Protein AF-A0AAD9I633-F1 (afdb_monomer)

Solvent-accessible surface area (backbone atoms only — not comparable to full-atom values): 31908 Å² total; per-residue (Å²): 137,84,77,78,70,91,58,98,60,84,88,69,92,74,78,86,70,87,77,80,73,87,60,57,71,72,56,37,59,60,59,69,38,55,78,68,42,62,77,48,27,44,58,61,50,52,45,51,50,49,51,41,51,54,50,50,51,51,54,52,44,58,59,41,53,60,53,46,52,55,47,49,49,51,49,48,53,49,44,68,56,65,63,62,75,62,53,54,64,90,55,54,100,90,44,77,89,68,89,72,36,49,36,19,55,54,23,41,51,56,23,52,67,40,48,36,55,46,62,38,33,68,36,87,48,30,70,66,32,66,75,67,72,47,57,52,79,64,37,38,55,53,26,55,52,46,49,51,53,29,49,55,25,41,49,53,19,50,51,53,51,52,53,52,30,53,74,71,69,44,44,72,56,43,55,76,72,37,67,43,50,53,26,38,51,53,16,53,52,25,47,49,49,50,53,60,50,60,36,69,71,54,25,68,75,39,44,72,60,42,57,57,50,42,56,54,33,48,51,52,19,54,54,26,44,54,60,32,42,64,60,52,95,59,49,50,58,47,53,49,50,28,50,50,56,43,48,50,27,51,47,50,44,51,51,51,27,41,76,66,58,49,77,80,36,49,32,38,33,40,73,68,46,102,50,30,30,40,36,40,31,72,38,88,61,78,70,60,49,56,18,26,32,36,40,23,51,48,90,58,67,81,54,32,78,48,70,44,81,43,53,33,31,38,58,57,55,90,50,97,85,51,77,17,47,49,29,34,77,46,65,43,66,68,70,62,42,31,52,53,43,53,49,33,73,76,37,74,68,43,69,36,47,31,42,65,42,68,74,41,86,43,69,83,83,71,58,56,80,78,29,42,30,27,43,38,39,25,28,55,81,30,51,36,42,50,43,8,46,54,54,49,39,52,49,47,49,72,76,64,57,87,56,101,83,66,81,84,50,34,38,42,37,41,34,39,28,67,57,72,66,52,60,52,49,54,45,48,57,51,49,57,52,28,61,76,68,73,51,79,76,58,70,92,34,47,47,42,38,40,22,37,54,62,70,74,82,77,84,72,80,88,75,91,78,92,81,90,89,73,93,77,61,57,65,63,51,54,54,59,60,53,56,76,48,98,62,92,83,76,89,87,85,70,101,69,79,85,75,75,78,68,48,76,42,67,36,77,77,63,57,49,59,57,44,45,56,62,41,51,41,65,85,30,38,36,24,35,36,32,26,21,56,70,66,63,40,44,41,45,49,56,45,51,52,51,41,46,52,33,40,67,66,72,45,91,19,26,70,41,76,46,80,49,78,49,76,72,86,127

pLDDT: mean 81.27, std 17.56, range [25.41, 98.19]

Nearest PDB structures (foldseek):
  7d3e-assembly1_C  TM=4.906E-01  e=5.918E-19  Homo sapiens
  7d3f-assembly1_C  TM=4.977E-01  e=3.121E-18  Homo sapiens
  8cap-assembly2_B  TM=7.196E-01  e=9.849E-12  Cylindrospermum stagnale
  3jqp-assembly6_F-4  TM=6.001E-01  e=9.017E-07  Plasmodium falciparum
  2ok7-assembly3_F  TM=5.784E-01  e=1.183E-05  Plasmodium falciparum 3D7

InterPro domains:
  IPR013112 FAD-binding 8 [PF08022] (269-361)
  IPR013121 Ferric reductase, NAD binding domain [PF08030] (374-543)
  IPR013130 Ferric reductase transmembrane component-like domain [PF01794] (107-224)
  IPR017927 FAD-binding domain, ferredoxin reductase-type [PS51384] (256-366)
  IPR017938 Riboflavin synthase-like beta-barrel [SSF63380] (276-362)
  IPR039261 Ferredoxin-NADP reductase (FNR), nucleotide-binding domain [G3DSA:3.40.50.80] (354-568)
  IPR051410 Ferric/Cupric Reductase Transmembrane Component [PTHR32361] (91-570)

Structure (mmCIF, N/CA/C/O backbone):
data_AF-A0AAD9I633-F1
#
_entry.id   AF-A0AAD9I633-F1
#
loop_
_atom_site.group_PDB
_atom_site.id
_atom_site.type_symbol
_atom_site.label_atom_id
_atom_site.label_alt_id
_atom_site.label_comp_id
_atom_site.label_asym_id
_atom_site.label_entity_id
_atom_site.label_seq_id
_atom_site.pdbx_PDB_ins_code
_atom_site.Cartn_x
_atom_site.Cartn_y
_atom_site.Cartn_z
_atom_site.occupancy
_atom_site.B_iso_or_equiv
_atom_site.auth_seq_id
_atom_site.auth_comp_id
_atom_site.auth_asym_id
_atom_site.auth_atom_id
_atom_site.pdbx_PDB_model_num
ATOM 1 N N . MET A 1 1 ? -34.211 65.535 -26.486 1.00 44.25 1 MET A N 1
ATOM 2 C CA . MET A 1 1 ? -34.261 64.074 -26.699 1.00 44.25 1 MET A CA 1
ATOM 3 C C . MET A 1 1 ? -34.821 63.450 -25.436 1.00 44.25 1 MET A C 1
ATOM 5 O O . MET A 1 1 ? -34.093 63.285 -24.468 1.00 44.25 1 MET A O 1
ATOM 9 N N . GLY A 1 2 ? -36.139 63.251 -25.410 1.00 49.12 2 GLY A N 1
ATOM 10 C CA . GLY A 1 2 ? -36.827 62.585 -24.311 1.00 49.12 2 GLY A CA 1
ATOM 11 C C . GLY A 1 2 ? -36.752 61.079 -24.510 1.00 49.12 2 GLY A C 1
ATOM 12 O O . GLY A 1 2 ? -37.265 60.569 -25.501 1.00 49.12 2 GLY A O 1
ATOM 13 N N . GLY A 1 3 ? -36.104 60.383 -23.583 1.00 49.00 3 GLY A N 1
ATOM 14 C CA . GLY A 1 3 ? -36.430 58.988 -23.327 1.00 49.00 3 GLY A CA 1
ATOM 15 C C . GLY A 1 3 ? -37.620 58.988 -22.381 1.00 49.00 3 GLY A C 1
ATOM 16 O O . GLY A 1 3 ? -37.519 59.544 -21.289 1.00 49.00 3 GLY A O 1
ATOM 17 N N . ILE A 1 4 ? -38.750 58.436 -22.815 1.00 55.53 4 ILE A N 1
ATOM 18 C CA . ILE A 1 4 ? -39.894 58.187 -21.937 1.00 55.53 4 ILE A CA 1
ATOM 19 C C . ILE A 1 4 ? -39.373 57.271 -20.819 1.00 55.53 4 ILE A C 1
ATOM 21 O O . ILE A 1 4 ? -38.840 56.203 -21.140 1.00 55.53 4 ILE A O 1
ATOM 25 N N . PRO A 1 5 ? -39.440 57.659 -19.534 1.00 59.31 5 PRO A N 1
ATOM 26 C CA . PRO A 1 5 ? -39.122 56.722 -18.471 1.00 59.31 5 PRO A CA 1
ATOM 27 C C . PRO A 1 5 ? -40.129 55.573 -18.578 1.00 59.31 5 PRO A C 1
ATOM 29 O O . PRO A 1 5 ? -41.328 55.797 -18.490 1.00 59.31 5 PRO A O 1
ATOM 32 N N . TRP A 1 6 ? -39.645 54.350 -18.830 1.00 60.38 6 TRP A N 1
ATOM 33 C CA . TRP A 1 6 ? -40.479 53.138 -18.932 1.00 60.38 6 TRP A CA 1
ATOM 34 C C . TRP A 1 6 ? -41.452 53.051 -17.752 1.00 60.38 6 TRP A C 1
ATOM 36 O O . TRP A 1 6 ? -42.597 52.643 -17.920 1.00 60.38 6 TRP A O 1
ATOM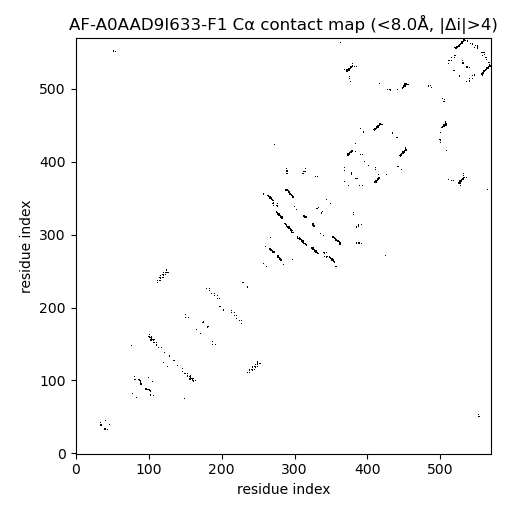 46 N N . LEU A 1 7 ? -41.005 53.437 -16.558 1.00 52.81 7 LEU A N 1
ATOM 47 C CA . LEU A 1 7 ? -41.759 53.300 -15.325 1.00 52.81 7 LEU A CA 1
ATOM 48 C C . LEU A 1 7 ? -42.098 54.678 -14.759 1.00 52.81 7 LEU A C 1
ATOM 50 O O . LEU A 1 7 ? -41.205 55.432 -14.378 1.00 52.81 7 LEU A O 1
ATOM 54 N N . ASP A 1 8 ? -43.394 54.954 -14.629 1.00 68.31 8 ASP A N 1
ATOM 55 C CA . ASP A 1 8 ? -43.922 56.177 -14.008 1.00 68.31 8 ASP A CA 1
ATOM 56 C C . ASP A 1 8 ? -43.684 56.232 -12.481 1.00 68.31 8 ASP A C 1
ATOM 58 O O . ASP A 1 8 ? -43.994 57.229 -11.830 1.00 68.31 8 ASP A O 1
ATOM 62 N N . GLN A 1 9 ? -43.141 55.162 -11.883 1.00 52.94 9 GLN A N 1
ATOM 63 C CA . GLN A 1 9 ? -42.856 55.030 -10.449 1.00 52.94 9 GLN A CA 1
ATOM 64 C C . GLN A 1 9 ? -41.458 54.416 -10.219 1.00 52.94 9 GLN A C 1
ATOM 66 O O . GLN A 1 9 ? -41.036 53.552 -10.993 1.00 52.94 9 GLN A O 1
ATOM 71 N N . PRO A 1 10 ? -40.729 54.801 -9.151 1.00 61.31 10 PRO A N 1
ATOM 72 C CA . PRO A 1 10 ? -39.430 54.212 -8.823 1.00 61.31 10 PRO A CA 1
ATOM 73 C C . PRO A 1 10 ? -39.556 52.715 -8.496 1.00 61.31 10 PRO A C 1
ATOM 75 O O . PRO A 1 10 ? -40.471 52.301 -7.786 1.00 61.31 10 PRO A O 1
ATOM 78 N N . VAL A 1 11 ? -38.615 51.890 -8.977 1.00 52.78 11 VAL A N 1
ATOM 79 C CA . VAL A 1 11 ? -38.554 50.456 -8.640 1.00 52.78 11 VAL A CA 1
ATOM 80 C C . VAL A 1 11 ? -38.236 50.307 -7.152 1.00 52.78 11 VAL A C 1
ATOM 82 O O . VAL A 1 11 ? -37.092 50.423 -6.718 1.00 52.78 11 VAL A O 1
ATOM 85 N N . THR A 1 12 ? -39.261 50.052 -6.348 1.00 50.88 12 THR A N 1
ATOM 86 C CA . THR A 1 12 ? -39.124 49.806 -4.914 1.00 50.88 12 THR A CA 1
ATOM 87 C C . THR A 1 12 ? -38.707 48.352 -4.664 1.00 50.88 12 THR A C 1
ATOM 89 O O . THR A 1 12 ? -39.522 47.444 -4.816 1.00 50.88 12 THR A O 1
ATOM 92 N N . LEU A 1 13 ? -37.457 48.109 -4.249 1.00 51.25 13 LEU A N 1
ATOM 93 C CA . LEU A 1 13 ? -36.920 46.762 -3.954 1.00 51.25 13 LEU A CA 1
ATOM 94 C C . LEU A 1 13 ? -37.350 46.184 -2.589 1.00 51.25 13 LEU A C 1
ATOM 96 O O . LEU A 1 13 ? -36.909 45.108 -2.193 1.00 51.25 13 LEU A O 1
ATOM 100 N N . HIS A 1 14 ? -38.236 46.864 -1.868 1.00 48.81 14 HIS A N 1
ATOM 101 C CA . HIS A 1 14 ? -38.856 46.375 -0.639 1.00 48.81 14 HIS A CA 1
ATOM 102 C C . HIS A 1 14 ? -40.339 46.057 -0.884 1.00 48.81 14 HIS A C 1
ATOM 104 O O . HIS A 1 14 ? -41.199 46.931 -0.811 1.00 48.81 14 HIS A O 1
ATOM 110 N N . SER A 1 15 ? -40.674 44.795 -1.167 1.00 49.09 15 SER A N 1
ATOM 111 C CA . SER A 1 15 ? -42.058 44.327 -1.025 1.00 49.09 15 SER A CA 1
ATOM 112 C C . SER A 1 15 ? -42.190 43.583 0.302 1.00 49.09 15 SER A C 1
ATOM 114 O O . SER A 1 15 ? -42.060 42.360 0.352 1.00 49.09 15 SER A O 1
ATOM 116 N N . SER A 1 16 ? -42.456 44.305 1.390 1.00 53.66 16 SER A N 1
ATOM 117 C CA . SER A 1 16 ? -43.140 43.677 2.521 1.00 53.66 16 SER A CA 1
ATOM 118 C C . SER A 1 16 ? -44.570 43.401 2.060 1.00 53.66 16 SER A C 1
ATOM 120 O O . SER A 1 16 ? -45.413 44.294 2.030 1.00 53.66 16 SER A O 1
ATOM 122 N N . ARG A 1 17 ? -44.830 42.179 1.586 1.00 56.28 17 ARG A N 1
ATOM 123 C CA . ARG A 1 17 ? -46.193 41.719 1.319 1.00 56.28 17 ARG A CA 1
ATOM 124 C C . ARG A 1 17 ? -46.686 41.052 2.595 1.00 56.28 17 ARG A C 1
ATOM 126 O O . ARG A 1 17 ? -46.481 39.855 2.768 1.00 56.28 17 ARG A O 1
ATOM 133 N N . ALA A 1 18 ? -47.307 41.816 3.490 1.00 55.41 18 ALA A N 1
ATOM 134 C CA . ALA A 1 18 ? -48.172 41.224 4.503 1.00 55.41 18 ALA A CA 1
ATOM 135 C C . ALA A 1 18 ? -49.311 40.500 3.758 1.00 55.41 18 ALA A C 1
ATOM 137 O O . ALA A 1 18 ? -50.207 41.141 3.211 1.00 55.41 18 ALA A O 1
ATOM 138 N N . ASP A 1 19 ? -49.210 39.176 3.626 1.00 63.56 19 ASP A N 1
ATOM 139 C CA . ASP A 1 19 ? -50.150 38.368 2.844 1.00 63.56 19 ASP A CA 1
ATOM 140 C C . ASP A 1 19 ? -51.232 37.822 3.780 1.00 63.56 19 ASP A C 1
ATOM 142 O O . ASP A 1 19 ? -50.992 36.902 4.557 1.00 63.56 19 ASP A O 1
ATOM 146 N N . THR A 1 20 ? -52.430 38.404 3.728 1.00 68.25 20 THR A N 1
ATOM 147 C CA . THR A 1 20 ? -53.628 37.804 4.328 1.00 68.25 20 THR A CA 1
ATOM 148 C C . THR A 1 20 ? -54.319 36.983 3.249 1.00 68.25 20 THR A C 1
ATOM 150 O O . THR A 1 20 ? -55.001 37.510 2.367 1.00 68.25 20 THR A O 1
ATOM 153 N N . CYS A 1 21 ? -54.092 35.671 3.267 1.00 72.44 21 CYS A N 1
ATOM 154 C CA . CYS A 1 21 ? -54.704 34.780 2.296 1.00 72.44 21 CYS A CA 1
ATOM 155 C C . CYS A 1 21 ? -56.209 34.633 2.578 1.00 72.44 21 CYS A C 1
ATOM 157 O O . CYS A 1 21 ? -56.606 34.235 3.667 1.00 72.44 21 CYS A O 1
ATOM 159 N N . LYS A 1 22 ? -57.047 34.978 1.592 1.00 80.38 22 LYS A N 1
ATOM 160 C CA . LYS A 1 22 ? -58.522 34.915 1.668 1.00 80.38 22 LYS A CA 1
ATOM 161 C C . LYS A 1 22 ? -59.121 33.687 0.960 1.00 80.38 22 LYS A C 1
ATOM 163 O O . LYS A 1 22 ? -60.315 33.667 0.684 1.00 80.38 22 LYS A O 1
ATOM 168 N N . LEU A 1 23 ? -58.284 32.722 0.576 1.00 83.81 23 LEU A N 1
ATOM 169 C CA . LEU A 1 23 ? -58.710 31.490 -0.093 1.00 83.81 23 LEU A CA 1
ATOM 170 C C . LEU A 1 23 ? -59.083 30.421 0.943 1.00 83.81 23 LEU A C 1
ATOM 172 O O . LEU A 1 23 ? -58.984 30.653 2.148 1.00 83.81 23 LEU A O 1
ATOM 176 N N . THR A 1 24 ? -59.513 29.246 0.477 1.00 87.38 24 THR A N 1
ATOM 177 C CA . THR A 1 24 ? -59.699 28.100 1.378 1.00 87.38 24 THR A CA 1
ATOM 178 C C . THR A 1 24 ? -58.375 27.753 2.078 1.00 87.38 24 THR A C 1
ATOM 180 O O . THR A 1 24 ? -57.307 28.006 1.509 1.00 87.38 24 THR A O 1
ATOM 183 N N . PRO A 1 25 ? -58.409 27.171 3.289 1.00 82.81 25 PRO A N 1
ATOM 184 C CA . PRO A 1 25 ? -57.197 26.850 4.045 1.00 82.81 25 PRO A CA 1
ATOM 185 C C . PRO A 1 25 ? -56.177 26.039 3.233 1.00 82.81 25 PRO A C 1
ATOM 187 O O . PRO A 1 25 ? -55.006 26.401 3.182 1.00 82.81 25 PRO A O 1
ATOM 190 N N . GLU A 1 26 ? -56.641 25.031 2.490 1.00 79.81 26 GLU A N 1
ATOM 191 C CA . GLU A 1 26 ? -55.799 24.186 1.630 1.00 79.81 26 GLU A CA 1
ATOM 192 C C . GLU A 1 26 ? -55.110 24.985 0.509 1.00 79.81 26 GLU A C 1
ATOM 194 O O . GLU A 1 26 ? -53.940 24.771 0.191 1.00 79.81 26 GLU A O 1
ATOM 199 N N . GLN A 1 27 ? -55.807 25.964 -0.073 1.00 78.94 27 GLN A N 1
ATOM 200 C CA . GLN A 1 27 ? -55.254 26.835 -1.114 1.00 78.94 27 GLN A CA 1
ATOM 201 C C . GLN A 1 27 ? -54.275 27.870 -0.549 1.00 78.94 27 GLN A C 1
ATOM 203 O O . GLN A 1 27 ? -53.327 28.260 -1.235 1.00 78.94 27 GLN A O 1
ATOM 208 N N . CYS A 1 28 ? -54.492 28.328 0.683 1.00 80.00 28 CYS A N 1
ATOM 209 C CA . CYS A 1 28 ? -53.569 29.216 1.380 1.00 80.00 28 CYS A CA 1
ATOM 210 C C . CYS A 1 28 ? -52.274 28.505 1.779 1.00 80.00 28 CYS A C 1
ATOM 212 O O . CYS A 1 28 ? -51.200 29.080 1.591 1.00 80.00 28 CYS A O 1
ATOM 214 N N . ASP A 1 29 ? -52.367 27.252 2.223 1.00 78.00 29 ASP A N 1
ATOM 215 C CA . ASP A 1 29 ? -51.209 26.391 2.477 1.00 78.00 29 ASP A CA 1
ATOM 216 C C . ASP A 1 29 ? -50.435 26.089 1.195 1.00 78.00 29 ASP A C 1
ATOM 218 O O . ASP A 1 29 ? -49.210 26.185 1.174 1.00 78.00 29 ASP A O 1
ATOM 222 N N . TYR A 1 30 ? -51.127 25.821 0.084 1.00 74.44 30 TYR A N 1
ATOM 223 C CA . TYR A 1 30 ? -50.454 25.685 -1.205 1.00 74.44 30 TYR A CA 1
ATOM 224 C C . TYR A 1 30 ? -49.748 26.993 -1.601 1.00 74.44 30 TYR A C 1
ATOM 226 O O . TYR A 1 30 ? -48.583 27.001 -1.981 1.00 74.44 30 TYR A O 1
ATOM 234 N N . ARG A 1 31 ? -50.414 28.144 -1.469 1.00 71.69 31 ARG A N 1
ATOM 235 C CA . ARG A 1 31 ? -49.855 29.449 -1.859 1.00 71.69 31 ARG A CA 1
ATOM 236 C C . ARG A 1 31 ? -48.683 29.917 -0.987 1.00 71.69 31 ARG A C 1
ATOM 238 O O . ARG A 1 31 ? -47.862 30.692 -1.481 1.00 71.69 31 ARG A O 1
ATOM 245 N N . SER A 1 32 ? -48.607 29.498 0.274 1.00 72.00 32 SER A N 1
ATOM 246 C CA . SER A 1 32 ? -47.526 29.872 1.198 1.00 72.00 32 SER A CA 1
ATOM 247 C C . SER A 1 32 ? -46.218 29.110 0.947 1.00 72.00 32 SER A C 1
ATOM 249 O O . SER A 1 32 ? -45.209 29.383 1.598 1.00 72.00 32 SER A O 1
ATOM 251 N N . GLY A 1 33 ? -46.205 28.202 -0.034 1.00 71.12 33 GLY A N 1
ATOM 252 C CA . GLY A 1 33 ? -45.018 27.472 -0.438 1.00 71.12 33 GLY A CA 1
ATOM 253 C C . GLY A 1 33 ? -43.856 28.374 -0.876 1.00 71.12 33 GLY A C 1
ATOM 254 O O . GLY A 1 33 ? -44.018 29.443 -1.461 1.00 71.12 33 GLY A O 1
ATOM 255 N N . HIS A 1 34 ? -42.651 27.876 -0.625 1.00 69.19 34 HIS A N 1
ATOM 256 C CA . HIS A 1 34 ? -41.326 28.442 -0.897 1.00 69.19 34 HIS A CA 1
ATOM 257 C C . HIS A 1 34 ? -41.180 29.165 -2.254 1.00 69.19 34 HIS A C 1
ATOM 259 O O . HIS A 1 34 ? -40.440 30.139 -2.354 1.00 69.19 34 HIS A O 1
ATOM 265 N N . TRP A 1 35 ? -41.894 28.721 -3.296 1.00 67.44 35 TRP A N 1
ATOM 266 C CA . TRP A 1 35 ? -41.873 29.306 -4.646 1.00 67.44 35 TRP A CA 1
ATOM 267 C C . TRP A 1 35 ? -42.517 30.697 -4.741 1.00 67.44 35 TRP A C 1
ATOM 269 O O . TRP A 1 35 ? -42.257 31.438 -5.685 1.00 67.44 35 TRP A O 1
ATOM 279 N N . ARG A 1 36 ? -43.363 31.070 -3.774 1.00 72.19 36 ARG A N 1
ATOM 280 C CA . ARG A 1 36 ? -44.026 32.380 -3.697 1.00 72.19 36 ARG A CA 1
ATOM 281 C C . ARG A 1 36 ? -43.039 33.507 -3.399 1.00 72.19 36 ARG A C 1
ATOM 283 O O . ARG A 1 36 ? -43.190 34.616 -3.916 1.00 72.19 36 ARG A O 1
ATOM 290 N N . TYR A 1 37 ? -42.071 33.235 -2.530 1.00 70.75 37 TYR A N 1
ATOM 291 C CA . TYR A 1 37 ? -41.125 34.220 -2.028 1.00 70.75 37 TYR A CA 1
ATOM 292 C C . TYR A 1 37 ? -39.797 34.041 -2.746 1.00 70.75 37 TYR A C 1
ATOM 294 O O . TYR A 1 37 ? -39.044 33.128 -2.433 1.00 70.75 37 TYR A O 1
ATOM 302 N N . TRP A 1 38 ? -39.504 34.928 -3.694 1.00 64.44 38 TRP A N 1
ATOM 303 C CA . TRP A 1 38 ? -38.313 34.851 -4.548 1.00 64.44 38 TRP A CA 1
ATOM 304 C C . TRP A 1 38 ? -37.003 34.596 -3.778 1.00 64.44 38 TRP A C 1
ATOM 306 O O . TRP A 1 38 ? -36.256 33.706 -4.150 1.00 64.44 38 TRP A O 1
ATOM 316 N N . TYR A 1 39 ? -36.775 35.245 -2.631 1.00 65.00 39 TYR A N 1
ATOM 317 C CA . TYR A 1 39 ? -35.588 35.008 -1.793 1.00 65.00 39 TYR A CA 1
ATOM 318 C C . TYR A 1 39 ? -35.539 33.608 -1.145 1.00 65.00 39 TYR A C 1
ATOM 320 O O . TYR A 1 39 ? -34.457 33.080 -0.881 1.00 65.00 39 TYR A O 1
ATOM 328 N N . GLN A 1 40 ? -36.695 32.993 -0.867 1.00 69.44 40 GLN A N 1
ATOM 329 C CA . GLN A 1 40 ? -36.775 31.608 -0.389 1.00 69.44 40 GLN A CA 1
ATOM 330 C C . GLN A 1 40 ? -36.633 30.632 -1.555 1.00 69.44 40 GLN A C 1
ATOM 332 O O . GLN A 1 40 ? -35.908 29.650 -1.430 1.00 69.44 40 GLN A O 1
ATOM 337 N N . ALA A 1 41 ? -37.261 30.924 -2.694 1.00 67.38 41 ALA A N 1
ATOM 338 C CA . ALA A 1 41 ? -37.147 30.144 -3.917 1.00 67.38 41 ALA A CA 1
ATOM 339 C C . ALA A 1 41 ? -35.695 30.107 -4.427 1.00 67.38 41 ALA A C 1
ATOM 341 O O . ALA A 1 41 ? -35.184 29.027 -4.701 1.00 67.38 41 ALA A O 1
ATOM 342 N N . ASP A 1 42 ? -34.987 31.237 -4.456 1.00 70.94 42 ASP A N 1
ATOM 343 C CA . ASP A 1 42 ? -33.572 31.307 -4.840 1.00 70.94 42 ASP A CA 1
ATOM 344 C C . ASP A 1 42 ? -32.705 30.455 -3.908 1.00 70.94 42 ASP A C 1
ATOM 346 O O . ASP A 1 42 ? -31.877 29.655 -4.350 1.00 70.94 42 ASP A O 1
ATOM 350 N N . ARG A 1 43 ? -32.936 30.544 -2.595 1.00 68.81 43 ARG A N 1
ATOM 351 C CA . ARG A 1 43 ? -32.207 29.729 -1.620 1.00 68.81 43 ARG A CA 1
ATOM 352 C C . ARG A 1 43 ? -32.557 28.241 -1.699 1.00 68.81 43 ARG A C 1
ATOM 354 O O . ARG A 1 43 ? -31.705 27.417 -1.405 1.00 68.81 43 ARG A O 1
ATOM 361 N N . VAL A 1 44 ? -33.781 27.868 -2.056 1.00 72.56 44 VAL A N 1
ATOM 362 C CA . VAL A 1 44 ? -34.194 26.456 -2.123 1.00 72.56 44 VAL A CA 1
ATOM 363 C C . VAL A 1 44 ? -33.814 25.825 -3.461 1.00 72.56 44 VAL A C 1
ATOM 365 O O . VAL A 1 44 ? -33.379 24.678 -3.493 1.00 72.56 44 VAL A O 1
ATOM 368 N N . TYR A 1 45 ? -33.935 26.550 -4.569 1.00 75.56 45 TYR A N 1
ATOM 369 C CA . TYR A 1 45 ? -33.713 26.003 -5.905 1.00 75.56 45 TYR A CA 1
ATOM 370 C C . TYR A 1 45 ? -32.324 26.343 -6.441 1.00 75.56 45 TYR A C 1
ATOM 372 O O . TYR A 1 45 ? -31.597 25.433 -6.842 1.00 75.56 45 TYR A O 1
ATOM 380 N N . ALA A 1 46 ? -31.904 27.612 -6.412 1.00 72.38 46 ALA A N 1
ATOM 381 C CA . ALA A 1 46 ? -30.623 28.013 -6.991 1.00 72.38 46 ALA A CA 1
ATOM 382 C C . ALA A 1 46 ? -29.435 27.515 -6.153 1.00 72.38 46 ALA A C 1
ATOM 384 O O . ALA A 1 46 ? -28.506 26.940 -6.712 1.00 72.38 46 ALA A O 1
ATOM 385 N N . PHE A 1 47 ? -29.481 27.635 -4.820 1.00 74.38 47 PHE A N 1
ATOM 386 C CA . PHE A 1 47 ? -28.409 27.126 -3.947 1.00 74.38 47 PHE A CA 1
ATOM 387 C C . PHE A 1 47 ? -28.225 25.610 -4.080 1.00 74.38 47 PHE A C 1
ATOM 389 O O . PHE A 1 47 ? -27.109 25.154 -4.299 1.00 74.38 47 PHE A O 1
ATOM 396 N N . ASN A 1 48 ? -29.309 24.828 -4.025 1.00 73.50 48 ASN A N 1
ATOM 397 C CA . ASN A 1 48 ? -29.231 23.373 -4.185 1.00 73.50 48 ASN A CA 1
ATOM 398 C C . ASN A 1 48 ? -28.724 22.978 -5.578 1.00 73.50 48 ASN A C 1
ATOM 400 O O . ASN A 1 48 ? -27.939 22.042 -5.700 1.00 73.50 48 ASN A O 1
ATOM 404 N N . THR A 1 49 ? -29.108 23.723 -6.617 1.00 72.38 49 THR A N 1
ATOM 405 C CA . THR A 1 49 ? -28.609 23.519 -7.985 1.00 72.38 49 THR A CA 1
ATOM 406 C C . THR A 1 49 ? -27.112 23.827 -8.088 1.00 72.38 49 THR A C 1
ATOM 408 O O . THR A 1 49 ? -26.357 23.033 -8.646 1.00 72.38 49 THR A O 1
ATOM 411 N N . VAL A 1 50 ? -26.645 24.932 -7.499 1.00 76.25 50 VAL A N 1
ATOM 412 C CA . VAL A 1 50 ? -25.217 25.285 -7.446 1.00 76.25 50 VAL A CA 1
ATOM 413 C C . VAL A 1 50 ? -24.432 24.261 -6.626 1.00 76.25 50 VAL A C 1
ATOM 415 O O . VAL A 1 50 ? -23.394 23.796 -7.085 1.00 76.25 50 VAL A O 1
ATOM 418 N N . CYS A 1 51 ? -24.930 23.842 -5.462 1.00 69.44 51 CYS A N 1
ATOM 419 C CA . CYS A 1 51 ? -24.318 22.787 -4.655 1.00 69.44 51 CYS A CA 1
ATOM 420 C C . CYS A 1 51 ? -24.241 21.461 -5.415 1.00 69.44 51 CYS A C 1
ATOM 422 O O . CYS A 1 51 ? -23.198 20.815 -5.376 1.00 69.44 51 CYS A O 1
ATOM 424 N N . PHE A 1 52 ? -25.289 21.083 -6.152 1.00 78.69 52 PHE A N 1
ATOM 425 C CA . PHE A 1 52 ? -25.284 19.901 -7.013 1.00 78.69 52 PHE A CA 1
ATOM 426 C C . PHE A 1 52 ? -24.207 20.000 -8.099 1.00 78.69 52 PHE A C 1
ATOM 428 O O . PHE A 1 52 ? -23.413 19.073 -8.250 1.00 78.69 52 PHE A O 1
ATOM 435 N N . PHE A 1 53 ? -24.115 21.130 -8.810 1.00 72.69 53 PHE A N 1
ATOM 436 C CA . PHE A 1 53 ? -23.076 21.329 -9.822 1.00 72.69 53 PHE A CA 1
ATOM 437 C C . PHE A 1 53 ? -21.670 21.345 -9.217 1.00 72.69 53 PHE A C 1
ATOM 439 O O . PHE A 1 53 ? -20.786 20.683 -9.747 1.00 72.69 53 PHE A O 1
ATOM 446 N N . VAL A 1 54 ? -21.449 22.020 -8.088 1.00 73.25 54 VAL A N 1
ATOM 447 C CA . VAL A 1 54 ? -20.150 22.044 -7.394 1.00 73.25 54 VAL A CA 1
ATOM 448 C C . VAL A 1 54 ? -19.759 20.648 -6.906 1.00 73.25 54 VAL A C 1
ATOM 450 O O . VAL A 1 54 ? -18.615 20.238 -7.082 1.00 73.25 54 VAL A O 1
ATOM 453 N N . ALA A 1 55 ? -20.699 19.889 -6.344 1.00 63.56 55 ALA A N 1
ATOM 454 C CA . ALA A 1 55 ? -20.463 18.533 -5.865 1.00 63.56 55 ALA A CA 1
ATOM 455 C C . ALA A 1 55 ? -20.184 17.562 -7.029 1.00 63.56 55 ALA A C 1
ATOM 457 O O . ALA A 1 55 ? -19.240 16.773 -6.962 1.00 63.56 55 ALA A O 1
ATOM 458 N N . ALA A 1 56 ? -20.943 17.658 -8.125 1.00 66.88 56 ALA A N 1
ATOM 459 C CA . ALA A 1 56 ? -20.706 16.887 -9.343 1.00 66.88 56 ALA A CA 1
ATOM 460 C C . ALA A 1 56 ? -19.349 17.233 -9.975 1.00 66.88 56 ALA A C 1
ATOM 462 O O . ALA A 1 56 ? -18.586 16.330 -10.314 1.00 66.88 56 ALA A O 1
ATOM 463 N N . ILE A 1 57 ? -19.001 18.521 -10.063 1.00 69.12 57 ILE A N 1
ATOM 464 C CA . ILE A 1 57 ? -17.689 18.985 -10.531 1.00 69.12 57 ILE A CA 1
ATOM 465 C C . ILE A 1 57 ? -16.582 18.462 -9.615 1.00 69.12 57 ILE A C 1
ATOM 467 O O . ILE A 1 57 ? -15.576 17.990 -10.126 1.00 69.12 57 ILE A O 1
ATOM 471 N N . ALA A 1 58 ? -16.752 18.472 -8.292 1.00 63.22 58 ALA A N 1
ATOM 472 C CA . ALA A 1 58 ? -15.749 17.978 -7.350 1.00 63.22 58 ALA A CA 1
ATOM 473 C C . ALA A 1 58 ? -15.519 16.461 -7.470 1.00 63.22 58 ALA A C 1
ATOM 475 O O . ALA A 1 58 ? -14.373 16.013 -7.509 1.00 63.22 58 ALA A O 1
ATOM 476 N N . VAL A 1 59 ? -16.584 15.661 -7.579 1.00 59.59 59 VAL A N 1
ATOM 477 C CA . VAL A 1 59 ? -16.467 14.200 -7.736 1.00 59.59 59 VAL A CA 1
ATOM 478 C C . VAL A 1 59 ? -15.900 13.823 -9.097 1.00 59.59 59 VAL A C 1
ATOM 480 O O . VAL A 1 59 ? -14.970 13.014 -9.168 1.00 59.59 59 VAL A O 1
ATOM 483 N N . CYS A 1 60 ? -16.390 14.451 -10.168 1.00 57.28 60 CYS A N 1
ATOM 484 C CA . CYS A 1 60 ? -15.811 14.289 -11.495 1.00 57.28 60 CYS A CA 1
ATOM 485 C C . CYS A 1 60 ? -14.352 14.745 -11.506 1.00 57.28 60 CYS A C 1
ATOM 487 O O . CYS A 1 60 ? -13.529 14.041 -12.073 1.00 57.28 60 CYS A O 1
ATOM 489 N N . ALA A 1 61 ? -14.000 15.840 -10.825 1.00 55.56 61 ALA A N 1
ATOM 490 C CA . ALA A 1 61 ? -12.626 16.310 -10.718 1.00 55.56 61 ALA A CA 1
ATOM 491 C C . ALA A 1 61 ? -11.736 15.278 -10.024 1.00 55.56 61 ALA A C 1
ATOM 493 O O . ALA A 1 61 ? -10.693 14.958 -10.566 1.00 55.56 61 ALA A O 1
ATOM 494 N N . VAL A 1 62 ? -12.115 14.698 -8.881 1.00 56.62 62 VAL A N 1
ATOM 495 C CA . VAL A 1 62 ? -11.271 13.714 -8.167 1.00 56.62 62 VAL A CA 1
ATOM 496 C C . VAL A 1 62 ? -11.029 12.442 -8.989 1.00 56.62 62 VAL A C 1
ATOM 498 O O . VAL A 1 62 ? -9.889 11.978 -9.082 1.00 56.62 62 VAL A O 1
ATOM 501 N N . ALA A 1 63 ? -12.073 11.887 -9.613 1.00 54.88 63 ALA A N 1
ATOM 502 C CA . ALA A 1 63 ? -11.934 10.727 -10.496 1.00 54.88 63 ALA A CA 1
ATOM 503 C C . ALA A 1 63 ? -11.134 11.074 -11.765 1.00 54.88 63 ALA A C 1
ATOM 505 O O . ALA A 1 63 ? -10.282 10.293 -12.198 1.00 54.88 63 ALA A O 1
ATOM 506 N N . PHE A 1 64 ? -11.352 12.277 -12.307 1.00 57.44 64 PHE A N 1
ATOM 507 C CA . PHE A 1 64 ? -10.570 12.844 -13.395 1.00 57.44 64 PHE A CA 1
ATOM 508 C C . PHE A 1 64 ? -9.109 12.983 -12.982 1.00 57.44 64 PHE A C 1
ATOM 510 O O . PHE A 1 64 ? -8.280 12.452 -13.679 1.00 57.44 64 PHE A O 1
ATOM 517 N N . TRP A 1 65 ? -8.735 13.551 -11.837 1.00 63.53 65 TRP A N 1
ATOM 518 C CA . TRP A 1 65 ? -7.331 13.801 -11.476 1.00 63.53 65 TRP A CA 1
ATOM 519 C C . TRP A 1 65 ? -6.444 12.550 -11.531 1.00 63.53 65 TRP A C 1
ATOM 521 O O . TRP A 1 65 ? -5.349 12.605 -12.085 1.00 63.53 65 TRP A O 1
ATOM 531 N N . MET A 1 66 ? -6.908 11.399 -11.036 1.00 58.78 66 MET A N 1
ATOM 532 C CA . MET A 1 66 ? -6.125 10.155 -11.100 1.00 58.78 66 MET A CA 1
ATOM 533 C C . MET A 1 66 ? -6.063 9.562 -12.515 1.00 58.78 66 MET A C 1
ATOM 535 O O . MET A 1 66 ? -4.989 9.154 -12.963 1.00 58.78 66 MET A O 1
ATOM 539 N N . ALA A 1 67 ? -7.191 9.529 -13.231 1.00 65.81 67 ALA A N 1
ATOM 540 C CA . ALA A 1 67 ? -7.232 9.066 -14.619 1.00 65.81 67 ALA A CA 1
ATOM 541 C C . ALA A 1 67 ? -6.466 10.014 -15.560 1.00 65.81 67 ALA A C 1
ATOM 543 O O . ALA A 1 67 ? -5.770 9.566 -16.464 1.00 65.81 67 ALA A O 1
ATOM 544 N N . SER A 1 68 ? -6.525 11.313 -15.293 1.00 66.62 68 SER A N 1
ATOM 545 C CA . SER A 1 68 ? -5.897 12.407 -16.025 1.00 66.62 68 SER A CA 1
ATOM 546 C C . SER A 1 68 ? -4.414 12.496 -15.762 1.00 66.62 68 SER A C 1
ATOM 548 O O . SER A 1 68 ? -3.703 12.866 -16.676 1.00 66.62 68 SER A O 1
ATOM 550 N N . LEU A 1 69 ? -3.902 12.110 -14.591 1.00 72.75 69 LEU A N 1
ATOM 551 C CA . LEU A 1 69 ? -2.455 11.983 -14.398 1.00 72.75 69 LEU A CA 1
ATOM 552 C C . LEU A 1 69 ? -1.882 10.832 -15.232 1.00 72.75 69 LEU A C 1
ATOM 554 O O . LEU A 1 69 ? -0.842 10.992 -15.868 1.00 72.75 69 LEU A O 1
ATOM 558 N N . LEU A 1 70 ? -2.575 9.690 -15.285 1.00 75.56 70 LEU A N 1
ATOM 559 C CA . LEU A 1 70 ? -2.171 8.569 -16.139 1.00 75.56 70 LEU A CA 1
ATOM 560 C C . LEU A 1 70 ? -2.337 8.898 -17.628 1.00 75.56 70 LEU A C 1
ATOM 562 O O . LEU A 1 70 ? -1.449 8.591 -18.425 1.00 75.56 70 LEU A O 1
ATOM 566 N N . ALA A 1 71 ? -3.435 9.554 -18.005 1.00 77.12 71 ALA A N 1
ATOM 567 C CA . ALA A 1 71 ? -3.680 9.994 -19.372 1.00 77.12 71 ALA A CA 1
ATOM 568 C C . ALA A 1 71 ? -2.691 11.087 -19.792 1.00 77.12 71 ALA A C 1
ATOM 570 O O . ALA A 1 71 ? -2.091 10.968 -20.850 1.00 77.12 71 ALA A O 1
ATOM 571 N N . ALA A 1 72 ? -2.443 12.094 -18.953 1.00 79.06 72 ALA A N 1
ATOM 572 C CA . ALA A 1 72 ? -1.452 13.139 -19.201 1.00 79.06 72 ALA A CA 1
ATOM 573 C C . ALA A 1 72 ? -0.045 12.552 -19.302 1.00 79.06 72 ALA A C 1
ATOM 575 O O . ALA A 1 72 ? 0.687 12.915 -20.215 1.00 79.06 72 ALA A O 1
ATOM 576 N N . GLY A 1 73 ? 0.316 11.602 -18.433 1.00 81.69 73 GLY A N 1
ATOM 577 C CA . GLY A 1 73 ? 1.572 10.862 -18.544 1.00 81.69 73 GLY A CA 1
ATOM 578 C C . GLY A 1 73 ? 1.671 10.107 -19.870 1.00 81.69 73 GLY A C 1
ATOM 579 O O . GLY A 1 73 ? 2.671 10.221 -20.571 1.00 81.69 73 GLY A O 1
ATOM 580 N N . SER A 1 74 ? 0.613 9.395 -20.263 1.00 83.62 74 SER A N 1
ATOM 581 C CA . SER A 1 74 ? 0.559 8.660 -21.536 1.00 83.62 74 SER A CA 1
ATOM 582 C C . SER A 1 74 ? 0.669 9.595 -22.744 1.00 83.62 74 SER A C 1
ATOM 584 O O . SER A 1 74 ? 1.447 9.331 -23.658 1.00 83.62 74 SER A O 1
ATOM 586 N N . VAL A 1 75 ? -0.058 10.715 -22.729 1.00 83.50 75 VAL A N 1
ATOM 587 C CA . VAL A 1 75 ? 0.001 11.764 -23.754 1.00 83.50 75 VAL A CA 1
ATOM 588 C C . VAL A 1 75 ? 1.396 12.372 -23.810 1.00 83.50 75 VAL A C 1
ATOM 590 O O . VAL A 1 75 ? 1.940 12.500 -24.899 1.00 83.50 75 VAL A O 1
ATOM 593 N N . PHE A 1 76 ? 2.006 12.686 -22.667 1.00 87.12 76 PHE A N 1
ATOM 594 C CA . PHE A 1 76 ? 3.365 13.216 -22.594 1.00 87.12 76 PHE A CA 1
ATOM 595 C C . PHE A 1 76 ? 4.381 12.241 -23.193 1.00 87.12 76 PHE A C 1
ATOM 597 O O . PHE A 1 76 ? 5.136 12.619 -24.087 1.00 87.12 76 PHE A O 1
ATOM 604 N N . PHE A 1 77 ? 4.377 10.975 -22.759 1.00 87.94 77 PHE A N 1
ATOM 605 C CA . PHE A 1 77 ? 5.291 9.964 -23.288 1.00 87.94 77 PHE A CA 1
ATOM 606 C C . PHE A 1 77 ? 5.088 9.761 -24.792 1.00 87.94 77 PHE A C 1
ATOM 608 O O . PHE A 1 77 ? 6.068 9.703 -25.532 1.00 87.94 77 PHE A O 1
ATOM 615 N N . MET A 1 78 ? 3.843 9.714 -25.267 1.00 87.69 78 MET A N 1
ATOM 616 C CA . MET A 1 78 ? 3.541 9.556 -26.689 1.00 87.69 78 MET A CA 1
ATOM 617 C C . MET A 1 78 ? 3.946 10.789 -27.507 1.00 87.69 78 MET A C 1
ATOM 619 O O . MET A 1 78 ? 4.572 10.640 -28.554 1.00 87.69 78 MET A O 1
ATOM 623 N N . ALA A 1 79 ? 3.672 11.998 -27.013 1.00 85.69 79 ALA A N 1
ATOM 624 C CA . ALA A 1 79 ? 4.053 13.253 -27.656 1.00 85.69 79 ALA A CA 1
ATOM 625 C C . ALA A 1 79 ? 5.576 13.405 -27.738 1.00 85.69 79 ALA A C 1
ATOM 627 O O . ALA A 1 79 ? 6.097 13.715 -28.802 1.00 85.69 79 ALA A O 1
ATOM 628 N N . MET A 1 80 ? 6.307 13.108 -26.662 1.00 87.69 80 MET A N 1
ATOM 629 C CA . MET A 1 80 ? 7.774 13.144 -26.659 1.00 87.69 80 MET A CA 1
ATOM 630 C C . MET A 1 80 ? 8.395 12.025 -27.505 1.00 87.69 80 MET A C 1
ATOM 632 O O . MET A 1 80 ? 9.478 12.197 -28.062 1.00 87.69 80 MET A O 1
ATOM 636 N N . THR A 1 81 ? 7.710 10.888 -27.645 1.00 88.44 81 THR A N 1
ATOM 637 C CA . THR A 1 81 ? 8.185 9.771 -28.470 1.00 88.44 81 THR A CA 1
ATOM 638 C C . THR A 1 81 ? 7.939 10.007 -29.956 1.00 88.44 81 THR A C 1
ATOM 640 O O . THR A 1 81 ? 8.828 9.721 -30.753 1.00 88.44 81 THR A O 1
ATOM 643 N N . LEU A 1 82 ? 6.767 10.511 -30.347 1.00 90.00 82 LEU A N 1
ATOM 644 C CA . LEU A 1 82 ? 6.333 10.588 -31.749 1.00 90.00 82 LEU A CA 1
ATOM 645 C C . LEU A 1 82 ? 6.359 12.006 -32.329 1.00 90.00 82 LEU A C 1
ATOM 647 O O . LEU A 1 82 ? 6.454 12.153 -33.544 1.00 90.00 82 LEU A O 1
ATOM 651 N N . GLY A 1 83 ? 6.292 13.045 -31.500 1.00 86.62 83 GLY A N 1
ATOM 652 C CA . GLY A 1 83 ? 6.302 14.439 -31.946 1.00 86.62 83 GLY A CA 1
ATOM 653 C C . GLY A 1 83 ? 7.647 14.858 -32.549 1.00 86.62 83 GLY A C 1
ATOM 654 O O . GLY A 1 83 ? 7.675 15.271 -33.707 1.00 86.62 83 GLY A O 1
ATOM 655 N N . PRO A 1 84 ? 8.773 14.728 -31.818 1.00 89.38 84 PRO A N 1
ATOM 656 C CA . PRO A 1 84 ? 10.089 15.085 -32.338 1.00 89.38 84 PRO A CA 1
ATOM 657 C C . PRO A 1 84 ? 10.497 14.231 -33.546 1.00 89.38 84 PRO A C 1
ATOM 659 O O . PRO A 1 84 ? 10.553 12.997 -33.481 1.00 89.38 84 PRO A O 1
ATOM 662 N N . GLN A 1 85 ? 10.834 14.907 -34.641 1.00 87.88 85 GLN A N 1
ATOM 663 C CA . GLN A 1 85 ? 11.372 14.323 -35.866 1.00 87.88 85 GLN A CA 1
ATOM 664 C C . GLN A 1 85 ? 12.819 14.799 -36.090 1.00 87.88 85 GLN A C 1
ATOM 666 O O . GLN A 1 85 ? 13.174 15.886 -35.636 1.00 87.88 85 GLN A O 1
ATOM 671 N N . PRO A 1 86 ? 13.663 14.007 -36.775 1.00 90.06 86 PRO A N 1
ATOM 672 C CA . PRO A 1 86 ? 13.334 12.753 -37.456 1.00 90.06 86 PRO A CA 1
ATOM 673 C C . PRO A 1 86 ? 13.303 11.530 -36.516 1.00 90.06 86 PRO A C 1
ATOM 675 O O . PRO A 1 86 ? 13.636 11.613 -35.333 1.00 90.06 86 PRO A O 1
ATOM 678 N N . TYR A 1 87 ? 12.838 10.382 -37.020 1.00 88.12 87 TYR A N 1
ATOM 679 C CA . TYR A 1 87 ? 12.831 9.113 -36.269 1.00 88.12 87 TYR A CA 1
ATOM 680 C C . TYR A 1 87 ? 14.117 8.315 -36.487 1.00 88.12 87 TYR A C 1
ATOM 682 O O . TYR A 1 87 ? 14.692 7.793 -35.534 1.00 88.12 87 TYR A O 1
ATOM 690 N N . TYR A 1 88 ? 14.598 8.308 -37.728 1.00 88.31 88 TYR A N 1
ATOM 691 C CA . TYR A 1 88 ? 15.905 7.813 -38.145 1.00 88.31 88 TYR A CA 1
ATOM 692 C C . TYR A 1 88 ? 16.679 8.960 -38.782 1.00 88.31 88 TYR A C 1
ATOM 694 O O . TYR A 1 88 ? 16.080 9.867 -39.357 1.00 88.31 88 TYR A O 1
ATOM 702 N N . TRP A 1 89 ? 18.005 8.926 -38.699 1.00 86.56 89 TRP A N 1
ATOM 703 C CA . TRP A 1 89 ? 18.815 9.897 -39.422 1.00 86.56 89 TRP A CA 1
ATOM 704 C C . TRP A 1 89 ? 18.628 9.733 -40.936 1.00 86.56 89 TRP A C 1
ATOM 706 O O . TRP A 1 89 ? 18.649 8.595 -41.413 1.00 86.56 89 TRP A O 1
ATOM 716 N N . PRO A 1 90 ? 18.489 10.830 -41.703 1.00 84.50 90 PRO A N 1
ATOM 717 C CA . PRO A 1 90 ? 18.423 10.788 -43.161 1.00 84.50 90 PRO A CA 1
ATOM 718 C C . PRO A 1 90 ? 19.830 10.583 -43.745 1.00 84.50 90 PRO A C 1
ATOM 720 O O . PRO A 1 90 ? 20.351 11.421 -44.477 1.00 84.50 90 PRO A O 1
ATOM 723 N N . ASN A 1 91 ? 20.480 9.487 -43.352 1.00 80.69 91 ASN A N 1
ATOM 724 C CA . ASN A 1 91 ? 21.821 9.149 -43.803 1.00 80.69 91 ASN A CA 1
ATOM 725 C C . ASN A 1 91 ? 21.784 8.758 -45.285 1.00 80.69 91 ASN A C 1
ATOM 727 O O . ASN A 1 91 ? 20.955 7.950 -45.704 1.00 80.69 91 ASN A O 1
ATOM 731 N N . THR A 1 92 ? 22.716 9.295 -46.062 1.00 79.19 92 THR A N 1
ATOM 732 C CA . THR A 1 92 ? 22.985 8.905 -47.450 1.00 79.19 92 THR A CA 1
ATOM 733 C C . THR A 1 92 ? 24.378 8.279 -47.547 1.00 79.19 92 THR A C 1
ATOM 735 O O . THR A 1 92 ? 25.113 8.202 -46.563 1.00 79.19 92 THR A O 1
ATOM 738 N N . THR A 1 93 ? 24.773 7.826 -48.739 1.00 74.25 93 THR A N 1
ATOM 739 C CA . THR A 1 93 ? 26.133 7.311 -48.980 1.00 74.25 93 THR A CA 1
ATOM 740 C C . THR A 1 93 ? 27.222 8.369 -48.778 1.00 74.25 93 THR A C 1
ATOM 742 O O . THR A 1 93 ? 28.369 8.012 -48.530 1.00 74.25 93 THR A O 1
ATOM 745 N N . THR A 1 94 ? 26.876 9.656 -48.858 1.00 77.94 94 THR A N 1
ATOM 746 C CA . THR A 1 94 ? 27.809 10.788 -48.747 1.00 77.94 94 THR A CA 1
ATOM 747 C C . THR A 1 94 ? 27.643 11.606 -47.464 1.00 77.94 94 THR A C 1
ATOM 749 O O . THR A 1 94 ? 28.549 12.360 -47.116 1.00 77.94 94 THR A O 1
ATOM 752 N N . LEU A 1 95 ? 26.524 11.467 -46.743 1.00 79.38 95 LEU A N 1
ATOM 753 C CA . LEU A 1 95 ? 26.210 12.242 -45.541 1.00 79.38 95 LEU A CA 1
ATOM 754 C C . LEU A 1 95 ? 25.723 11.324 -44.416 1.00 79.38 95 LEU A C 1
ATOM 756 O O . LEU A 1 95 ? 24.714 10.637 -44.553 1.00 79.38 95 LEU A O 1
ATOM 760 N N . SER A 1 96 ? 26.420 11.341 -43.280 1.00 82.31 96 SER A N 1
ATOM 761 C CA . SER A 1 96 ? 26.093 10.525 -42.108 1.00 82.31 96 SER A CA 1
ATOM 762 C C . SER A 1 96 ? 25.972 11.396 -40.860 1.00 82.31 96 SER A C 1
ATOM 764 O O . SER A 1 96 ? 26.965 11.937 -40.382 1.00 82.31 96 SER A O 1
ATOM 766 N N . PHE A 1 97 ? 24.770 11.465 -40.289 1.00 78.06 97 PHE A N 1
ATOM 767 C CA . PHE A 1 97 ? 24.466 12.150 -39.027 1.00 78.06 97 PHE A CA 1
ATOM 768 C C . PHE A 1 97 ? 24.680 11.263 -37.787 1.00 78.06 97 PHE A C 1
ATOM 770 O O . PHE A 1 97 ? 24.449 11.696 -36.661 1.00 78.06 97 PHE A O 1
ATOM 777 N N . GLY A 1 98 ? 25.131 10.020 -37.980 1.00 80.19 98 GLY A N 1
ATOM 778 C CA . GLY A 1 98 ? 25.435 9.072 -36.909 1.00 80.19 98 GLY A CA 1
ATOM 779 C C . GLY A 1 98 ? 24.633 7.777 -37.004 1.00 80.19 98 GLY A C 1
ATOM 780 O O . GLY A 1 98 ? 23.759 7.614 -37.857 1.00 80.19 98 GLY A O 1
ATOM 781 N N . GLY A 1 99 ? 24.966 6.826 -36.127 1.00 81.06 99 GLY A N 1
ATOM 782 C CA . GLY A 1 99 ? 24.386 5.479 -36.140 1.00 81.06 99 GLY A CA 1
ATOM 783 C C . GLY A 1 99 ? 23.338 5.189 -35.074 1.00 81.06 99 GLY A C 1
ATOM 784 O O . GLY A 1 99 ? 22.854 4.071 -34.998 1.00 81.06 99 GLY A O 1
ATOM 785 N N . SER A 1 100 ? 22.991 6.166 -34.238 1.00 86.25 100 SER A N 1
ATOM 786 C CA . SER A 1 100 ? 21.960 6.000 -33.208 1.00 86.25 100 SER A CA 1
ATOM 787 C C . SER A 1 100 ? 20.650 6.631 -33.671 1.00 86.25 100 SER A C 1
ATOM 789 O O . SER A 1 100 ? 20.618 7.856 -33.783 1.00 86.25 100 SER A O 1
ATOM 791 N N . PRO A 1 101 ? 19.583 5.859 -33.957 1.00 90.12 101 PRO A N 1
ATOM 792 C CA . PRO A 1 101 ? 18.305 6.425 -34.376 1.00 90.12 101 PRO A CA 1
ATOM 793 C C . PRO A 1 101 ? 17.777 7.437 -33.343 1.00 90.12 101 PRO A C 1
ATOM 795 O O . PRO A 1 101 ? 17.652 7.076 -32.169 1.00 90.12 101 PRO A O 1
ATOM 798 N N . PRO A 1 102 ? 17.415 8.674 -33.740 1.00 89.69 102 PRO A N 1
ATOM 799 C CA . PRO A 1 102 ? 16.923 9.691 -32.810 1.00 89.69 102 PRO A CA 1
ATOM 800 C C . PRO A 1 102 ? 15.747 9.233 -31.947 1.00 89.69 102 PRO A C 1
ATOM 802 O O . PRO A 1 102 ? 15.673 9.604 -30.775 1.00 89.69 102 PRO A O 1
ATOM 805 N N . VAL A 1 103 ? 14.834 8.422 -32.505 1.00 90.81 103 VAL A N 1
ATOM 806 C CA . VAL A 1 103 ? 13.704 7.860 -31.748 1.00 90.81 103 VAL A CA 1
ATOM 807 C C . VAL A 1 103 ? 14.151 6.907 -30.656 1.00 90.81 103 VAL A C 1
ATOM 809 O O . VAL A 1 103 ? 13.638 6.986 -29.544 1.00 90.81 103 VAL A O 1
ATOM 812 N N . ALA A 1 104 ? 15.152 6.077 -30.933 1.00 91.94 104 ALA A N 1
ATOM 813 C CA . ALA A 1 104 ? 15.662 5.151 -29.942 1.00 91.94 104 ALA A CA 1
ATOM 814 C C . ALA A 1 104 ? 16.421 5.880 -28.838 1.00 91.94 104 ALA A C 1
ATOM 816 O O . ALA A 1 104 ? 16.236 5.585 -27.659 1.00 91.94 104 ALA A O 1
ATOM 817 N N . THR A 1 105 ? 17.254 6.862 -29.190 1.00 89.50 105 THR A N 1
ATOM 818 C CA . THR A 1 105 ? 18.004 7.627 -28.192 1.00 89.50 105 THR A CA 1
ATOM 819 C C . THR A 1 105 ? 17.056 8.327 -27.218 1.00 89.50 105 THR A C 1
ATOM 821 O O . THR A 1 105 ? 17.200 8.147 -26.010 1.00 89.50 105 THR A O 1
ATOM 824 N N . ARG A 1 106 ? 16.039 9.054 -27.703 1.00 90.38 106 ARG A N 1
ATOM 825 C CA . ARG A 1 106 ? 15.107 9.775 -26.815 1.00 90.38 106 ARG A CA 1
ATOM 826 C C . ARG A 1 106 ? 14.290 8.848 -25.914 1.00 90.38 106 ARG A C 1
ATOM 828 O O . ARG A 1 106 ? 14.169 9.131 -24.724 1.00 90.38 106 ARG A O 1
ATOM 835 N N . THR A 1 107 ? 13.770 7.729 -26.429 1.00 93.31 107 THR A N 1
ATOM 836 C CA . THR A 1 107 ? 12.998 6.797 -25.594 1.00 93.31 107 THR A CA 1
ATOM 837 C C . THR A 1 107 ? 13.878 6.072 -24.583 1.00 93.31 107 THR A C 1
ATOM 839 O O . THR A 1 107 ? 13.416 5.822 -23.473 1.00 93.31 107 THR A O 1
ATOM 842 N N . GLY A 1 108 ? 15.153 5.824 -24.903 1.00 91.50 108 GLY A N 1
ATOM 843 C CA . GLY A 1 108 ? 16.144 5.320 -23.948 1.00 91.50 108 GLY A CA 1
ATOM 844 C C . GLY A 1 108 ? 16.341 6.266 -22.759 1.00 91.50 108 GLY A C 1
ATOM 845 O O . GLY A 1 108 ? 16.272 5.835 -21.609 1.00 91.50 108 GLY A O 1
ATOM 846 N N . TRP A 1 109 ? 16.479 7.572 -23.017 1.00 90.94 109 TRP A N 1
ATOM 847 C CA . TRP A 1 109 ? 16.574 8.593 -21.962 1.00 90.94 109 TRP A CA 1
ATOM 848 C C . TRP A 1 109 ? 15.301 8.716 -21.133 1.00 90.94 109 TRP A C 1
ATOM 850 O O . TRP A 1 109 ? 15.360 8.794 -19.908 1.00 90.94 109 TRP A O 1
ATOM 860 N N . MET A 1 110 ? 14.137 8.692 -21.780 1.00 93.44 110 MET A N 1
ATOM 861 C CA . MET A 1 110 ? 12.854 8.729 -21.076 1.00 93.44 110 MET A CA 1
ATOM 862 C C . MET A 1 110 ? 12.655 7.482 -20.201 1.00 93.44 110 MET A C 1
ATOM 864 O O . MET A 1 110 ? 12.161 7.600 -19.079 1.00 93.44 110 MET A O 1
ATOM 868 N N . ALA A 1 111 ? 13.078 6.304 -20.674 1.00 94.19 111 ALA A N 1
ATOM 869 C CA . ALA A 1 111 ? 13.076 5.080 -19.880 1.00 94.19 111 ALA A CA 1
ATOM 870 C C . ALA A 1 111 ? 14.020 5.206 -18.675 1.00 94.19 111 ALA A C 1
ATOM 872 O O . ALA A 1 111 ? 13.602 4.945 -17.549 1.00 94.19 111 ALA A O 1
ATOM 873 N N . LEU A 1 112 ? 15.256 5.676 -18.871 1.00 92.19 112 LEU A N 1
ATOM 874 C CA . LEU A 1 112 ? 16.205 5.913 -17.778 1.00 92.19 112 LEU A CA 1
ATOM 875 C C . LEU A 1 112 ? 15.658 6.906 -16.739 1.00 92.19 112 LEU A C 1
ATOM 877 O O . LEU A 1 112 ? 15.761 6.661 -15.537 1.00 92.19 112 LEU A O 1
ATOM 881 N N . ALA A 1 113 ? 14.983 7.968 -17.182 1.00 91.81 113 ALA A N 1
ATOM 882 C CA . ALA A 1 113 ? 14.360 8.957 -16.305 1.00 91.81 113 ALA A CA 1
ATOM 883 C C . ALA A 1 113 ? 13.230 8.392 -15.424 1.00 91.81 113 ALA A C 1
ATOM 885 O O . ALA A 1 113 ? 12.928 8.959 -14.373 1.00 91.81 113 ALA A O 1
ATOM 886 N N . CYS A 1 114 ? 12.624 7.261 -15.797 1.00 93.38 114 CYS A N 1
ATOM 887 C CA . CYS A 1 114 ? 11.648 6.565 -14.956 1.00 93.38 114 CYS A CA 1
ATOM 888 C C . CYS A 1 114 ? 12.281 5.842 -13.754 1.00 93.38 114 CYS A C 1
ATOM 890 O O . CYS A 1 114 ? 11.586 5.601 -12.764 1.00 93.38 114 CYS A O 1
ATOM 892 N N . LEU A 1 115 ? 13.575 5.502 -13.811 1.00 92.81 115 LEU A N 1
ATOM 893 C CA . LEU A 1 115 ? 14.234 4.635 -12.829 1.00 92.81 115 LEU A CA 1
ATOM 894 C C . LEU A 1 115 ? 14.167 5.160 -11.376 1.00 92.81 115 LEU A C 1
ATOM 896 O O . LEU A 1 115 ? 13.756 4.382 -10.507 1.00 92.81 115 LEU A O 1
ATOM 900 N N . PRO A 1 116 ? 14.467 6.444 -11.073 1.00 91.38 116 PRO A N 1
ATOM 901 C CA . PRO A 1 116 ? 14.408 6.938 -9.695 1.00 91.38 116 PRO A CA 1
ATOM 902 C C . PRO A 1 116 ? 13.006 6.814 -9.088 1.00 91.38 116 PRO A C 1
ATOM 904 O O . PRO A 1 116 ? 12.844 6.378 -7.945 1.00 91.38 116 PRO A O 1
ATOM 907 N N . PHE A 1 117 ? 11.975 7.137 -9.875 1.00 91.44 117 PHE A N 1
ATOM 908 C CA . PHE A 1 117 ? 10.578 7.042 -9.452 1.00 91.44 117 PHE A CA 1
ATOM 909 C C . PHE A 1 117 ? 10.154 5.591 -9.244 1.00 91.44 117 PHE A C 1
ATOM 911 O O . PHE A 1 117 ? 9.510 5.263 -8.245 1.00 91.44 117 PHE A O 1
ATOM 918 N N . LEU A 1 118 ? 10.560 4.706 -10.156 1.00 93.00 118 LEU A N 1
ATOM 919 C CA . LEU A 1 118 ? 10.256 3.285 -10.072 1.00 93.00 118 LEU A CA 1
ATOM 920 C C . LEU A 1 118 ? 10.781 2.674 -8.763 1.00 93.00 118 LEU A C 1
ATOM 922 O O . LEU A 1 118 ? 10.074 1.884 -8.137 1.00 93.00 118 LEU A O 1
ATOM 926 N N . VAL A 1 119 ? 11.975 3.073 -8.317 1.00 91.81 119 VAL A N 1
ATOM 927 C CA . VAL A 1 119 ? 12.613 2.546 -7.100 1.00 91.81 119 VAL A CA 1
ATOM 928 C C . VAL A 1 119 ? 12.095 3.207 -5.816 1.00 91.81 119 VAL A C 1
ATOM 930 O O . VAL A 1 119 ? 11.961 2.519 -4.802 1.00 91.81 119 VAL A O 1
ATOM 933 N N . ILE A 1 120 ? 11.765 4.505 -5.829 1.00 91.00 120 ILE A N 1
ATOM 934 C CA . ILE A 1 120 ? 11.328 5.223 -4.616 1.00 91.00 120 ILE A CA 1
ATOM 935 C C . ILE A 1 120 ? 9.855 4.975 -4.258 1.00 91.00 120 ILE A C 1
ATOM 937 O O . ILE A 1 120 ? 9.514 4.858 -3.086 1.00 91.00 120 ILE A O 1
ATOM 941 N N . LEU A 1 121 ? 8.955 4.854 -5.239 1.00 90.56 121 LEU A N 1
ATOM 942 C CA . LEU A 1 121 ? 7.516 4.695 -4.990 1.00 90.56 121 LEU A CA 1
ATOM 943 C C . LEU A 1 121 ? 7.139 3.512 -4.067 1.00 90.56 121 LEU A C 1
ATOM 945 O O . LEU A 1 121 ? 6.235 3.685 -3.244 1.00 90.56 121 LEU A O 1
ATOM 949 N N . PRO A 1 122 ? 7.797 2.335 -4.123 1.00 90.25 122 PRO A N 1
ATOM 950 C CA . PRO A 1 122 ? 7.484 1.222 -3.226 1.00 90.25 122 PRO A CA 1
ATOM 951 C C . PRO A 1 122 ? 8.190 1.270 -1.855 1.00 90.25 122 PRO A C 1
ATOM 953 O O . PRO A 1 122 ? 7.946 0.375 -1.033 1.00 90.25 122 PRO A O 1
ATOM 956 N N . THR A 1 123 ? 9.064 2.249 -1.572 1.00 88.44 123 THR A N 1
ATOM 957 C CA . THR A 1 123 ? 9.820 2.291 -0.304 1.00 88.44 123 THR A CA 1
ATOM 958 C C . THR A 1 123 ? 8.898 2.457 0.911 1.00 88.44 123 THR A C 1
ATOM 960 O O . THR A 1 123 ? 7.783 2.971 0.817 1.00 88.44 123 THR A O 1
ATOM 963 N N . ARG A 1 124 ? 9.340 1.965 2.081 1.00 78.94 124 ARG A N 1
ATOM 964 C CA . ARG A 1 124 ? 8.563 2.042 3.338 1.00 78.94 124 ARG A CA 1
ATOM 965 C C . ARG A 1 124 ? 8.561 3.451 3.915 1.00 78.94 124 ARG A C 1
ATOM 967 O O . ARG A 1 124 ? 7.500 4.026 4.122 1.00 78.94 124 ARG A O 1
ATOM 974 N N . ALA A 1 125 ? 9.752 4.004 4.117 1.00 83.81 125 ALA A N 1
ATOM 975 C CA . ALA A 1 125 ? 9.926 5.429 4.315 1.00 83.81 125 ALA A CA 1
ATOM 976 C C . ALA A 1 125 ? 9.926 6.089 2.942 1.00 83.81 125 ALA A C 1
ATOM 978 O O . ALA A 1 125 ? 10.907 6.019 2.208 1.00 83.81 125 ALA A O 1
ATOM 979 N N . ASN A 1 126 ? 8.788 6.663 2.580 1.00 83.75 126 ASN A N 1
ATOM 980 C CA . ASN A 1 126 ? 8.592 7.242 1.267 1.00 83.75 126 ASN A CA 1
ATOM 981 C C . ASN A 1 126 ? 8.470 8.762 1.396 1.00 83.75 126 ASN A C 1
ATOM 983 O O . ASN A 1 126 ? 7.520 9.271 1.990 1.00 83.75 126 ASN A O 1
ATOM 987 N N . MET A 1 127 ? 9.438 9.482 0.829 1.00 81.81 127 MET A N 1
ATOM 988 C CA . MET A 1 127 ? 9.480 10.947 0.871 1.00 81.81 127 MET A CA 1
ATOM 989 C C . MET A 1 127 ? 8.273 11.576 0.164 1.00 81.81 127 MET A C 1
ATOM 991 O O . MET A 1 127 ? 7.729 12.568 0.635 1.00 81.81 127 MET A O 1
ATOM 995 N N . ILE A 1 128 ? 7.793 10.962 -0.921 1.00 80.75 128 ILE A N 1
ATOM 996 C CA . ILE A 1 128 ? 6.597 11.409 -1.647 1.00 80.75 128 ILE A CA 1
ATOM 997 C C . ILE A 1 128 ? 5.356 11.218 -0.768 1.00 80.75 128 ILE A C 1
ATOM 999 O O . ILE A 1 128 ? 4.512 12.108 -0.693 1.00 80.75 128 ILE A O 1
ATOM 1003 N N . ALA A 1 129 ? 5.252 10.095 -0.052 1.00 80.81 129 ALA A N 1
ATOM 1004 C CA . ALA A 1 129 ? 4.169 9.866 0.908 1.00 80.81 129 ALA A CA 1
ATOM 1005 C C . ALA A 1 129 ? 4.192 10.890 2.054 1.00 80.81 129 ALA A C 1
ATOM 1007 O O . ALA A 1 129 ? 3.134 11.342 2.489 1.00 80.81 129 ALA A O 1
ATOM 1008 N N . ALA A 1 130 ? 5.385 11.267 2.525 1.00 78.75 130 ALA A N 1
ATOM 1009 C CA . ALA A 1 130 ? 5.554 12.280 3.563 1.00 78.75 130 ALA A CA 1
ATOM 1010 C C . ALA A 1 130 ? 5.130 13.678 3.079 1.00 78.75 130 ALA A C 1
ATOM 1012 O O . ALA A 1 130 ? 4.401 14.363 3.788 1.00 78.75 130 ALA A O 1
ATOM 1013 N N . LEU A 1 131 ? 5.519 14.067 1.860 1.00 76.50 131 LEU A N 1
ATOM 1014 C CA . LEU A 1 131 ? 5.187 15.375 1.280 1.00 76.50 131 LEU A CA 1
ATOM 1015 C C . LEU A 1 131 ? 3.711 15.501 0.879 1.00 76.50 131 LEU A C 1
ATOM 1017 O O . LEU A 1 131 ? 3.112 16.557 1.044 1.00 76.50 131 LEU A O 1
ATOM 1021 N N . THR A 1 132 ? 3.116 14.435 0.341 1.00 76.06 132 THR A N 1
ATOM 1022 C CA . THR A 1 132 ? 1.746 14.466 -0.207 1.00 76.06 132 THR A CA 1
ATOM 1023 C C . THR A 1 132 ? 0.676 14.001 0.781 1.00 76.06 132 THR A C 1
ATOM 1025 O O . THR A 1 132 ? -0.510 14.051 0.468 1.00 76.06 132 THR A O 1
ATOM 1028 N N . GLY A 1 133 ? 1.064 13.444 1.933 1.00 70.69 133 GLY A N 1
ATOM 1029 C CA . GLY A 1 133 ? 0.149 12.783 2.872 1.00 70.69 133 GLY A CA 1
ATOM 1030 C C . GLY A 1 133 ? -0.450 11.461 2.361 1.00 70.69 133 GLY A C 1
ATOM 1031 O O . GLY A 1 133 ? -1.181 10.787 3.095 1.00 70.69 133 GLY A O 1
ATOM 1032 N N . THR A 1 134 ? -0.125 11.046 1.133 1.00 72.81 134 THR A N 1
ATOM 1033 C CA . THR A 1 134 ? -0.681 9.854 0.480 1.00 72.81 134 THR A CA 1
ATOM 1034 C C . THR A 1 134 ? -0.141 8.567 1.109 1.00 72.81 134 THR A C 1
ATOM 1036 O O . THR A 1 134 ? 0.975 8.518 1.623 1.00 72.81 134 THR A O 1
ATOM 1039 N N . SER A 1 135 ? -0.933 7.491 1.103 1.00 75.94 135 SER A N 1
ATOM 1040 C CA . SER A 1 135 ? -0.472 6.184 1.576 1.00 75.94 135 SER A CA 1
ATOM 1041 C C . SER A 1 135 ? 0.430 5.494 0.548 1.00 75.94 135 SER A C 1
ATOM 1043 O O . SER A 1 135 ? 0.244 5.617 -0.665 1.00 75.94 135 SER A O 1
ATOM 1045 N N . ARG A 1 136 ? 1.396 4.710 1.029 1.00 81.44 136 ARG A N 1
ATOM 1046 C CA . ARG A 1 136 ? 2.302 3.927 0.175 1.00 81.44 136 ARG A CA 1
ATOM 1047 C C . ARG A 1 136 ? 1.534 2.962 -0.731 1.00 81.44 136 ARG A C 1
ATOM 1049 O O . ARG A 1 136 ? 1.906 2.749 -1.878 1.00 81.44 136 ARG A O 1
ATOM 1056 N N . GLU A 1 137 ? 0.436 2.410 -0.234 1.00 77.38 137 GLU A N 1
ATOM 1057 C CA . GLU A 1 137 ? -0.436 1.486 -0.956 1.00 77.38 137 GLU A CA 1
ATOM 1058 C C . GLU A 1 137 ? -1.008 2.133 -2.228 1.00 77.38 137 GLU A C 1
ATOM 1060 O O . GLU A 1 137 ? -1.115 1.466 -3.256 1.00 77.38 137 GLU A O 1
ATOM 1065 N N . ARG A 1 138 ? -1.298 3.444 -2.191 1.00 78.00 138 ARG A N 1
ATOM 1066 C CA . ARG A 1 138 ? -1.697 4.223 -3.374 1.00 78.00 138 ARG A CA 1
ATOM 1067 C C . ARG A 1 138 ? -0.502 4.523 -4.284 1.00 78.00 138 ARG A C 1
ATOM 1069 O O . ARG A 1 138 ? -0.635 4.427 -5.499 1.00 78.00 138 ARG A O 1
ATOM 1076 N N . LEU A 1 139 ? 0.674 4.817 -3.725 1.00 84.06 139 LEU A N 1
ATOM 1077 C CA . LEU A 1 139 ? 1.890 5.092 -4.508 1.00 84.06 139 LEU A CA 1
ATOM 1078 C C . LEU A 1 139 ? 2.394 3.878 -5.304 1.00 84.06 139 LEU A C 1
ATOM 1080 O O . LEU A 1 139 ? 2.913 4.031 -6.408 1.00 84.06 139 LEU A O 1
ATOM 1084 N N . ILE A 1 140 ? 2.170 2.660 -4.806 1.00 88.25 140 ILE A N 1
ATOM 1085 C CA . ILE A 1 140 ? 2.495 1.418 -5.525 1.00 88.25 140 ILE A CA 1
ATOM 1086 C C . ILE A 1 140 ? 1.721 1.297 -6.851 1.00 88.25 140 ILE A C 1
ATOM 1088 O O . ILE A 1 140 ? 2.201 0.652 -7.784 1.00 88.25 140 ILE A O 1
ATOM 1092 N N . VAL A 1 141 ? 0.552 1.935 -6.986 1.00 85.69 141 VAL A N 1
ATOM 1093 C CA . VAL A 1 141 ? -0.166 1.985 -8.271 1.00 85.69 141 VAL A CA 1
ATOM 1094 C C . VAL A 1 141 ? 0.698 2.668 -9.334 1.00 85.69 141 VAL A C 1
ATOM 1096 O O . VAL A 1 141 ? 0.828 2.141 -10.438 1.00 85.69 141 VAL A O 1
ATOM 1099 N N . PHE A 1 142 ? 1.361 3.772 -8.985 1.00 87.75 142 PHE A N 1
ATOM 1100 C CA . PHE A 1 142 ? 2.268 4.481 -9.887 1.00 87.75 142 PHE A CA 1
ATOM 1101 C C . PHE A 1 142 ? 3.536 3.678 -10.191 1.00 87.75 142 PHE A C 1
ATOM 1103 O O . PHE A 1 142 ? 3.970 3.682 -11.336 1.00 87.75 142 PHE A O 1
ATOM 1110 N N . HIS A 1 143 ? 4.084 2.926 -9.226 1.00 92.88 143 HIS A N 1
ATOM 1111 C CA . HIS A 1 143 ? 5.203 2.005 -9.488 1.00 92.88 143 HIS A CA 1
ATOM 1112 C C . HIS A 1 143 ? 4.858 1.024 -10.622 1.00 92.88 143 HIS A C 1
ATOM 1114 O O . HIS A 1 143 ? 5.645 0.852 -11.549 1.00 92.88 143 HIS A O 1
ATOM 1120 N N . ASN A 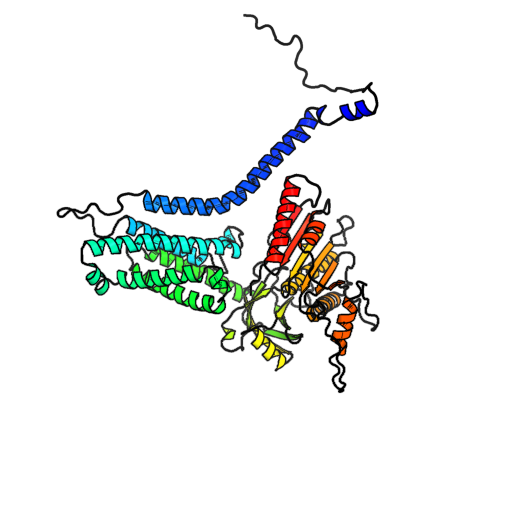1 144 ? 3.651 0.445 -10.599 1.00 91.38 144 ASN A N 1
ATOM 1121 C CA . ASN A 1 144 ? 3.213 -0.483 -11.644 1.00 91.38 144 ASN A CA 1
ATOM 1122 C C . ASN A 1 144 ? 3.073 0.209 -13.011 1.00 91.38 144 ASN A C 1
ATOM 1124 O O . ASN A 1 144 ? 3.506 -0.341 -14.019 1.00 91.38 144 ASN A O 1
ATOM 1128 N N . TRP A 1 145 ? 2.473 1.402 -13.064 1.00 90.75 145 TRP A N 1
ATOM 1129 C CA . TRP A 1 145 ? 2.288 2.134 -14.324 1.00 90.75 145 TRP A CA 1
ATOM 1130 C C . TRP A 1 145 ? 3.605 2.628 -14.922 1.00 90.75 145 TRP A C 1
ATOM 1132 O O . TRP A 1 145 ? 3.815 2.493 -16.125 1.00 90.75 145 TRP A O 1
ATOM 1142 N N . ILE A 1 146 ? 4.515 3.140 -14.091 1.00 92.69 146 ILE A N 1
ATOM 1143 C CA . ILE A 1 146 ? 5.850 3.564 -14.525 1.00 92.69 146 ILE A CA 1
ATOM 1144 C C . ILE A 1 146 ? 6.657 2.363 -15.028 1.00 92.69 146 ILE A C 1
ATOM 1146 O O . ILE A 1 146 ? 7.363 2.503 -16.021 1.00 92.69 146 ILE A O 1
ATOM 1150 N N . ALA A 1 147 ? 6.513 1.176 -14.423 1.00 95.56 147 ALA A N 1
ATOM 1151 C CA . ALA A 1 147 ? 7.152 -0.041 -14.928 1.00 95.56 147 ALA A CA 1
ATOM 1152 C C . ALA A 1 147 ? 6.718 -0.357 -16.371 1.00 95.56 147 ALA A C 1
ATOM 1154 O O . ALA A 1 147 ? 7.565 -0.605 -17.228 1.00 95.56 147 ALA A O 1
ATOM 1155 N N . TRP A 1 148 ? 5.411 -0.281 -16.656 1.00 94.69 148 TRP A N 1
ATOM 1156 C CA . TRP A 1 148 ? 4.876 -0.467 -18.009 1.00 94.69 148 TRP A CA 1
ATOM 1157 C C . TRP A 1 148 ? 5.345 0.618 -18.980 1.00 94.69 148 TRP A C 1
ATOM 1159 O O . TRP A 1 148 ? 5.770 0.290 -20.085 1.00 94.69 148 TRP A O 1
ATOM 1169 N N . ALA A 1 149 ? 5.313 1.890 -18.573 1.00 92.50 149 ALA A N 1
ATOM 1170 C CA . ALA A 1 149 ? 5.791 2.995 -19.402 1.00 92.50 149 ALA A CA 1
ATOM 1171 C C . ALA A 1 149 ? 7.276 2.822 -19.757 1.00 92.50 149 ALA A C 1
ATOM 1173 O O . ALA A 1 149 ? 7.645 2.871 -20.929 1.00 92.50 149 ALA A O 1
ATOM 1174 N N . MET A 1 150 ? 8.114 2.525 -18.760 1.00 96.25 150 MET A N 1
ATOM 1175 C CA . MET A 1 150 ? 9.539 2.258 -18.945 1.00 96.25 150 MET A CA 1
ATOM 1176 C C . MET A 1 150 ? 9.774 1.056 -19.866 1.00 96.25 150 MET A C 1
ATOM 1178 O O . MET A 1 150 ? 10.688 1.095 -20.683 1.00 96.25 150 MET A O 1
ATOM 1182 N N . PHE A 1 151 ? 8.961 -0.000 -19.763 1.00 97.31 151 PHE A N 1
ATOM 1183 C CA . PHE A 1 151 ? 9.088 -1.181 -20.618 1.00 97.31 151 PHE A CA 1
ATOM 1184 C C . PHE A 1 151 ? 8.736 -0.873 -22.078 1.00 97.31 151 PHE A C 1
ATOM 1186 O O . PHE A 1 151 ? 9.488 -1.233 -22.979 1.00 97.31 151 PHE A O 1
ATOM 1193 N N . VAL A 1 152 ? 7.644 -0.144 -22.328 1.00 95.81 152 VAL A N 1
ATOM 1194 C CA . VAL A 1 152 ? 7.267 0.282 -23.687 1.00 95.81 152 VAL A CA 1
ATOM 1195 C C . VAL A 1 152 ? 8.341 1.187 -24.295 1.00 95.81 152 VAL A C 1
ATOM 1197 O O . VAL A 1 152 ? 8.748 0.972 -25.436 1.00 95.81 152 VAL A O 1
ATOM 1200 N N . LEU A 1 153 ? 8.851 2.159 -23.534 1.00 94.94 153 LEU A N 1
ATOM 1201 C CA . LEU A 1 153 ? 9.940 3.035 -23.979 1.00 94.94 153 LEU A CA 1
ATOM 1202 C C . LEU A 1 153 ? 11.223 2.250 -24.280 1.00 94.94 153 LEU A C 1
ATOM 1204 O O . LEU A 1 153 ? 11.874 2.529 -25.287 1.00 94.94 153 LEU A O 1
ATOM 1208 N N . ALA A 1 154 ? 11.550 1.244 -23.462 1.00 97.12 154 ALA A N 1
ATOM 1209 C CA . ALA A 1 154 ? 12.682 0.353 -23.697 1.00 97.12 154 ALA A CA 1
ATOM 1210 C C . ALA A 1 154 ? 12.513 -0.461 -24.990 1.00 97.12 154 ALA A C 1
ATOM 1212 O O . ALA A 1 154 ? 13.457 -0.568 -25.763 1.00 97.12 154 ALA A O 1
ATOM 1213 N N . LEU A 1 155 ? 11.311 -0.957 -25.304 1.00 96.81 155 LEU A N 1
ATOM 1214 C CA . LEU A 1 155 ? 11.061 -1.641 -26.581 1.00 96.81 155 LEU A CA 1
ATOM 1215 C C . LEU A 1 155 ? 11.243 -0.691 -27.775 1.00 96.81 155 LEU A C 1
ATOM 1217 O O . LEU A 1 155 ? 11.914 -1.042 -28.746 1.00 96.81 155 LEU A O 1
ATOM 1221 N N . ILE A 1 156 ? 10.700 0.530 -27.692 1.00 95.31 156 ILE A N 1
ATOM 1222 C CA . ILE A 1 156 ? 10.866 1.558 -28.736 1.00 95.31 156 ILE A CA 1
ATOM 1223 C C . ILE A 1 156 ? 12.328 2.027 -28.829 1.00 95.31 156 ILE A C 1
ATOM 1225 O O . ILE A 1 156 ? 12.752 2.486 -29.880 1.00 95.31 156 ILE A O 1
ATOM 1229 N N . HIS A 1 157 ? 13.123 1.886 -27.767 1.00 95.00 157 HIS A N 1
ATOM 1230 C CA . HIS A 1 157 ? 14.571 2.076 -27.815 1.00 95.00 157 HIS A CA 1
ATOM 1231 C C . HIS A 1 157 ? 15.270 0.920 -28.549 1.00 95.00 157 HIS A C 1
ATOM 1233 O O . HIS A 1 157 ? 16.018 1.144 -29.495 1.00 95.00 157 HIS A O 1
ATOM 1239 N N . THR A 1 158 ? 14.995 -0.324 -28.162 1.00 95.00 158 THR A N 1
ATOM 1240 C CA . THR A 1 158 ? 15.706 -1.512 -28.652 1.00 95.00 158 THR A CA 1
ATOM 1241 C C . THR A 1 158 ? 15.432 -1.824 -30.124 1.00 95.00 158 THR A C 1
ATOM 1243 O O . THR A 1 158 ? 16.370 -2.063 -30.886 1.00 95.00 158 THR A O 1
ATOM 1246 N N . PHE A 1 159 ? 14.169 -1.835 -30.558 1.00 94.69 159 PHE A N 1
ATOM 1247 C CA . PHE A 1 159 ? 13.832 -2.308 -31.906 1.00 94.69 159 PHE A CA 1
ATOM 1248 C C . PHE A 1 159 ? 14.407 -1.445 -33.040 1.00 94.69 159 PHE A C 1
ATOM 1250 O O . PHE A 1 159 ? 14.922 -2.028 -33.994 1.00 94.69 159 PHE A O 1
ATOM 1257 N N . PRO A 1 160 ? 14.407 -0.100 -32.976 1.00 93.50 160 PRO A N 1
ATOM 1258 C CA . PRO A 1 160 ? 15.044 0.706 -34.013 1.00 93.50 160 PRO A CA 1
ATOM 1259 C C . PRO A 1 160 ? 16.553 0.476 -34.139 1.00 93.50 160 PRO A C 1
ATOM 1261 O O . PRO A 1 160 ? 17.067 0.519 -35.254 1.00 93.50 160 PRO A O 1
ATOM 1264 N N . PHE A 1 161 ? 17.265 0.188 -33.040 1.00 92.00 161 PHE A N 1
ATOM 1265 C CA . PHE A 1 161 ? 18.676 -0.211 -33.111 1.00 92.00 161 PHE A CA 1
ATOM 1266 C C . PHE A 1 161 ? 18.844 -1.554 -33.829 1.00 92.00 161 PHE A C 1
ATOM 1268 O O . PHE A 1 161 ? 19.695 -1.664 -34.711 1.00 92.00 161 PHE A O 1
ATOM 1275 N N . ILE A 1 162 ? 17.994 -2.543 -33.525 1.00 92.25 162 ILE A N 1
ATOM 1276 C CA . ILE A 1 162 ? 17.992 -3.838 -34.228 1.00 92.25 162 ILE A CA 1
ATOM 1277 C C . ILE A 1 162 ? 17.748 -3.634 -35.728 1.00 92.25 162 ILE A C 1
ATOM 1279 O O . ILE A 1 162 ? 18.496 -4.160 -36.547 1.00 92.25 162 ILE A O 1
ATOM 1283 N N . VAL A 1 163 ? 16.732 -2.849 -36.099 1.00 90.94 163 VAL A N 1
ATOM 1284 C CA . VAL A 1 163 ? 16.395 -2.572 -37.506 1.00 90.94 163 VAL A CA 1
ATOM 1285 C C . VAL A 1 163 ? 17.552 -1.877 -38.222 1.00 90.94 163 VAL A C 1
ATOM 1287 O O . VAL A 1 163 ? 17.925 -2.286 -39.319 1.00 90.94 163 VAL A O 1
ATOM 1290 N N . TYR A 1 164 ? 18.151 -0.861 -37.600 1.00 89.19 164 TYR A N 1
ATOM 1291 C CA . TYR A 1 164 ? 19.259 -0.111 -38.186 1.00 89.19 164 TYR A CA 1
ATOM 1292 C C . TYR A 1 164 ? 20.499 -0.988 -38.438 1.00 89.19 164 TYR A C 1
ATOM 1294 O O . TYR A 1 164 ? 21.052 -0.958 -39.538 1.00 89.19 164 TYR A O 1
ATOM 1302 N N . HIS A 1 165 ? 20.910 -1.808 -37.467 1.00 89.69 165 HIS A N 1
ATOM 1303 C CA . HIS A 1 165 ? 22.078 -2.688 -37.616 1.00 89.69 165 HIS A CA 1
ATOM 1304 C C . HIS A 1 165 ? 21.811 -3.914 -38.489 1.00 89.69 165 HIS A C 1
ATOM 1306 O O . HIS A 1 165 ? 22.715 -4.430 -39.149 1.00 89.69 165 HIS A O 1
ATOM 1312 N N . HIS A 1 166 ? 20.559 -4.365 -38.560 1.00 90.00 166 HIS A N 1
ATOM 1313 C CA . HIS A 1 166 ? 20.161 -5.353 -39.552 1.00 90.00 166 HIS A CA 1
ATOM 1314 C C . HIS A 1 166 ? 20.263 -4.781 -40.971 1.00 90.00 166 HIS A C 1
ATOM 1316 O O . HIS A 1 166 ? 20.847 -5.419 -41.840 1.00 90.00 166 HIS A O 1
ATOM 1322 N N . TRP A 1 167 ? 19.779 -3.553 -41.192 1.00 87.25 167 TRP A N 1
ATOM 1323 C CA . TRP A 1 167 ? 19.888 -2.871 -42.484 1.00 87.25 167 TRP A CA 1
ATOM 1324 C C . TRP A 1 167 ? 21.343 -2.617 -42.902 1.00 87.25 167 TRP A C 1
ATOM 1326 O O . TRP A 1 167 ? 21.681 -2.783 -44.072 1.00 87.25 167 TRP A O 1
ATOM 1336 N N . LYS A 1 168 ? 22.224 -2.277 -41.953 1.00 86.50 168 LYS A N 1
ATOM 1337 C CA . LYS A 1 168 ? 23.668 -2.164 -42.207 1.00 86.50 168 LYS A CA 1
ATOM 1338 C C . LYS A 1 168 ? 24.385 -3.499 -42.418 1.00 86.50 168 LYS A C 1
ATOM 1340 O O . LYS A 1 168 ? 25.506 -3.496 -42.918 1.00 86.50 168 LYS A O 1
ATOM 1345 N N . GLY A 1 169 ? 23.770 -4.617 -42.036 1.00 90.44 169 GLY A N 1
ATOM 1346 C CA . GLY A 1 169 ? 24.381 -5.943 -42.106 1.00 90.44 169 GLY A CA 1
ATOM 1347 C C . GLY A 1 169 ? 25.458 -6.205 -41.046 1.00 90.44 169 GLY A C 1
ATOM 1348 O O . GLY A 1 169 ? 26.200 -7.173 -41.177 1.00 90.44 169 GLY A O 1
ATOM 1349 N N . ASP A 1 170 ? 25.558 -5.383 -39.993 1.00 91.81 170 ASP A N 1
ATOM 1350 C CA . ASP A 1 170 ? 26.610 -5.470 -38.967 1.00 91.81 170 ASP A CA 1
ATOM 1351 C C . ASP A 1 170 ? 26.111 -5.978 -37.599 1.00 91.81 170 ASP A C 1
ATOM 1353 O O . ASP A 1 170 ? 26.881 -6.037 -36.642 1.00 91.81 170 ASP A O 1
ATOM 1357 N N . MET A 1 171 ? 24.850 -6.416 -37.497 1.00 90.44 171 MET A N 1
ATOM 1358 C CA . MET A 1 171 ? 24.228 -6.859 -36.237 1.00 90.44 171 MET A CA 1
ATOM 1359 C C . MET A 1 171 ? 25.019 -7.952 -35.492 1.00 90.44 171 MET A C 1
ATOM 1361 O O . MET A 1 171 ? 25.167 -7.891 -34.272 1.00 90.44 171 MET A O 1
ATOM 1365 N N . ALA A 1 172 ? 25.544 -8.953 -36.208 1.00 92.19 172 ALA A N 1
ATOM 1366 C CA . ALA A 1 172 ? 26.323 -10.032 -35.590 1.00 92.19 172 ALA A CA 1
ATOM 1367 C C . ALA A 1 172 ? 27.650 -9.524 -35.007 1.00 92.19 172 ALA A C 1
ATOM 1369 O O . ALA A 1 172 ? 28.067 -9.964 -33.937 1.00 92.19 172 ALA A O 1
ATOM 1370 N N . MET A 1 173 ? 28.282 -8.567 -35.690 1.00 92.50 173 MET A N 1
ATOM 1371 C CA . MET A 1 173 ? 29.501 -7.917 -35.220 1.00 92.50 173 MET A CA 1
ATOM 1372 C C . MET A 1 173 ? 29.209 -7.082 -33.970 1.00 92.50 173 MET A C 1
ATOM 1374 O O . MET A 1 173 ? 29.912 -7.238 -32.974 1.00 92.50 173 MET A O 1
ATOM 1378 N N . GLN A 1 174 ? 28.131 -6.288 -33.969 1.00 90.06 174 GLN A N 1
ATOM 1379 C CA . GLN A 1 174 ? 27.712 -5.512 -32.794 1.00 90.06 174 GLN A CA 1
ATOM 1380 C C . GLN A 1 174 ? 27.458 -6.401 -31.572 1.00 90.06 174 GLN A C 1
ATOM 1382 O O . GLN A 1 174 ? 27.939 -6.105 -30.483 1.00 90.06 174 GLN A O 1
ATOM 1387 N N . TRP A 1 175 ? 26.775 -7.535 -31.750 1.00 91.31 175 TRP A N 1
ATOM 1388 C CA . TRP A 1 175 ? 26.521 -8.487 -30.664 1.00 91.31 175 TRP A CA 1
ATOM 1389 C C . TRP A 1 175 ? 27.803 -9.047 -30.025 1.00 91.31 175 TRP A C 1
ATOM 1391 O O . TRP A 1 175 ? 27.842 -9.274 -28.818 1.00 91.31 175 TRP A O 1
ATOM 1401 N N . GLN A 1 176 ? 28.844 -9.285 -30.825 1.00 91.88 176 GLN A N 1
ATOM 1402 C CA . GLN A 1 176 ? 30.104 -9.870 -30.357 1.00 91.88 176 GLN A CA 1
ATOM 1403 C C . GLN A 1 176 ? 31.071 -8.839 -29.769 1.00 91.88 176 GLN A C 1
ATOM 1405 O O . GLN A 1 176 ? 31.892 -9.192 -28.926 1.00 91.88 176 GLN A O 1
ATOM 1410 N N . THR A 1 177 ? 31.006 -7.589 -30.227 1.00 90.19 177 THR A N 1
ATOM 1411 C CA . THR A 1 177 ? 32.037 -6.576 -29.940 1.00 90.19 177 THR A CA 1
ATOM 1412 C C . THR A 1 177 ? 31.574 -5.469 -29.003 1.00 90.19 177 THR A C 1
ATOM 1414 O O . THR A 1 177 ? 32.404 -4.897 -28.301 1.00 90.19 177 THR A O 1
ATOM 1417 N N . SER A 1 178 ? 30.274 -5.168 -28.956 1.00 88.69 178 SER A N 1
ATOM 1418 C CA . SER A 1 178 ? 29.733 -4.072 -28.153 1.00 88.69 178 SER A CA 1
ATOM 1419 C C . SER A 1 178 ? 29.066 -4.609 -26.893 1.00 88.69 178 SER A C 1
ATOM 1421 O O . SER A 1 178 ? 28.159 -5.448 -26.927 1.00 88.69 178 SER A O 1
ATOM 1423 N N . VAL A 1 179 ? 29.529 -4.101 -25.750 1.00 89.94 179 VAL A N 1
ATOM 1424 C CA . VAL A 1 179 ? 29.035 -4.503 -24.429 1.00 89.94 179 VAL A CA 1
ATOM 1425 C C . VAL A 1 179 ? 27.566 -4.128 -24.264 1.00 89.94 179 VAL A C 1
ATOM 1427 O O . VAL A 1 179 ? 26.785 -4.863 -23.662 1.00 89.94 179 VAL A O 1
ATOM 1430 N N . GLU A 1 180 ? 27.164 -3.014 -24.859 1.00 88.94 180 GLU A N 1
ATOM 1431 C CA . GLU A 1 180 ? 25.837 -2.432 -24.752 1.00 88.94 180 GLU A CA 1
ATOM 1432 C C . GLU A 1 180 ? 24.752 -3.340 -25.341 1.00 88.94 180 GLU A C 1
ATOM 1434 O O . GLU A 1 180 ? 23.646 -3.384 -24.805 1.00 88.94 180 GLU A O 1
ATOM 1439 N N . TYR A 1 181 ? 25.042 -4.118 -26.388 1.00 90.12 181 TYR A N 1
ATOM 1440 C CA . TYR A 1 181 ? 24.033 -4.980 -27.017 1.00 90.12 181 TYR A CA 1
ATOM 1441 C C . TYR A 1 181 ? 23.637 -6.161 -26.139 1.00 90.12 181 TYR A C 1
ATOM 1443 O O . TYR A 1 181 ? 22.449 -6.373 -25.880 1.00 90.12 181 TYR A O 1
ATOM 1451 N N . TRP A 1 182 ? 24.613 -6.929 -25.656 1.00 91.75 182 TRP A N 1
ATOM 1452 C CA . TRP A 1 182 ? 24.308 -8.111 -24.853 1.00 91.75 182 TRP A CA 1
ATOM 1453 C C . TRP A 1 182 ? 23.858 -7.726 -23.434 1.00 91.75 182 TRP A C 1
ATOM 1455 O O . TRP A 1 182 ? 22.930 -8.338 -22.904 1.00 91.75 182 TRP A O 1
ATOM 1465 N N . THR A 1 183 ? 24.425 -6.668 -22.839 1.00 95.62 183 THR A N 1
ATOM 1466 C CA . THR A 1 183 ? 23.953 -6.145 -21.542 1.00 95.62 183 THR A CA 1
ATOM 1467 C C . THR A 1 183 ? 22.552 -5.541 -21.648 1.00 95.62 183 THR A C 1
ATOM 1469 O O . THR A 1 183 ? 21.709 -5.809 -20.791 1.00 95.62 183 THR A O 1
ATOM 1472 N N . GLY A 1 184 ? 22.252 -4.813 -22.729 1.00 95.38 184 GLY A N 1
ATOM 1473 C CA . GLY A 1 184 ? 20.918 -4.281 -23.015 1.00 95.38 184 GLY A CA 1
ATOM 1474 C C . GLY A 1 184 ? 19.879 -5.384 -23.220 1.00 95.38 184 GLY A C 1
ATOM 1475 O O . GLY A 1 184 ? 18.766 -5.292 -22.698 1.00 95.38 184 GLY A O 1
ATOM 1476 N N . ALA A 1 185 ? 20.253 -6.475 -23.897 1.00 95.94 185 ALA A N 1
ATOM 1477 C CA . ALA A 1 185 ? 19.403 -7.654 -24.042 1.00 95.94 185 ALA A CA 1
ATOM 1478 C C . ALA A 1 185 ? 19.087 -8.311 -22.686 1.00 95.94 185 ALA A C 1
ATOM 1480 O O . ALA A 1 185 ? 17.930 -8.626 -22.403 1.00 95.94 185 ALA A O 1
ATOM 1481 N N . LEU A 1 186 ? 20.083 -8.470 -21.808 1.00 97.31 186 LEU A N 1
ATOM 1482 C CA . LEU A 1 186 ? 19.856 -8.992 -20.455 1.00 97.31 186 LEU A CA 1
ATOM 1483 C C . LEU A 1 186 ? 18.971 -8.058 -19.619 1.00 97.31 186 LEU A C 1
ATOM 1485 O O . LEU A 1 186 ? 18.072 -8.533 -18.920 1.00 97.31 186 LEU A O 1
ATOM 1489 N N . ALA A 1 187 ? 19.170 -6.742 -19.729 1.00 97.62 187 ALA A N 1
ATOM 1490 C CA . ALA A 1 187 ? 18.349 -5.750 -19.044 1.00 97.62 187 ALA A CA 1
ATOM 1491 C C . ALA A 1 187 ? 16.881 -5.818 -19.499 1.00 97.62 187 ALA A C 1
ATOM 1493 O O . ALA A 1 187 ? 15.992 -5.941 -18.655 1.00 97.62 187 ALA A O 1
ATOM 1494 N N . ILE A 1 188 ? 16.598 -5.818 -20.807 1.00 97.31 188 ILE A N 1
ATOM 1495 C CA . ILE A 1 188 ? 15.210 -5.835 -21.296 1.00 97.31 188 ILE A CA 1
ATOM 1496 C C . ILE A 1 188 ? 14.503 -7.168 -21.016 1.00 97.31 188 ILE A C 1
ATOM 1498 O O . ILE A 1 188 ? 13.310 -7.170 -20.713 1.00 97.31 188 ILE A O 1
ATOM 1502 N N . VAL A 1 189 ? 15.222 -8.298 -21.024 1.00 98.19 189 VAL A N 1
ATOM 1503 C CA . VAL A 1 189 ? 14.669 -9.602 -20.613 1.00 98.19 189 VAL A CA 1
ATOM 1504 C C . VAL A 1 189 ? 14.310 -9.596 -19.125 1.00 98.19 189 VAL A C 1
ATOM 1506 O O . VAL A 1 189 ? 13.208 -10.010 -18.754 1.00 98.19 189 VAL A O 1
ATOM 1509 N N . ALA A 1 190 ? 15.194 -9.082 -18.265 1.00 98.19 190 ALA A N 1
ATOM 1510 C CA . ALA A 1 190 ? 14.909 -8.940 -16.839 1.00 98.19 190 ALA A CA 1
ATOM 1511 C C . ALA A 1 190 ? 13.731 -7.978 -16.587 1.00 98.19 190 ALA A C 1
ATOM 1513 O O . ALA A 1 190 ? 12.849 -8.275 -15.780 1.00 98.19 190 ALA A O 1
ATOM 1514 N N . GLN A 1 191 ? 13.657 -6.867 -17.323 1.00 97.75 191 GLN A N 1
ATOM 1515 C CA . GLN A 1 191 ? 12.555 -5.908 -17.242 1.00 97.75 191 GLN A CA 1
ATOM 1516 C C . GLN A 1 191 ? 11.220 -6.500 -17.710 1.00 97.75 191 GLN A C 1
ATOM 1518 O O . GLN A 1 191 ? 10.189 -6.281 -17.066 1.00 97.75 191 GLN A O 1
ATOM 1523 N N . ALA A 1 192 ? 11.226 -7.290 -18.788 1.00 97.94 192 ALA A N 1
ATOM 1524 C CA . ALA A 1 192 ? 10.053 -8.018 -19.257 1.00 97.94 192 ALA A CA 1
ATOM 1525 C C . ALA A 1 192 ? 9.569 -8.993 -18.176 1.00 97.94 192 ALA A C 1
ATOM 1527 O O . ALA A 1 192 ? 8.390 -8.982 -17.818 1.00 97.94 192 ALA A O 1
ATOM 1528 N N . TYR A 1 193 ? 10.483 -9.773 -17.587 1.00 98.00 193 TYR A N 1
ATOM 1529 C CA . TYR A 1 193 ? 10.161 -10.672 -16.479 1.00 98.00 193 TYR A CA 1
ATOM 1530 C C . TYR A 1 193 ? 9.508 -9.921 -15.313 1.00 98.00 193 TYR A C 1
ATOM 1532 O O . TYR A 1 193 ? 8.434 -10.316 -14.854 1.00 98.00 193 TYR A O 1
ATOM 1540 N N . LEU A 1 194 ? 10.114 -8.815 -14.865 1.00 97.25 194 LEU A N 1
ATOM 1541 C CA . LEU A 1 194 ? 9.584 -7.974 -13.787 1.00 97.25 194 LEU A CA 1
ATOM 1542 C C . LEU A 1 194 ? 8.174 -7.472 -14.099 1.00 97.25 194 LEU A C 1
ATOM 1544 O O . LEU A 1 194 ? 7.302 -7.522 -13.231 1.00 97.25 194 LEU A O 1
ATOM 1548 N N . THR A 1 195 ? 7.937 -7.031 -15.331 1.00 96.19 195 THR A N 1
ATOM 1549 C CA . THR A 1 195 ? 6.658 -6.460 -15.764 1.00 96.19 195 THR A CA 1
ATOM 1550 C C . THR A 1 195 ? 5.563 -7.526 -15.837 1.00 96.19 195 THR A C 1
ATOM 1552 O O . THR A 1 195 ? 4.521 -7.398 -15.189 1.00 96.19 195 THR A O 1
ATOM 1555 N N . PHE A 1 196 ? 5.806 -8.627 -16.553 1.00 96.12 196 PHE A N 1
ATOM 1556 C CA . PHE A 1 196 ? 4.796 -9.665 -16.771 1.00 96.12 196 PHE A CA 1
ATOM 1557 C C . PHE A 1 196 ? 4.525 -10.505 -15.519 1.00 96.12 196 PHE A C 1
ATOM 1559 O O . PHE A 1 196 ? 3.363 -10.752 -15.196 1.00 96.12 196 PHE A O 1
ATOM 1566 N N . MET A 1 197 ? 5.547 -10.884 -14.742 1.00 95.56 197 MET A N 1
ATOM 1567 C CA . MET A 1 197 ? 5.327 -11.636 -13.496 1.00 95.56 197 MET A CA 1
ATOM 1568 C C . MET A 1 197 ? 4.592 -10.814 -12.429 1.00 95.56 197 MET A C 1
ATOM 1570 O O . MET A 1 197 ? 3.958 -11.387 -11.541 1.00 95.56 197 MET A O 1
ATOM 1574 N N . SER A 1 198 ? 4.627 -9.480 -12.526 1.00 94.38 198 SER A N 1
ATOM 1575 C CA . SER A 1 198 ? 3.905 -8.572 -11.624 1.00 94.38 198 SER A CA 1
ATOM 1576 C C . SER A 1 198 ? 2.413 -8.430 -11.944 1.00 94.38 198 SER A C 1
ATOM 1578 O O . SER A 1 198 ? 1.686 -7.816 -11.154 1.00 94.38 198 SER A O 1
ATOM 1580 N N . VAL A 1 199 ? 1.922 -9.024 -13.041 1.00 91.94 199 VAL A N 1
ATOM 1581 C CA . VAL A 1 199 ? 0.493 -9.029 -13.387 1.00 91.94 199 VAL A CA 1
ATOM 1582 C C . VAL A 1 199 ? -0.318 -9.644 -12.235 1.00 91.94 199 VAL A C 1
ATOM 1584 O O . VAL A 1 199 ? 0.016 -10.737 -11.764 1.00 91.94 199 VAL A O 1
ATOM 1587 N N . PRO A 1 200 ? -1.409 -8.995 -11.766 1.00 87.31 200 PRO A N 1
ATOM 1588 C CA . PRO A 1 200 ? -2.115 -9.407 -10.552 1.00 87.31 200 PRO A CA 1
ATOM 1589 C C . PRO A 1 200 ? -2.564 -10.870 -10.528 1.00 87.31 200 PRO A C 1
ATOM 1591 O O . PRO A 1 200 ? -2.556 -11.479 -9.461 1.00 87.31 200 PRO A O 1
ATOM 1594 N N . TRP A 1 201 ? -2.947 -11.431 -11.677 1.00 89.31 201 TRP A N 1
ATOM 1595 C CA . TRP A 1 201 ? -3.349 -12.834 -11.794 1.00 89.31 201 TRP A CA 1
ATOM 1596 C C . TRP A 1 201 ? -2.187 -13.798 -11.495 1.00 89.31 201 TRP A C 1
ATOM 1598 O O . TRP A 1 201 ? -2.329 -14.680 -10.647 1.00 89.31 201 TRP A O 1
ATOM 1608 N N . ILE A 1 202 ? -1.014 -13.571 -12.098 1.00 89.12 202 ILE A N 1
ATOM 1609 C CA . ILE A 1 202 ? 0.191 -14.394 -11.899 1.00 89.12 202 ILE A CA 1
ATOM 1610 C C . ILE A 1 202 ? 0.709 -14.230 -10.469 1.00 89.12 202 ILE A C 1
ATOM 1612 O O . ILE A 1 202 ? 0.867 -15.209 -9.733 1.00 89.12 202 ILE A O 1
ATOM 1616 N N . ARG A 1 203 ? 0.897 -12.977 -10.041 1.00 89.00 203 ARG A N 1
ATOM 1617 C CA . ARG A 1 203 ? 1.424 -12.635 -8.718 1.00 89.00 203 ARG A CA 1
ATOM 1618 C C . ARG A 1 203 ? 0.601 -13.239 -7.584 1.00 89.00 203 ARG A C 1
ATOM 1620 O O . ARG A 1 203 ? 1.172 -13.747 -6.627 1.00 89.00 203 ARG A O 1
ATOM 1627 N N . LYS A 1 204 ? -0.735 -13.186 -7.661 1.00 81.25 204 LYS A N 1
ATOM 1628 C CA . LYS A 1 204 ? -1.609 -13.750 -6.615 1.00 81.25 204 LYS A CA 1
ATOM 1629 C C . LYS A 1 204 ? -1.543 -15.276 -6.574 1.00 81.25 204 LYS A C 1
ATOM 1631 O O . LYS A 1 204 ? -1.646 -15.857 -5.500 1.00 81.25 204 LYS A O 1
ATOM 1636 N N . ARG A 1 205 ? -1.357 -15.932 -7.723 1.00 85.81 205 ARG A N 1
ATOM 1637 C CA . ARG A 1 205 ? -1.304 -17.397 -7.813 1.00 85.81 205 ARG A CA 1
ATOM 1638 C C . ARG A 1 205 ? -0.001 -17.987 -7.265 1.00 85.81 205 ARG A C 1
ATOM 1640 O O . ARG A 1 205 ? -0.035 -19.097 -6.729 1.00 85.81 205 ARG A O 1
ATOM 1647 N N . PHE A 1 206 ? 1.109 -17.255 -7.394 1.00 85.50 206 PHE A N 1
ATOM 1648 C CA . PHE A 1 206 ? 2.464 -17.698 -7.043 1.00 85.50 206 PHE A CA 1
ATOM 1649 C C . PHE A 1 206 ? 3.220 -16.662 -6.192 1.00 85.50 206 PHE A C 1
ATOM 1651 O O . PHE A 1 206 ? 4.382 -16.370 -6.458 1.00 85.50 206 PHE A O 1
ATOM 1658 N N . TYR A 1 207 ? 2.573 -16.095 -5.169 1.00 80.31 207 TYR A N 1
ATOM 1659 C CA . TYR A 1 207 ? 3.074 -14.916 -4.444 1.00 80.31 207 TYR A CA 1
ATOM 1660 C C . TYR A 1 207 ? 4.491 -15.058 -3.868 1.00 80.31 207 TYR A C 1
ATOM 1662 O O . TYR A 1 207 ? 5.325 -14.183 -4.088 1.00 80.31 207 TYR A O 1
ATOM 1670 N N . GLU A 1 208 ? 4.784 -16.155 -3.164 1.00 80.56 208 GLU A N 1
ATOM 1671 C CA . GLU A 1 208 ? 6.107 -16.362 -2.553 1.00 80.56 208 GLU A CA 1
ATOM 1672 C C . GLU A 1 208 ? 7.212 -16.508 -3.610 1.00 80.56 208 GLU A C 1
ATOM 1674 O O . GLU A 1 208 ? 8.279 -15.911 -3.477 1.00 80.56 208 GLU A O 1
ATOM 1679 N N . PHE A 1 209 ? 6.933 -17.246 -4.693 1.00 85.81 209 PHE A N 1
ATOM 1680 C CA . PHE A 1 209 ? 7.863 -17.408 -5.813 1.00 85.81 209 PHE A CA 1
ATOM 1681 C C . PHE A 1 209 ? 8.101 -16.074 -6.520 1.00 85.81 209 PHE A C 1
ATOM 1683 O O . PHE A 1 209 ? 9.244 -15.650 -6.648 1.00 85.81 209 PHE A O 1
ATOM 1690 N N . PHE A 1 210 ? 7.016 -15.379 -6.882 1.00 89.81 210 PHE A N 1
ATOM 1691 C CA . PHE A 1 210 ? 7.054 -14.039 -7.459 1.00 89.81 210 PHE A CA 1
ATOM 1692 C C . PHE A 1 210 ? 7.909 -13.095 -6.614 1.00 89.81 210 PHE A C 1
ATOM 1694 O O . PHE A 1 210 ? 8.790 -12.430 -7.139 1.00 89.81 210 PHE A O 1
ATOM 1701 N N . LYS A 1 211 ? 7.670 -13.033 -5.301 1.00 85.62 211 LYS A N 1
ATOM 1702 C CA . LYS A 1 211 ? 8.376 -12.108 -4.413 1.00 85.62 211 LYS A CA 1
ATOM 1703 C C . LYS A 1 211 ? 9.878 -12.383 -4.396 1.00 85.62 211 LYS A C 1
ATOM 1705 O O . LYS A 1 211 ? 10.658 -11.437 -4.445 1.00 85.62 211 LYS A O 1
ATOM 1710 N N . ALA A 1 212 ? 10.279 -13.653 -4.327 1.00 87.62 212 ALA A N 1
ATOM 1711 C CA . ALA A 1 212 ? 11.685 -14.038 -4.326 1.00 87.62 212 ALA A CA 1
ATOM 1712 C C . ALA A 1 212 ? 12.367 -13.695 -5.660 1.00 87.62 212 ALA A C 1
ATOM 1714 O O . ALA A 1 212 ? 13.392 -13.013 -5.672 1.00 87.62 212 ALA A O 1
ATOM 1715 N N . THR A 1 213 ? 11.782 -14.114 -6.784 1.00 94.31 213 THR A N 1
ATOM 1716 C CA . THR A 1 213 ? 12.381 -13.898 -8.105 1.00 94.31 213 THR A CA 1
ATOM 1717 C C . THR A 1 213 ? 12.319 -12.445 -8.556 1.00 94.31 213 THR A C 1
ATOM 1719 O O . THR A 1 213 ? 13.208 -12.012 -9.280 1.00 94.31 213 THR A O 1
ATOM 1722 N N . HIS A 1 214 ? 11.339 -11.661 -8.099 1.00 94.88 214 HIS A N 1
ATOM 1723 C CA . HIS A 1 214 ? 11.247 -10.234 -8.400 1.00 94.88 214 HIS A CA 1
ATOM 1724 C C . HIS A 1 214 ? 12.464 -9.467 -7.868 1.00 94.88 214 HIS A C 1
ATOM 1726 O O . HIS A 1 214 ? 13.023 -8.656 -8.594 1.00 94.88 214 HIS A O 1
ATOM 1732 N N . TYR A 1 215 ? 12.937 -9.749 -6.647 1.00 91.81 215 TYR A N 1
ATOM 1733 C CA . TYR A 1 215 ? 14.153 -9.102 -6.130 1.00 91.81 215 TYR A CA 1
ATOM 1734 C C . TYR A 1 215 ? 15.408 -9.497 -6.913 1.00 91.81 215 TYR A C 1
ATOM 1736 O O . TYR A 1 215 ? 16.249 -8.644 -7.185 1.00 91.81 215 TYR A O 1
ATOM 1744 N N . VAL A 1 216 ? 15.521 -10.770 -7.305 1.00 95.69 216 VAL A N 1
ATOM 1745 C CA . VAL A 1 216 ? 16.647 -11.252 -8.119 1.00 95.69 216 VAL A CA 1
ATOM 1746 C C . VAL A 1 216 ? 16.627 -10.599 -9.502 1.00 95.69 216 VAL A C 1
ATOM 1748 O O . VAL A 1 216 ? 17.630 -10.037 -9.927 1.00 95.69 216 VAL A O 1
ATOM 1751 N N . ALA A 1 217 ? 15.478 -10.603 -10.178 1.00 97.31 217 ALA A N 1
ATOM 1752 C CA . ALA A 1 217 ? 15.318 -9.977 -11.485 1.00 97.31 217 ALA A CA 1
ATOM 1753 C C . ALA A 1 217 ? 15.515 -8.455 -11.429 1.00 97.31 217 ALA A C 1
ATOM 1755 O O . ALA A 1 217 ? 16.085 -7.893 -12.355 1.00 97.31 217 ALA A O 1
ATOM 1756 N N . ALA A 1 218 ? 15.111 -7.790 -10.340 1.00 96.44 218 ALA A N 1
ATOM 1757 C CA . ALA A 1 218 ? 15.355 -6.363 -10.132 1.00 96.44 218 ALA A CA 1
ATOM 1758 C C . ALA A 1 218 ? 16.850 -6.056 -9.988 1.00 96.44 218 ALA A C 1
ATOM 1760 O O . ALA A 1 218 ? 17.325 -5.088 -10.574 1.00 96.44 218 ALA A O 1
ATOM 1761 N N . LEU A 1 219 ? 17.600 -6.895 -9.265 1.00 95.81 219 LEU A N 1
ATOM 1762 C CA . LEU A 1 219 ? 19.054 -6.762 -9.165 1.00 95.81 219 LEU A CA 1
ATOM 1763 C C . LEU A 1 219 ? 19.723 -6.950 -10.532 1.00 95.81 219 LEU A C 1
ATOM 1765 O O . LEU A 1 219 ? 20.520 -6.108 -10.934 1.00 95.81 219 LEU A O 1
ATOM 1769 N N . VAL A 1 220 ? 19.366 -8.019 -11.253 1.00 97.81 220 VAL A N 1
ATOM 1770 C CA . VAL A 1 220 ? 19.857 -8.285 -12.616 1.00 97.81 220 VAL A CA 1
ATOM 1771 C C . VAL A 1 220 ? 19.552 -7.091 -13.520 1.00 97.81 220 VAL A C 1
ATOM 1773 O O . VAL A 1 220 ? 20.456 -6.563 -14.158 1.00 97.81 220 VAL A O 1
ATOM 1776 N N . PHE A 1 221 ? 18.309 -6.608 -13.516 1.00 98.00 221 PHE A N 1
ATOM 1777 C CA . PHE A 1 221 ? 17.900 -5.448 -14.297 1.00 98.00 221 PHE A CA 1
ATOM 1778 C C . PHE A 1 221 ? 18.750 -4.214 -13.990 1.00 98.00 221 PHE A C 1
ATOM 1780 O O . PHE A 1 221 ? 19.327 -3.652 -14.908 1.00 98.00 221 PHE A O 1
ATOM 1787 N N . VAL A 1 222 ? 18.875 -3.809 -12.721 1.00 95.69 222 VAL A N 1
ATOM 1788 C CA . VAL A 1 222 ? 19.617 -2.592 -12.350 1.00 95.69 222 VAL A CA 1
ATOM 1789 C C . VAL A 1 222 ? 21.101 -2.705 -12.706 1.00 95.69 222 VAL A C 1
ATOM 1791 O O . VAL A 1 222 ? 21.660 -1.750 -13.240 1.00 95.69 222 VAL A O 1
ATOM 1794 N N . VAL A 1 223 ? 21.731 -3.859 -12.460 1.00 95.75 223 VAL A N 1
ATOM 1795 C CA . VAL A 1 223 ? 23.153 -4.080 -12.775 1.00 95.75 223 VAL A CA 1
ATOM 1796 C C . VAL A 1 223 ? 23.391 -4.033 -14.281 1.00 95.75 223 VAL A C 1
ATOM 1798 O O . VAL A 1 223 ? 24.228 -3.261 -14.741 1.00 95.75 223 VAL A O 1
ATOM 1801 N N . PHE A 1 224 ? 22.645 -4.814 -15.066 1.00 97.12 224 PHE A N 1
ATOM 1802 C CA . PHE A 1 224 ? 22.832 -4.835 -16.517 1.00 97.12 224 PHE A CA 1
ATOM 1803 C C . PHE A 1 224 ? 22.381 -3.538 -17.183 1.00 97.12 224 PHE A C 1
ATOM 1805 O O . PHE A 1 224 ? 22.986 -3.140 -18.169 1.00 97.12 224 PHE A O 1
ATOM 1812 N N . PHE A 1 225 ? 21.389 -2.836 -16.631 1.00 96.06 225 PHE A N 1
ATOM 1813 C CA . PHE A 1 225 ? 20.991 -1.523 -17.129 1.00 96.06 225 PHE A CA 1
ATOM 1814 C C . PHE A 1 225 ? 22.056 -0.455 -16.852 1.00 96.06 225 PHE A C 1
ATOM 1816 O O . PHE A 1 225 ? 22.321 0.376 -17.714 1.00 96.06 225 PHE A O 1
ATOM 1823 N N . PHE A 1 226 ? 22.716 -0.499 -15.689 1.00 94.88 226 PHE A N 1
ATOM 1824 C CA . PHE A 1 226 ? 23.856 0.370 -15.392 1.00 94.88 226 PHE A CA 1
ATOM 1825 C C . PHE A 1 226 ? 25.024 0.122 -16.355 1.00 94.88 226 PHE A C 1
ATOM 1827 O O . PHE A 1 226 ? 25.542 1.074 -16.937 1.00 94.88 226 PHE A O 1
ATOM 1834 N N . LEU A 1 227 ? 25.387 -1.149 -16.569 1.00 94.19 227 LEU A N 1
ATOM 1835 C CA . LEU A 1 227 ? 26.442 -1.538 -17.512 1.00 94.19 227 LEU A CA 1
ATOM 1836 C C . LEU A 1 227 ? 26.090 -1.176 -18.961 1.00 94.19 227 LEU A C 1
ATOM 1838 O O . LEU A 1 227 ? 26.946 -0.694 -19.688 1.00 94.19 227 LEU A O 1
ATOM 1842 N N . HIS A 1 228 ? 24.832 -1.355 -19.370 1.00 94.75 228 HIS A N 1
ATOM 1843 C CA . HIS A 1 228 ? 24.347 -0.980 -20.700 1.00 94.75 228 HIS A CA 1
ATOM 1844 C C . HIS A 1 228 ? 24.465 0.528 -20.968 1.00 94.75 228 HIS A C 1
ATOM 1846 O O . HIS A 1 228 ? 24.755 0.943 -22.088 1.00 94.75 228 HIS A O 1
ATOM 1852 N N . CYS A 1 229 ? 24.238 1.352 -19.942 1.00 91.25 229 CYS A N 1
ATOM 1853 C CA . CYS A 1 229 ? 24.286 2.806 -20.055 1.00 91.25 229 CYS A CA 1
ATOM 1854 C C . CYS A 1 229 ? 25.712 3.387 -20.090 1.00 91.25 229 CYS A C 1
ATOM 1856 O O . CYS A 1 229 ? 25.851 4.525 -20.536 1.00 91.25 229 CYS A O 1
ATOM 1858 N N . ASP A 1 230 ? 26.722 2.663 -19.587 1.00 87.00 230 ASP A N 1
ATOM 1859 C CA . ASP A 1 230 ? 28.173 2.959 -19.617 1.00 87.00 230 ASP A CA 1
ATOM 1860 C C . ASP A 1 230 ? 28.569 4.457 -19.636 1.00 87.00 230 ASP A C 1
ATOM 1862 O O . ASP A 1 230 ? 29.214 4.949 -20.558 1.00 87.00 230 ASP A O 1
ATOM 1866 N N . PHE A 1 231 ? 28.080 5.232 -18.657 1.00 79.31 231 PHE A N 1
ATOM 1867 C CA . PHE A 1 231 ? 28.256 6.694 -18.515 1.00 79.31 231 PHE A CA 1
ATOM 1868 C C . PHE A 1 231 ? 27.897 7.553 -19.749 1.00 79.31 231 PHE A C 1
ATOM 1870 O O . PHE A 1 231 ? 28.175 8.755 -19.789 1.00 79.31 231 PHE A O 1
ATOM 1877 N N . ARG A 1 232 ? 27.226 6.991 -20.761 1.00 78.50 232 ARG A N 1
ATOM 1878 C CA . ARG A 1 232 ? 26.874 7.718 -21.984 1.00 78.50 232 ARG A CA 1
ATOM 1879 C C . ARG A 1 232 ? 26.022 8.945 -21.665 1.00 78.50 232 ARG A C 1
ATOM 1881 O O . ARG A 1 232 ? 24.954 8.820 -21.072 1.00 78.50 232 ARG A O 1
ATOM 1888 N N . LEU A 1 233 ? 26.498 10.115 -22.101 1.00 72.00 233 LEU A N 1
ATOM 1889 C CA . LEU A 1 233 ? 25.835 11.424 -21.990 1.00 72.00 233 LEU A CA 1
ATOM 1890 C C . LEU A 1 233 ? 25.279 11.719 -20.578 1.00 72.00 233 LEU A C 1
ATOM 1892 O O . LEU A 1 233 ? 24.169 12.218 -20.462 1.00 72.00 233 LEU A O 1
ATOM 1896 N N . SER A 1 234 ? 26.041 11.395 -19.525 1.00 82.25 234 SER A N 1
ATOM 1897 C CA . SER A 1 234 ? 25.680 11.609 -18.108 1.00 82.25 234 SER A CA 1
ATOM 1898 C C . SER A 1 234 ? 24.579 10.696 -17.542 1.00 82.25 234 SER A C 1
ATOM 1900 O O . SER A 1 234 ? 23.954 10.983 -16.521 1.00 82.25 234 SER A O 1
ATOM 1902 N N . SER A 1 235 ? 24.388 9.513 -18.135 1.00 86.00 235 SER A N 1
ATOM 1903 C CA . SER A 1 235 ? 23.385 8.529 -17.693 1.00 86.00 235 SER A CA 1
ATOM 1904 C C . SER A 1 235 ? 23.498 8.159 -16.208 1.00 86.00 235 SER A C 1
ATOM 1906 O O . SER A 1 235 ? 22.486 7.884 -15.556 1.00 86.00 235 SER A O 1
ATOM 1908 N N . TRP A 1 236 ? 24.707 8.206 -15.637 1.00 90.06 236 TRP A N 1
ATOM 1909 C CA . TRP A 1 236 ? 24.935 7.943 -14.216 1.00 90.06 236 TRP A CA 1
ATOM 1910 C C . TRP A 1 236 ? 24.243 8.931 -13.285 1.00 90.06 236 TRP A C 1
ATOM 1912 O O . TRP A 1 236 ? 23.940 8.532 -12.167 1.00 90.06 236 TRP A O 1
ATOM 1922 N N . ASP A 1 237 ? 23.903 10.147 -13.714 1.00 90.81 237 ASP A N 1
ATOM 1923 C CA . ASP A 1 237 ? 23.190 11.113 -12.869 1.00 90.81 237 ASP A CA 1
ATOM 1924 C C . ASP A 1 237 ? 21.852 10.538 -12.378 1.00 90.81 237 ASP A C 1
ATOM 1926 O O . ASP A 1 237 ? 21.494 10.664 -11.205 1.00 90.81 237 ASP A O 1
ATOM 1930 N N . TYR A 1 238 ? 21.144 9.805 -13.243 1.00 91.88 238 TYR A N 1
ATOM 1931 C CA . TYR A 1 238 ? 19.896 9.123 -12.892 1.00 91.88 238 TYR A CA 1
ATOM 1932 C C . TYR A 1 238 ? 20.122 7.940 -11.945 1.00 91.88 238 TYR A C 1
ATOM 1934 O O . TYR A 1 238 ? 19.315 7.712 -11.038 1.00 91.88 238 TYR A O 1
ATOM 1942 N N . PHE A 1 239 ? 21.219 7.196 -12.105 1.00 92.75 239 PHE A N 1
ATOM 1943 C CA . PHE A 1 239 ? 21.582 6.106 -11.193 1.00 92.75 239 PHE A CA 1
ATOM 1944 C C . PHE A 1 239 ? 22.018 6.634 -9.825 1.00 92.75 239 PHE A C 1
ATOM 1946 O O . PHE A 1 239 ? 21.601 6.086 -8.806 1.00 92.75 239 PHE A O 1
ATOM 1953 N N . ILE A 1 240 ? 22.784 7.725 -9.791 1.00 92.25 240 ILE A N 1
ATOM 1954 C CA . ILE A 1 240 ? 23.185 8.426 -8.570 1.00 92.25 240 ILE A CA 1
ATOM 1955 C C . ILE A 1 240 ? 21.937 8.953 -7.864 1.00 92.25 240 ILE A C 1
ATOM 1957 O O . ILE A 1 240 ? 21.744 8.654 -6.688 1.00 92.25 240 ILE A O 1
ATOM 1961 N N . ALA A 1 241 ? 21.036 9.643 -8.572 1.00 91.31 241 ALA A N 1
ATOM 1962 C CA . ALA A 1 241 ? 19.770 10.108 -8.010 1.00 91.31 241 ALA A CA 1
ATOM 1963 C C . ALA A 1 241 ? 18.938 8.946 -7.440 1.00 91.31 241 ALA A C 1
ATOM 1965 O O . ALA A 1 241 ? 18.455 9.022 -6.310 1.00 91.31 241 ALA A O 1
ATOM 1966 N N . THR A 1 242 ? 18.826 7.839 -8.181 1.00 92.25 242 THR A N 1
ATOM 1967 C CA . THR A 1 242 ? 18.144 6.617 -7.723 1.00 92.25 242 THR A CA 1
ATOM 1968 C C . THR A 1 242 ? 18.784 6.068 -6.446 1.00 92.25 242 THR A C 1
ATOM 1970 O O . THR A 1 242 ? 18.086 5.803 -5.465 1.00 92.25 242 THR A O 1
ATOM 1973 N N . GLY A 1 243 ? 20.111 5.922 -6.439 1.00 92.50 243 GLY A N 1
ATOM 1974 C CA . GLY A 1 243 ? 20.885 5.400 -5.318 1.00 92.50 243 GLY A CA 1
ATOM 1975 C C . GLY A 1 243 ? 20.772 6.277 -4.075 1.00 92.50 243 GLY A C 1
ATOM 1976 O O . GLY A 1 243 ? 20.521 5.755 -2.990 1.00 92.50 243 GLY A O 1
ATOM 1977 N N . VAL A 1 244 ? 20.879 7.599 -4.225 1.00 92.38 244 VAL A N 1
ATOM 1978 C CA . VAL A 1 244 ? 20.741 8.576 -3.136 1.00 92.38 244 VAL A CA 1
ATOM 1979 C C . VAL A 1 244 ? 19.330 8.539 -2.555 1.00 92.38 244 VAL A C 1
ATOM 1981 O O . VAL A 1 244 ? 19.177 8.341 -1.351 1.00 92.38 244 VAL A O 1
ATOM 1984 N N . LEU A 1 245 ? 18.291 8.658 -3.386 1.00 89.94 245 LEU A N 1
ATOM 1985 C CA . LEU A 1 245 ? 16.898 8.666 -2.926 1.00 89.94 245 LEU A CA 1
ATOM 1986 C C . LEU A 1 245 ? 16.517 7.365 -2.210 1.00 89.94 245 LEU A C 1
ATOM 1988 O O . LEU A 1 245 ? 15.881 7.391 -1.149 1.00 89.94 245 LEU A O 1
ATOM 1992 N N . TYR A 1 246 ? 16.928 6.223 -2.766 1.00 91.38 246 TYR A N 1
ATOM 1993 C CA . TYR A 1 246 ? 16.701 4.922 -2.148 1.00 91.38 246 TYR A CA 1
ATOM 1994 C C . TYR A 1 246 ? 17.474 4.775 -0.834 1.00 91.38 246 TYR A C 1
ATOM 1996 O O . TYR A 1 246 ? 16.895 4.362 0.173 1.00 91.38 246 TYR A O 1
ATOM 2004 N N . SER A 1 247 ? 18.758 5.147 -0.814 1.00 91.25 247 SER A N 1
ATOM 2005 C CA . SER A 1 247 ? 19.616 5.005 0.367 1.00 91.25 247 SER A CA 1
ATOM 2006 C C . SER A 1 247 ? 19.176 5.918 1.503 1.00 91.25 247 SER A C 1
ATOM 2008 O O . SER A 1 247 ? 19.122 5.460 2.639 1.00 91.25 247 SER A O 1
ATOM 2010 N N . LEU A 1 248 ? 18.781 7.163 1.220 1.00 90.88 248 LEU A N 1
ATOM 2011 C CA . LEU A 1 248 ? 18.222 8.078 2.221 1.00 90.88 248 LEU A CA 1
ATOM 2012 C C . LEU A 1 248 ? 16.916 7.536 2.804 1.00 90.88 248 LEU A C 1
ATOM 2014 O O . LEU A 1 248 ? 16.755 7.500 4.022 1.00 90.88 248 LEU A O 1
ATOM 2018 N N . SER A 1 249 ? 16.014 7.046 1.950 1.00 89.25 249 SER A N 1
ATOM 2019 C CA . SER A 1 249 ? 14.764 6.410 2.381 1.00 89.25 249 SER A CA 1
ATOM 2020 C C . SER A 1 249 ? 15.033 5.190 3.272 1.00 89.25 249 SER A C 1
ATOM 2022 O O . SER A 1 249 ? 14.441 5.030 4.341 1.00 89.25 249 SER A O 1
ATOM 2024 N N . TRP A 1 250 ? 15.954 4.321 2.855 1.00 88.12 250 TRP A N 1
ATOM 2025 C CA . TRP A 1 250 ? 16.330 3.130 3.610 1.00 88.12 250 TRP A CA 1
ATOM 2026 C C . TRP A 1 250 ? 16.993 3.486 4.942 1.00 88.12 250 TRP A C 1
ATOM 2028 O O . TRP A 1 250 ? 16.585 2.961 5.979 1.00 88.12 250 TRP A O 1
ATOM 2038 N N . LEU A 1 251 ? 17.967 4.397 4.928 1.00 90.00 251 LEU A N 1
ATOM 2039 C CA . LEU A 1 251 ? 18.722 4.814 6.103 1.00 90.00 251 LEU A CA 1
ATOM 2040 C C . LEU A 1 251 ? 17.812 5.510 7.111 1.00 90.00 251 LEU A C 1
ATOM 2042 O O . LEU A 1 251 ? 17.844 5.147 8.281 1.00 90.00 251 LEU A O 1
ATOM 2046 N N . TYR A 1 252 ? 16.936 6.415 6.666 1.00 87.38 252 TYR A N 1
ATOM 2047 C CA . TYR A 1 252 ? 15.930 7.030 7.529 1.00 87.38 252 TYR A CA 1
ATOM 2048 C C . TYR A 1 252 ? 15.063 5.969 8.212 1.00 87.38 252 TYR A C 1
ATOM 2050 O O . TYR A 1 252 ? 14.904 6.005 9.428 1.00 87.38 252 TYR A O 1
ATOM 2058 N N . ASN A 1 253 ? 14.559 4.976 7.467 1.00 83.00 253 ASN A N 1
ATOM 2059 C CA . ASN A 1 253 ? 13.752 3.910 8.065 1.00 83.00 253 ASN A CA 1
ATOM 2060 C C . ASN A 1 253 ? 14.548 3.104 9.103 1.00 83.00 253 ASN A C 1
ATOM 2062 O O . ASN A 1 253 ? 14.001 2.744 10.142 1.00 83.00 253 ASN A O 1
ATOM 2066 N N . ARG A 1 254 ? 15.831 2.813 8.837 1.00 84.62 254 ARG A N 1
ATOM 2067 C CA . ARG A 1 254 ? 16.713 2.064 9.752 1.00 84.62 254 ARG A CA 1
ATOM 2068 C C . ARG A 1 254 ? 17.046 2.854 11.009 1.00 84.62 254 ARG A C 1
ATOM 2070 O O . ARG A 1 254 ? 16.917 2.307 12.097 1.00 84.62 254 ARG A O 1
ATOM 2077 N N . ILE A 1 255 ? 17.421 4.118 10.848 1.00 87.25 255 ILE A N 1
ATOM 2078 C CA . ILE A 1 255 ? 17.717 5.054 11.932 1.00 87.25 255 ILE A CA 1
ATOM 2079 C C . ILE A 1 255 ? 16.479 5.226 12.806 1.00 87.25 255 ILE A C 1
ATOM 2081 O O . ILE A 1 255 ? 16.543 4.963 14.001 1.00 87.25 255 ILE A O 1
ATOM 2085 N N . ARG A 1 256 ? 15.335 5.573 12.207 1.00 84.50 256 ARG A N 1
ATOM 2086 C CA . ARG A 1 256 ? 14.061 5.723 12.917 1.00 84.50 256 ARG A CA 1
ATOM 2087 C C . ARG A 1 256 ? 13.711 4.463 13.702 1.00 84.50 256 ARG A C 1
ATOM 2089 O O . ARG A 1 256 ? 13.467 4.547 14.894 1.00 84.50 256 ARG A O 1
ATOM 2096 N N . THR A 1 257 ? 13.765 3.298 13.056 1.00 79.31 257 THR A N 1
ATOM 2097 C CA . THR A 1 257 ? 13.491 2.013 13.716 1.00 79.31 257 THR A CA 1
ATOM 2098 C C . THR A 1 257 ? 14.420 1.777 14.910 1.00 79.31 257 THR A C 1
ATOM 2100 O O . THR A 1 257 ? 13.966 1.364 15.972 1.00 79.31 257 THR A O 1
ATOM 2103 N N . TYR A 1 258 ? 15.716 2.047 14.746 1.00 84.38 258 TYR A N 1
ATOM 2104 C CA . TYR A 1 258 ? 16.705 1.871 15.804 1.00 84.38 258 TYR A CA 1
ATOM 2105 C C . TYR A 1 258 ? 16.477 2.826 16.982 1.00 84.38 258 TYR A C 1
ATOM 2107 O O . TYR A 1 258 ? 16.581 2.402 18.125 1.00 84.38 258 TYR A O 1
ATOM 2115 N N . PHE A 1 259 ? 16.134 4.090 16.729 1.00 86.25 259 PHE A N 1
ATOM 2116 C CA . PHE A 1 259 ? 15.853 5.054 17.795 1.00 86.25 259 PHE A CA 1
ATOM 2117 C C . PHE A 1 259 ? 14.489 4.832 18.467 1.00 86.25 259 PHE A C 1
ATOM 2119 O O . PHE A 1 259 ? 14.369 5.081 19.660 1.00 86.25 259 PHE A O 1
ATOM 2126 N N . GLU A 1 260 ? 13.477 4.355 17.735 1.00 82.25 260 GLU A N 1
ATOM 2127 C CA . GLU A 1 260 ? 12.130 4.110 18.277 1.00 82.25 260 GLU A CA 1
ATOM 2128 C C . GLU A 1 260 ? 12.021 2.796 19.066 1.00 82.25 260 GLU A C 1
ATOM 2130 O O . GLU A 1 260 ? 11.297 2.751 20.057 1.00 82.25 260 GLU A O 1
ATOM 2135 N N . HIS A 1 261 ? 12.714 1.734 18.632 1.00 84.25 261 HIS A N 1
ATOM 2136 C CA . HIS A 1 261 ? 12.577 0.377 19.194 1.00 84.25 261 HIS A CA 1
ATOM 2137 C C . HIS A 1 261 ? 13.905 -0.220 19.694 1.00 84.25 261 HIS A C 1
ATOM 2139 O O . HIS A 1 261 ? 13.938 -1.207 20.423 1.00 84.25 261 HIS A O 1
ATOM 2145 N N . GLY A 1 262 ? 15.058 0.311 19.291 1.00 84.69 262 GLY A N 1
ATOM 2146 C CA . GLY A 1 262 ? 16.336 -0.356 19.549 1.00 84.69 262 GLY A CA 1
ATOM 2147 C C . GLY A 1 262 ? 16.382 -1.776 18.964 1.00 84.69 262 GLY A C 1
ATOM 2148 O O . GLY A 1 262 ? 15.750 -2.084 17.952 1.00 84.69 262 GLY A O 1
ATOM 2149 N N . LEU A 1 263 ? 17.171 -2.657 19.590 1.00 84.44 263 LEU A N 1
ATOM 2150 C CA . LEU A 1 263 ? 17.414 -4.029 19.108 1.00 84.44 263 LEU A CA 1
ATOM 2151 C C . LEU A 1 263 ? 17.072 -5.124 20.132 1.00 84.44 263 LEU A C 1
ATOM 2153 O O . LEU A 1 263 ? 17.188 -6.309 19.824 1.00 84.44 263 LEU A O 1
ATOM 2157 N N . ASN A 1 264 ? 16.648 -4.744 21.340 1.00 85.38 264 ASN A N 1
ATOM 2158 C CA . ASN A 1 264 ? 16.605 -5.644 22.497 1.00 85.38 264 ASN A CA 1
ATOM 2159 C C . ASN A 1 264 ? 15.191 -6.121 22.871 1.00 85.38 264 ASN A C 1
ATOM 2161 O O . ASN A 1 264 ? 15.003 -6.705 23.939 1.00 85.38 264 ASN A O 1
ATOM 2165 N N . HIS A 1 265 ? 14.189 -5.911 22.012 1.00 89.50 265 HIS A N 1
ATOM 2166 C CA . HIS A 1 265 ? 12.837 -6.385 22.296 1.00 89.50 265 HIS A CA 1
ATOM 2167 C C . HIS A 1 265 ? 12.753 -7.912 22.305 1.00 89.50 265 HIS A C 1
ATOM 2169 O O . HIS A 1 265 ? 13.349 -8.621 21.485 1.00 89.50 265 HIS A O 1
ATOM 2175 N N . ARG A 1 266 ? 11.930 -8.426 23.221 1.00 92.88 266 ARG A N 1
ATOM 2176 C CA . ARG A 1 266 ? 11.551 -9.836 23.279 1.00 92.88 266 ARG A CA 1
ATOM 2177 C C . ARG A 1 266 ? 10.045 -9.972 23.128 1.00 92.88 266 ARG A C 1
ATOM 2179 O O . ARG A 1 266 ? 9.279 -9.280 23.793 1.00 92.88 266 ARG A O 1
ATOM 2186 N N . ALA A 1 267 ? 9.643 -10.890 22.263 1.00 93.38 267 ALA A N 1
ATOM 2187 C CA . ALA A 1 267 ? 8.265 -11.295 22.078 1.00 93.38 267 ALA A CA 1
ATOM 2188 C C . ALA A 1 267 ? 7.960 -12.511 22.950 1.00 93.38 267 ALA A C 1
ATOM 2190 O O . ALA A 1 267 ? 8.640 -13.533 22.843 1.00 93.38 267 ALA A O 1
ATOM 2191 N N . TRP A 1 268 ? 6.925 -12.401 23.773 1.00 93.62 268 TRP A N 1
ATOM 2192 C CA . TRP A 1 268 ? 6.367 -13.494 24.558 1.00 93.62 268 TRP A CA 1
ATOM 2193 C C . TRP A 1 268 ? 5.262 -14.170 23.764 1.00 93.62 268 TRP A C 1
ATOM 2195 O O . TRP A 1 268 ? 4.392 -13.495 23.210 1.00 93.62 268 TRP A O 1
ATOM 2205 N N . LEU A 1 269 ? 5.322 -15.495 23.678 1.00 92.25 269 LEU A N 1
ATOM 2206 C CA . LEU A 1 269 ? 4.438 -16.271 22.824 1.00 92.25 269 LEU A CA 1
ATOM 2207 C C . LEU A 1 269 ? 3.595 -17.247 23.643 1.00 92.25 269 LEU A C 1
ATOM 2209 O O . LEU A 1 269 ? 4.124 -18.008 24.455 1.00 92.25 269 LEU A O 1
ATOM 2213 N N . SER A 1 270 ? 2.296 -17.283 23.366 1.00 92.06 270 SER A N 1
ATOM 2214 C CA . SER A 1 270 ? 1.374 -18.279 23.912 1.00 92.06 270 SER A CA 1
ATOM 2215 C C . SER A 1 270 ? 0.395 -18.763 22.845 1.00 92.06 270 SER A C 1
ATOM 2217 O O . SER A 1 270 ? 0.096 -18.056 21.881 1.00 92.06 270 SER A O 1
ATOM 2219 N N . LEU A 1 271 ? -0.085 -20.000 22.976 1.00 89.56 271 LEU A N 1
ATOM 2220 C CA . LEU A 1 271 ? -1.169 -20.508 22.138 1.00 89.56 271 LEU A CA 1
ATOM 2221 C C . LEU A 1 271 ? -2.499 -20.100 22.765 1.00 89.56 271 LEU A C 1
ATOM 2223 O O . LEU A 1 271 ? -2.735 -20.385 23.933 1.00 89.56 271 LEU A O 1
ATOM 2227 N N . VAL A 1 272 ? -3.352 -19.447 21.978 1.00 87.56 272 VAL A N 1
ATOM 2228 C CA . VAL A 1 272 ? -4.750 -19.151 22.357 1.00 87.56 272 VAL A CA 1
ATOM 2229 C C . VAL A 1 272 ? -5.737 -20.084 21.663 1.00 87.56 272 VAL A C 1
ATOM 2231 O O . VAL A 1 272 ? -6.896 -20.178 22.032 1.00 87.56 272 VAL A O 1
ATOM 2234 N N . SER A 1 273 ? -5.277 -20.795 20.637 1.00 84.00 273 SER A N 1
ATOM 2235 C CA . SER A 1 273 ? -5.942 -21.967 20.075 1.00 84.00 273 SER A CA 1
ATOM 2236 C C . SER A 1 273 ? -4.889 -22.873 19.443 1.00 84.00 273 SER A C 1
ATOM 2238 O O . SER A 1 273 ? -3.748 -22.454 19.241 1.00 84.00 273 SER A O 1
ATOM 2240 N N . GLU A 1 274 ? -5.274 -24.087 19.044 1.00 78.81 274 GLU A N 1
ATOM 2241 C CA . GLU A 1 274 ? -4.393 -25.035 18.337 1.00 78.81 274 GLU A CA 1
ATOM 2242 C C . GLU A 1 274 ? -3.732 -24.446 17.081 1.00 78.81 274 GLU A C 1
ATOM 2244 O O . GLU A 1 274 ? -2.689 -24.918 16.632 1.00 78.81 274 GLU A O 1
ATOM 2249 N N . THR A 1 275 ? -4.326 -23.396 16.504 1.00 82.75 275 THR A N 1
ATOM 2250 C CA . THR A 1 275 ? -3.832 -22.764 15.278 1.00 82.75 275 THR A CA 1
ATOM 2251 C C . THR A 1 275 ? -3.570 -21.269 15.410 1.00 82.75 275 THR A C 1
ATOM 2253 O O . THR A 1 275 ? -3.246 -20.645 14.405 1.00 82.75 275 THR A O 1
ATOM 2256 N N . THR A 1 276 ? -3.665 -20.665 16.598 1.00 89.25 276 THR A N 1
ATOM 2257 C CA . THR A 1 276 ? -3.447 -19.217 16.764 1.00 89.25 276 THR A CA 1
ATOM 2258 C C . THR A 1 276 ? -2.508 -18.926 17.924 1.00 89.25 276 THR A C 1
ATOM 2260 O O . THR A 1 276 ? -2.736 -19.350 19.056 1.00 89.25 276 THR A O 1
ATOM 2263 N N . VAL A 1 277 ? -1.458 -18.162 17.626 1.00 91.75 277 VAL A N 1
ATOM 2264 C CA . VAL A 1 277 ? -0.445 -17.711 18.583 1.00 91.75 277 VAL A CA 1
ATOM 2265 C C . VAL A 1 277 ? -0.742 -16.266 18.981 1.00 91.75 277 VAL A C 1
ATOM 2267 O O . VAL A 1 277 ? -0.824 -15.401 18.108 1.00 91.75 277 VAL A O 1
ATOM 2270 N N . LYS A 1 278 ? -0.865 -15.993 20.282 1.00 93.25 278 LYS A N 1
ATOM 2271 C CA . LYS A 1 278 ? -0.832 -14.641 20.853 1.00 93.25 278 LYS A CA 1
ATOM 2272 C C . LYS A 1 278 ? 0.629 -14.257 21.059 1.00 93.25 278 LYS A C 1
ATOM 2274 O O . LYS A 1 278 ? 1.399 -14.984 21.683 1.00 93.25 278 LYS A O 1
ATOM 2279 N N . VAL A 1 279 ? 1.014 -13.128 20.482 1.00 94.25 279 VAL A N 1
ATOM 2280 C CA . VAL A 1 279 ? 2.355 -12.553 20.592 1.00 94.25 279 VAL A CA 1
ATOM 2281 C C . VAL A 1 279 ? 2.240 -11.258 21.372 1.00 94.25 279 VAL A C 1
ATOM 2283 O O . VAL A 1 279 ? 1.468 -10.392 20.973 1.00 94.25 279 VAL A O 1
ATOM 2286 N N . VAL A 1 280 ? 3.014 -11.109 22.443 1.00 94.88 280 VAL A N 1
ATOM 2287 C CA . VAL A 1 280 ? 3.037 -9.900 23.275 1.00 94.88 280 VAL A CA 1
ATOM 2288 C C . VAL A 1 280 ? 4.444 -9.319 23.288 1.00 94.88 280 VAL A C 1
ATOM 2290 O O . VAL A 1 280 ? 5.402 -10.011 23.635 1.00 94.88 280 VAL A O 1
ATOM 2293 N N . VAL A 1 281 ? 4.577 -8.048 22.914 1.00 94.38 281 VAL A N 1
ATOM 2294 C CA . VAL A 1 281 ? 5.852 -7.323 22.901 1.00 94.38 281 VAL A CA 1
ATOM 2295 C C . VAL A 1 281 ? 5.725 -6.057 23.754 1.00 94.38 281 VAL A C 1
ATOM 2297 O O . VAL A 1 281 ? 5.004 -5.138 23.358 1.00 94.38 281 VAL A O 1
ATOM 2300 N N . PRO A 1 282 ? 6.385 -5.990 24.923 1.00 92.44 282 PRO A N 1
ATOM 2301 C CA . PRO A 1 282 ? 6.472 -4.762 25.707 1.00 92.44 282 PRO A CA 1
ATOM 2302 C C . PRO A 1 282 ? 7.246 -3.679 24.946 1.00 92.44 282 PRO A C 1
ATOM 2304 O O . PRO A 1 282 ? 8.287 -3.967 24.345 1.00 92.44 282 PRO A O 1
ATOM 2307 N N . THR A 1 283 ? 6.736 -2.451 24.971 1.00 89.88 283 THR A N 1
ATOM 2308 C CA . THR A 1 283 ? 7.357 -1.287 24.337 1.00 89.88 283 THR A CA 1
ATOM 2309 C C . THR A 1 283 ? 6.939 0.021 25.015 1.00 89.88 283 THR A C 1
ATOM 2311 O O . THR A 1 283 ? 5.867 0.107 25.614 1.00 89.88 283 THR A O 1
ATOM 2314 N N . ASP A 1 284 ? 7.757 1.053 24.838 1.00 85.56 284 ASP A N 1
ATOM 2315 C CA . ASP A 1 284 ? 7.445 2.436 25.213 1.00 85.56 284 ASP A CA 1
ATOM 2316 C C . ASP A 1 284 ? 6.899 3.248 24.024 1.00 85.56 284 ASP A C 1
ATOM 2318 O O . ASP A 1 284 ? 6.486 4.398 24.171 1.00 85.56 284 ASP A O 1
ATOM 2322 N N . THR A 1 285 ? 6.867 2.654 22.825 1.00 85.06 285 THR A N 1
ATOM 2323 C CA . THR A 1 285 ? 6.320 3.296 21.627 1.00 85.06 285 THR A CA 1
ATOM 2324 C C . THR A 1 285 ? 4.806 3.467 21.732 1.00 85.06 285 THR A C 1
ATOM 2326 O O . THR A 1 285 ? 4.095 2.618 22.270 1.00 85.06 285 THR A O 1
ATOM 2329 N N . THR A 1 286 ? 4.288 4.536 21.134 1.00 87.62 286 THR A N 1
ATOM 2330 C CA . THR A 1 286 ? 2.853 4.800 21.015 1.00 87.62 286 THR A CA 1
ATOM 2331 C C . THR A 1 286 ? 2.341 4.461 19.613 1.00 87.62 286 THR A C 1
ATOM 2333 O O . THR A 1 286 ? 3.076 4.505 18.627 1.00 87.62 286 THR A O 1
ATOM 2336 N N . TRP A 1 287 ? 1.066 4.092 19.511 1.00 91.56 287 TRP A N 1
ATOM 2337 C CA . TRP A 1 287 ? 0.398 3.790 18.244 1.00 91.56 287 TRP A CA 1
ATOM 2338 C C . TRP A 1 287 ? -1.101 4.089 18.340 1.00 91.56 287 TRP A C 1
ATOM 2340 O O . TRP A 1 287 ? -1.637 4.357 19.412 1.00 91.56 287 TRP A O 1
ATOM 2350 N N . THR A 1 288 ? -1.787 4.029 17.205 1.00 90.62 288 THR A N 1
ATOM 2351 C CA . THR A 1 288 ? -3.241 4.189 17.095 1.00 90.62 288 THR A CA 1
ATOM 2352 C C . THR A 1 288 ? -3.882 2.933 16.496 1.00 90.62 288 THR A C 1
ATOM 2354 O O . THR A 1 288 ? -3.221 2.204 15.745 1.00 90.62 288 THR A O 1
ATOM 2357 N N . PRO A 1 289 ? -5.160 2.643 16.806 1.00 90.50 289 PRO A N 1
ATOM 2358 C CA . PRO A 1 289 ? -5.876 1.531 16.190 1.00 90.50 289 PRO A CA 1
ATOM 2359 C C . PRO A 1 289 ? -5.852 1.584 14.658 1.00 90.50 289 PRO A C 1
ATOM 2361 O O . PRO A 1 289 ? -5.974 2.646 14.045 1.00 90.50 289 PRO A O 1
ATOM 2364 N N . GLY A 1 290 ? -5.688 0.418 14.035 1.00 87.19 290 GLY A N 1
ATOM 2365 C CA . GLY A 1 290 ? -5.517 0.291 12.585 1.00 87.19 290 GLY A CA 1
ATOM 2366 C C . GLY A 1 290 ? -4.071 0.369 12.099 1.00 87.19 290 GLY A C 1
ATOM 2367 O O . GLY A 1 290 ? -3.809 0.181 10.914 1.00 87.19 290 GLY A O 1
ATOM 2368 N N . GLN A 1 291 ? -3.107 0.622 12.984 1.00 89.62 291 GLN A N 1
ATOM 2369 C CA . GLN A 1 291 ? -1.696 0.534 12.626 1.00 89.62 291 GLN A CA 1
ATOM 2370 C C . GLN A 1 291 ? -1.180 -0.908 12.675 1.00 89.62 291 GLN A C 1
ATOM 2372 O O . GLN A 1 291 ? -1.671 -1.764 13.414 1.00 89.62 291 GLN A O 1
ATOM 2377 N N . HIS A 1 292 ? -0.156 -1.179 11.873 1.00 90.06 292 HIS A N 1
ATOM 2378 C CA . HIS A 1 292 ? 0.549 -2.454 11.836 1.00 90.06 292 HIS A CA 1
ATOM 2379 C C . HIS A 1 292 ? 2.052 -2.246 12.011 1.00 90.06 292 HIS A C 1
ATOM 2381 O O . HIS A 1 292 ? 2.590 -1.174 11.734 1.00 90.06 292 HIS A O 1
ATOM 2387 N N . ILE A 1 293 ? 2.741 -3.293 12.450 1.00 90.69 293 ILE A N 1
ATOM 2388 C CA . ILE A 1 293 ? 4.196 -3.325 12.590 1.00 90.69 293 ILE A CA 1
ATOM 2389 C C . ILE A 1 293 ? 4.751 -4.463 11.748 1.00 90.69 293 ILE A C 1
ATOM 2391 O O . ILE A 1 293 ? 4.172 -5.543 11.647 1.00 90.69 293 ILE A O 1
ATOM 2395 N N . PHE A 1 294 ? 5.902 -4.220 11.141 1.00 89.38 294 PHE A N 1
ATOM 2396 C CA . PHE A 1 294 ? 6.716 -5.250 10.531 1.00 89.38 294 PHE A CA 1
ATOM 2397 C C . PHE A 1 294 ? 7.592 -5.883 11.612 1.00 89.38 294 PHE A C 1
ATOM 2399 O O . PHE A 1 294 ? 8.540 -5.265 12.082 1.00 89.38 294 PHE A O 1
ATOM 2406 N N . ALA A 1 295 ? 7.281 -7.117 12.005 1.00 90.12 295 ALA A N 1
ATOM 2407 C CA . ALA A 1 295 ? 8.058 -7.854 12.993 1.00 90.12 295 ALA A CA 1
ATOM 2408 C C . ALA A 1 295 ? 8.970 -8.883 12.316 1.00 90.12 295 ALA A C 1
ATOM 2410 O O . ALA A 1 295 ? 8.572 -9.601 11.388 1.00 90.12 295 ALA A O 1
ATOM 2411 N N . ARG A 1 296 ? 10.205 -8.968 12.805 1.00 89.62 296 ARG A N 1
ATOM 2412 C CA . ARG A 1 296 ? 11.172 -10.012 12.470 1.00 89.62 296 ARG A CA 1
ATOM 2413 C C . ARG A 1 296 ? 11.512 -10.779 13.736 1.00 89.62 296 ARG A C 1
ATOM 2415 O O . ARG A 1 296 ? 12.151 -10.247 14.636 1.00 89.62 296 ARG A O 1
ATOM 2422 N N . PHE A 1 297 ? 11.110 -12.037 13.775 1.00 88.62 297 PHE A N 1
ATOM 2423 C CA . PHE A 1 297 ? 11.362 -12.925 14.900 1.00 88.62 297 PHE A CA 1
ATOM 2424 C C . PHE A 1 297 ? 12.696 -13.638 14.702 1.00 88.62 297 PHE A C 1
ATOM 2426 O O . PHE A 1 297 ? 12.877 -14.387 13.738 1.00 88.62 297 PHE A O 1
ATOM 2433 N N . LEU A 1 298 ? 13.637 -13.374 15.600 1.00 83.50 298 LEU A N 1
ATOM 2434 C CA . LEU A 1 298 ? 14.959 -13.980 15.586 1.00 83.50 298 LEU A CA 1
ATOM 2435 C C . LEU A 1 298 ? 14.859 -15.381 16.210 1.00 83.50 298 LEU A C 1
ATOM 2437 O O . LEU A 1 298 ? 14.062 -15.598 17.120 1.00 83.50 298 LEU A O 1
ATOM 2441 N N . ASN A 1 299 ? 15.671 -16.325 15.721 1.00 81.38 299 ASN A N 1
ATOM 2442 C CA . ASN A 1 299 ? 15.709 -17.736 16.148 1.00 81.38 299 ASN A CA 1
ATOM 2443 C C . ASN A 1 299 ? 14.679 -18.690 15.489 1.00 81.38 299 ASN A C 1
ATOM 2445 O O . ASN A 1 299 ? 14.217 -19.654 16.098 1.00 81.38 299 ASN A O 1
ATOM 2449 N N . LEU A 1 300 ? 14.339 -18.466 14.213 1.00 78.12 300 LEU A N 1
ATOM 2450 C CA . LEU A 1 300 ? 13.478 -19.352 13.403 1.00 78.12 300 LEU A CA 1
ATOM 2451 C C . LEU A 1 300 ? 14.180 -19.877 12.130 1.00 78.12 300 LEU A C 1
ATOM 2453 O O . LEU A 1 300 ? 13.536 -20.194 11.125 1.00 78.12 300 LEU A O 1
ATOM 2457 N N . GLY A 1 301 ? 15.514 -19.988 12.162 1.00 78.56 301 GLY A N 1
ATOM 2458 C CA . GLY A 1 301 ? 16.338 -20.406 11.018 1.00 78.56 301 GLY A CA 1
ATOM 2459 C C . GLY A 1 301 ? 16.302 -19.381 9.878 1.00 78.56 301 GLY A C 1
ATOM 2460 O O . GLY A 1 301 ? 16.263 -18.180 10.142 1.00 78.56 301 GLY A O 1
ATOM 2461 N N . LEU A 1 302 ? 16.248 -19.841 8.620 1.00 72.25 302 LEU A N 1
ATOM 2462 C CA . LEU A 1 302 ? 16.160 -18.981 7.423 1.00 72.25 302 LEU A CA 1
ATOM 2463 C C . LEU A 1 302 ? 14.971 -18.004 7.455 1.00 72.25 302 LEU A C 1
ATOM 2465 O O . LEU A 1 302 ? 15.052 -16.908 6.905 1.00 72.25 302 LEU A O 1
ATOM 2469 N N . HIS A 1 303 ? 13.882 -18.353 8.150 1.00 73.50 303 HIS A N 1
ATOM 2470 C CA . HIS A 1 303 ? 12.735 -17.455 8.290 1.00 73.50 303 HIS A CA 1
ATOM 2471 C C . HIS A 1 303 ? 13.015 -16.229 9.170 1.00 73.50 303 HIS A C 1
ATOM 2473 O O . HIS A 1 303 ? 12.256 -15.269 9.106 1.00 73.50 303 HIS A O 1
ATOM 2479 N N . SER A 1 304 ? 14.116 -16.211 9.928 1.00 78.06 304 SER A N 1
ATOM 2480 C CA . SER A 1 304 ? 14.539 -15.035 10.705 1.00 78.06 304 SER A CA 1
ATOM 2481 C C . SER A 1 304 ? 14.964 -13.862 9.811 1.00 78.06 304 SER A C 1
ATOM 2483 O O . SER A 1 304 ? 15.052 -12.734 10.282 1.00 78.06 304 SER A O 1
ATOM 2485 N N . LEU A 1 305 ? 15.237 -14.100 8.521 1.00 74.25 305 LEU A N 1
ATOM 2486 C CA . LEU A 1 305 ? 15.529 -13.037 7.552 1.00 74.25 305 LEU A CA 1
ATOM 2487 C C . LEU A 1 305 ? 14.250 -12.367 7.033 1.00 74.25 305 LEU A C 1
ATOM 2489 O O . LEU A 1 305 ? 14.270 -11.194 6.638 1.00 74.25 305 LEU A O 1
ATOM 2493 N N . ALA A 1 306 ? 13.131 -13.092 7.068 1.00 76.56 306 ALA A N 1
ATOM 2494 C CA . ALA A 1 306 ? 11.845 -12.584 6.635 1.00 76.56 306 ALA A CA 1
ATOM 2495 C C . ALA A 1 306 ? 11.294 -11.579 7.652 1.00 76.56 306 ALA A C 1
ATOM 2497 O O . ALA A 1 306 ? 11.505 -11.679 8.859 1.00 76.56 306 ALA A O 1
ATOM 2498 N N . ILE A 1 307 ? 10.595 -10.575 7.137 1.00 82.75 307 ILE A N 1
ATOM 2499 C CA . ILE A 1 307 ? 9.897 -9.586 7.946 1.00 82.75 307 ILE A CA 1
ATOM 2500 C C . ILE A 1 307 ? 8.423 -9.632 7.568 1.00 82.75 307 ILE A C 1
ATOM 2502 O O . ILE A 1 307 ? 8.083 -9.639 6.378 1.00 82.75 307 ILE A O 1
ATOM 2506 N N . HIS A 1 308 ? 7.559 -9.705 8.572 1.00 83.75 308 HIS A N 1
ATOM 2507 C CA . HIS A 1 308 ? 6.140 -9.968 8.384 1.00 83.75 308 HIS A CA 1
ATOM 2508 C C . HIS A 1 308 ? 5.310 -8.830 8.987 1.00 83.75 308 HIS A C 1
ATOM 2510 O O . HIS A 1 308 ? 5.595 -8.418 10.110 1.00 83.75 308 HIS A O 1
ATOM 2516 N N . PRO A 1 309 ? 4.319 -8.293 8.256 1.00 87.50 309 PRO A N 1
ATOM 2517 C CA . PRO A 1 309 ? 3.408 -7.297 8.800 1.00 87.50 309 PRO A CA 1
ATOM 2518 C C . PRO A 1 309 ? 2.380 -7.956 9.724 1.00 87.50 309 PRO A C 1
ATOM 2520 O O . PRO A 1 309 ? 1.773 -8.964 9.356 1.00 87.50 309 PRO A O 1
ATOM 2523 N N . PHE A 1 310 ? 2.145 -7.350 10.884 1.00 89.81 310 PHE A N 1
ATOM 2524 C CA . PHE A 1 310 ? 1.091 -7.729 11.818 1.00 89.81 310 PHE A CA 1
ATOM 2525 C C . PHE A 1 310 ? 0.338 -6.491 12.294 1.00 89.81 310 PHE A C 1
ATOM 2527 O O . PHE A 1 310 ? 0.943 -5.522 12.753 1.00 89.81 310 PHE A O 1
ATOM 2534 N N . THR A 1 311 ? -0.987 -6.530 12.183 1.00 91.44 311 THR A N 1
ATOM 2535 C CA . THR A 1 311 ? -1.874 -5.504 12.736 1.00 91.44 311 THR A CA 1
ATOM 2536 C C . THR A 1 311 ? -1.800 -5.519 14.252 1.00 91.44 311 THR A C 1
ATOM 2538 O O . THR A 1 311 ? -1.930 -6.581 14.861 1.00 91.44 311 THR A O 1
ATOM 2541 N N . ILE A 1 312 ? -1.615 -4.349 14.860 1.00 93.81 312 ILE A N 1
ATOM 2542 C CA . ILE A 1 312 ? -1.597 -4.228 16.314 1.00 93.81 312 ILE A CA 1
ATOM 2543 C C . ILE A 1 312 ? -3.028 -4.418 16.828 1.00 93.81 312 ILE A C 1
ATOM 2545 O O . ILE A 1 312 ? -3.938 -3.690 16.438 1.00 93.81 312 ILE A O 1
ATOM 2549 N N . CYS A 1 313 ? -3.226 -5.423 17.681 1.00 94.31 313 CYS A N 1
ATOM 2550 C CA . CYS A 1 313 ? -4.533 -5.828 18.208 1.00 94.31 313 CYS A CA 1
ATOM 2551 C C . CYS A 1 313 ? -4.808 -5.265 19.616 1.00 94.31 313 CYS A C 1
ATOM 2553 O O . CYS A 1 313 ? -5.762 -5.684 20.265 1.00 94.31 313 CYS A O 1
ATOM 2555 N N . SER A 1 314 ? -3.951 -4.366 20.103 1.00 93.88 314 SER A N 1
ATOM 2556 C CA . SER A 1 314 ? -4.028 -3.719 21.417 1.00 93.88 314 SER A CA 1
ATOM 2557 C C . SER A 1 314 ? -3.997 -2.196 21.290 1.00 93.88 314 SER A C 1
ATOM 2559 O O . SER A 1 314 ? -3.754 -1.644 20.213 1.00 93.88 314 SER A O 1
ATOM 2561 N N . VAL A 1 315 ? -4.221 -1.513 22.408 1.00 92.81 315 VAL A N 1
ATOM 2562 C CA . VAL A 1 315 ? -4.079 -0.059 22.558 1.00 92.81 315 VAL A CA 1
ATOM 2563 C C . VAL A 1 315 ? -2.887 0.264 23.468 1.00 92.81 315 VAL A C 1
ATOM 2565 O O . VAL A 1 315 ? -2.539 -0.570 24.309 1.00 92.81 315 VAL A O 1
ATOM 2568 N N . PRO A 1 316 ? -2.234 1.432 23.315 1.00 91.50 316 PRO A N 1
ATOM 2569 C CA . PRO A 1 316 ? -1.180 1.847 24.236 1.00 91.50 316 PRO A CA 1
ATOM 2570 C C . PRO A 1 316 ? -1.703 1.952 25.672 1.00 91.50 316 PRO A C 1
ATOM 2572 O O . PRO A 1 316 ? -2.844 2.369 25.898 1.00 91.50 316 PRO A O 1
ATOM 2575 N N . SER A 1 317 ? -0.851 1.619 26.645 1.00 86.25 317 SER A N 1
ATOM 2576 C CA . SER A 1 317 ? -1.177 1.799 28.060 1.00 86.25 317 SER A CA 1
ATOM 2577 C C . SER A 1 317 ? -1.416 3.284 28.335 1.00 86.25 317 SER A C 1
ATOM 2579 O O . SER A 1 317 ? -0.609 4.136 27.965 1.00 86.25 317 SER A O 1
ATOM 2581 N N . ARG A 1 318 ? -2.529 3.600 29.004 1.00 81.69 318 ARG A N 1
ATOM 2582 C CA . ARG A 1 318 ? -2.811 4.956 29.519 1.00 81.69 318 ARG A CA 1
ATOM 2583 C C . ARG A 1 318 ? -2.425 5.110 30.988 1.00 81.69 318 ARG A C 1
ATOM 2585 O O . ARG A 1 318 ? -2.625 6.169 31.575 1.00 81.69 318 ARG A O 1
ATOM 2592 N N . THR A 1 319 ? -1.894 4.049 31.590 1.00 73.19 319 THR A N 1
ATOM 2593 C CA . THR A 1 319 ? -1.475 4.044 32.989 1.00 73.19 319 THR A CA 1
ATOM 2594 C C . THR A 1 319 ? 0.019 4.330 33.077 1.00 73.19 319 THR A C 1
ATOM 2596 O O . THR A 1 319 ? 0.830 3.631 32.481 1.00 73.19 319 THR A O 1
ATOM 2599 N N . ALA A 1 320 ? 0.404 5.337 33.864 1.00 65.62 320 ALA A N 1
ATOM 2600 C CA . ALA A 1 320 ? 1.810 5.723 34.033 1.00 65.62 320 ALA A CA 1
ATOM 2601 C C . ALA A 1 320 ? 2.687 4.635 34.694 1.00 65.62 320 ALA A C 1
ATOM 2603 O O . ALA A 1 320 ? 3.904 4.770 34.739 1.00 65.62 320 ALA A O 1
ATOM 2604 N N . LYS A 1 321 ? 2.078 3.572 35.239 1.00 66.44 321 LYS A N 1
ATOM 2605 C CA . LYS A 1 321 ? 2.757 2.515 36.005 1.00 66.44 321 LYS A CA 1
ATOM 2606 C C . LYS A 1 321 ? 3.125 1.274 35.184 1.00 66.44 321 LYS A C 1
ATOM 2608 O O . LYS A 1 321 ? 3.887 0.456 35.688 1.00 66.44 321 LYS A O 1
ATOM 2613 N N . ALA A 1 322 ? 2.602 1.109 33.966 1.00 74.81 322 ALA A N 1
ATOM 2614 C CA . ALA A 1 322 ? 2.828 -0.093 33.162 1.00 74.81 322 ALA A CA 1
ATOM 2615 C C . ALA A 1 322 ? 3.250 0.255 31.724 1.00 74.81 322 ALA A C 1
ATOM 2617 O O . ALA A 1 322 ? 2.575 1.072 31.087 1.00 74.81 322 ALA A O 1
ATOM 2618 N N . PRO A 1 323 ? 4.319 -0.378 31.191 1.00 82.81 323 PRO A N 1
ATOM 2619 C CA . PRO A 1 323 ? 4.737 -0.172 29.810 1.00 82.81 323 PRO A CA 1
ATOM 2620 C C . PRO A 1 323 ? 3.648 -0.648 28.848 1.00 82.81 323 PRO A C 1
ATOM 2622 O O . PRO A 1 323 ? 2.887 -1.579 29.142 1.00 82.81 323 PRO A O 1
ATOM 2625 N N . SER A 1 324 ? 3.587 -0.024 27.675 1.00 90.69 324 SER A N 1
ATOM 2626 C CA . SER A 1 324 ? 2.634 -0.418 26.642 1.00 90.69 324 SER A CA 1
ATOM 2627 C C . SER A 1 324 ? 2.968 -1.813 26.106 1.00 90.69 324 SER A C 1
ATOM 2629 O O . SER A 1 324 ? 4.123 -2.237 26.066 1.00 90.69 324 SER A O 1
ATOM 2631 N N . ARG A 1 325 ? 1.946 -2.567 25.689 1.00 93.25 325 ARG A N 1
ATOM 2632 C CA . ARG A 1 325 ? 2.122 -3.917 25.136 1.00 93.25 325 ARG A CA 1
ATOM 2633 C C . ARG A 1 325 ? 1.520 -3.991 23.744 1.00 93.25 325 ARG A C 1
ATOM 2635 O O . ARG A 1 325 ? 0.308 -3.857 23.576 1.00 93.25 325 ARG A O 1
ATOM 2642 N N . ILE A 1 326 ? 2.355 -4.250 22.747 1.00 94.19 326 ILE A N 1
ATOM 2643 C CA . ILE A 1 326 ? 1.894 -4.578 21.400 1.00 94.19 326 ILE A CA 1
ATOM 2644 C C . ILE A 1 326 ? 1.454 -6.042 21.400 1.00 94.19 326 ILE A C 1
ATOM 2646 O O . ILE A 1 326 ? 2.245 -6.927 21.731 1.00 94.19 326 ILE A O 1
ATOM 2650 N N . VAL A 1 327 ? 0.202 -6.300 21.019 1.00 94.69 327 VAL A N 1
ATOM 2651 C CA . VAL A 1 327 ? -0.361 -7.654 20.938 1.00 94.69 327 VAL A CA 1
ATOM 2652 C C . VAL A 1 327 ? -0.693 -8.007 19.492 1.00 94.69 327 VAL A C 1
ATOM 2654 O O . VAL A 1 327 ? -1.329 -7.223 18.786 1.00 94.69 327 VAL A O 1
ATOM 2657 N N . PHE A 1 328 ? -0.306 -9.207 19.060 1.00 93.81 328 PHE A N 1
ATOM 2658 C CA . PHE A 1 328 ? -0.677 -9.777 17.765 1.00 93.81 328 PHE A CA 1
ATOM 2659 C C . PHE A 1 328 ? -1.357 -11.136 17.939 1.00 93.81 328 PHE A C 1
ATOM 2661 O O . PHE A 1 328 ? -0.904 -11.959 18.732 1.00 93.81 328 PHE A O 1
ATOM 2668 N N . TYR A 1 329 ? -2.379 -11.407 17.126 1.00 91.88 329 TYR A N 1
ATOM 2669 C CA . TYR A 1 329 ? -2.964 -12.741 16.974 1.00 91.88 329 TYR A CA 1
ATOM 2670 C C . TYR A 1 329 ? -2.549 -13.331 15.626 1.00 91.88 329 TYR A C 1
ATOM 2672 O O . TYR A 1 329 ? -3.019 -12.918 14.565 1.00 91.88 329 TYR A O 1
ATOM 2680 N N . VAL A 1 330 ? -1.629 -14.293 15.660 1.00 90.38 330 VAL A N 1
ATOM 2681 C CA . VAL A 1 330 ? -1.003 -14.871 14.470 1.00 90.38 330 VAL A CA 1
ATOM 2682 C C . VAL A 1 330 ? -1.574 -16.254 14.201 1.00 90.38 330 VAL A C 1
ATOM 2684 O O . VAL A 1 330 ? -1.260 -17.222 14.893 1.00 90.38 330 VAL A O 1
ATOM 2687 N N . LYS A 1 331 ? -2.382 -16.366 13.144 1.00 88.19 331 LYS A N 1
ATOM 2688 C CA . LYS A 1 331 ? -2.916 -17.654 12.696 1.00 88.19 331 LYS A CA 1
ATOM 2689 C C . LYS A 1 331 ? -1.850 -18.478 11.966 1.00 88.19 331 LYS A C 1
ATOM 2691 O O . LYS A 1 331 ? -1.264 -18.042 10.968 1.00 88.19 331 LYS A O 1
ATOM 2696 N N . ALA A 1 332 ? -1.632 -19.696 12.441 1.00 87.75 332 ALA A N 1
ATOM 2697 C CA . ALA A 1 332 ? -0.783 -20.706 11.840 1.00 87.75 332 ALA A CA 1
ATOM 2698 C C . ALA A 1 332 ? -1.325 -21.104 10.463 1.00 87.75 332 ALA A C 1
ATOM 2700 O O . ALA A 1 332 ? -2.495 -21.452 10.300 1.00 87.75 332 ALA A O 1
ATOM 2701 N N . ARG A 1 333 ? -0.462 -21.036 9.447 1.00 84.88 333 ARG A N 1
ATOM 2702 C CA . ARG A 1 333 ? -0.777 -21.439 8.072 1.00 84.88 333 ARG A CA 1
ATOM 2703 C C . ARG A 1 333 ? 0.326 -22.322 7.501 1.00 84.88 333 ARG A C 1
ATOM 2705 O O . ARG A 1 333 ? 0.466 -23.476 7.889 1.00 84.88 333 ARG A O 1
ATOM 2712 N N . ARG A 1 334 ? 1.113 -21.792 6.565 1.00 79.75 334 ARG A N 1
ATOM 2713 C CA . ARG A 1 334 ? 2.275 -22.445 5.953 1.00 79.75 334 ARG A CA 1
ATOM 2714 C C . ARG A 1 334 ? 3.521 -21.599 6.218 1.00 79.75 334 ARG A C 1
ATOM 2716 O O . ARG A 1 334 ? 3.410 -20.431 6.583 1.00 79.75 334 ARG A O 1
ATOM 2723 N N . GLY A 1 335 ? 4.700 -22.194 6.047 1.00 82.19 335 GLY A N 1
ATOM 2724 C CA . GLY A 1 335 ? 5.979 -21.500 6.218 1.00 82.19 335 GLY A CA 1
ATOM 2725 C C . GLY A 1 335 ? 6.167 -20.939 7.632 1.00 82.19 335 GLY A C 1
ATOM 2726 O O . GLY A 1 335 ? 6.025 -21.667 8.617 1.00 82.19 335 GLY A O 1
ATOM 2727 N N . PHE A 1 336 ? 6.461 -19.638 7.716 1.00 84.88 336 PHE A N 1
ATOM 2728 C CA . PHE A 1 336 ? 6.815 -18.936 8.953 1.00 84.88 336 PHE A CA 1
ATOM 2729 C C . PHE A 1 336 ? 5.795 -19.128 10.088 1.00 84.88 336 PHE A C 1
ATOM 2731 O O . PHE A 1 336 ? 6.174 -19.556 11.176 1.00 84.88 336 PHE A O 1
ATOM 2738 N N . THR A 1 337 ? 4.502 -18.870 9.856 1.00 87.69 337 THR A N 1
ATOM 2739 C CA . THR A 1 337 ? 3.508 -18.877 10.948 1.00 87.69 337 THR A CA 1
ATOM 2740 C C . THR A 1 337 ? 3.241 -20.278 11.499 1.00 87.69 337 THR A C 1
ATOM 2742 O O . THR A 1 337 ? 2.970 -20.424 12.687 1.00 87.69 337 THR A O 1
ATOM 2745 N N . ARG A 1 338 ? 3.376 -21.328 10.672 1.00 87.81 338 ARG A N 1
ATOM 2746 C CA . ARG A 1 338 ? 3.307 -22.724 11.140 1.00 87.81 338 ARG A CA 1
ATOM 2747 C C . ARG A 1 338 ? 4.493 -23.067 12.032 1.00 87.81 338 ARG A C 1
ATOM 2749 O O . ARG A 1 338 ? 4.316 -23.719 13.057 1.00 87.81 338 ARG A O 1
ATOM 2756 N N . ARG A 1 339 ? 5.692 -22.622 11.649 1.00 86.31 339 ARG A N 1
ATOM 2757 C CA . ARG A 1 339 ? 6.909 -22.834 12.438 1.00 86.31 339 ARG A CA 1
ATOM 2758 C C . ARG A 1 339 ? 6.844 -22.087 13.767 1.00 86.31 339 ARG A C 1
ATOM 2760 O O . ARG A 1 339 ? 7.213 -22.663 14.783 1.00 86.31 339 ARG A O 1
ATOM 2767 N N . LEU A 1 340 ? 6.319 -20.859 13.761 1.00 88.06 340 LEU A N 1
ATOM 2768 C CA . LEU A 1 340 ? 6.061 -20.089 14.976 1.00 88.06 340 LEU A CA 1
ATOM 2769 C C . LEU A 1 340 ? 5.116 -20.854 15.913 1.00 88.06 340 LEU A C 1
ATOM 2771 O O . LEU A 1 340 ? 5.478 -21.097 17.055 1.00 88.06 340 LEU A O 1
ATOM 2775 N N . ALA A 1 341 ? 3.964 -21.321 15.423 1.00 89.50 341 ALA A N 1
ATOM 2776 C CA . ALA A 1 341 ? 3.029 -22.102 16.239 1.00 89.50 341 ALA A CA 1
ATOM 2777 C C . ALA A 1 341 ? 3.635 -23.413 16.765 1.00 89.50 341 ALA A C 1
ATOM 2779 O O . ALA A 1 341 ? 3.463 -23.741 17.935 1.00 89.50 341 ALA A O 1
ATOM 2780 N N . SER A 1 342 ? 4.406 -24.124 15.935 1.00 88.88 342 SER A N 1
ATOM 2781 C CA . SER A 1 342 ? 5.084 -25.367 16.338 1.00 88.88 342 SER A CA 1
ATOM 2782 C C . SER A 1 342 ? 6.126 -25.120 17.436 1.00 88.88 342 SER A C 1
ATOM 2784 O O . SER A 1 342 ? 6.250 -25.919 18.360 1.00 88.88 342 SER A O 1
ATOM 2786 N N . LEU A 1 343 ? 6.852 -23.996 17.367 1.00 87.75 343 LEU A N 1
ATOM 2787 C CA . LEU A 1 343 ? 7.812 -23.600 18.398 1.00 87.75 343 LEU A CA 1
ATOM 2788 C C . LEU A 1 343 ? 7.109 -23.376 19.741 1.00 87.75 343 LEU A C 1
ATOM 2790 O O . LEU A 1 343 ? 7.552 -23.917 20.751 1.00 87.75 343 LEU A O 1
ATOM 2794 N N . VAL A 1 344 ? 6.003 -22.629 19.744 1.00 89.62 344 VAL A N 1
ATOM 2795 C CA . VAL A 1 344 ? 5.236 -22.336 20.967 1.00 89.62 344 VAL A CA 1
ATOM 2796 C C . VAL A 1 344 ? 4.608 -23.602 21.544 1.00 89.62 344 VAL A C 1
ATOM 2798 O O . VAL A 1 344 ? 4.651 -23.792 22.753 1.00 89.62 344 VAL A O 1
ATOM 2801 N N . ALA A 1 345 ? 4.101 -24.498 20.691 1.00 88.31 345 ALA A N 1
ATOM 2802 C CA . ALA A 1 345 ? 3.584 -25.796 21.122 1.00 88.31 345 ALA A CA 1
ATOM 2803 C C . ALA A 1 345 ? 4.662 -26.644 21.820 1.00 88.31 345 ALA A C 1
ATOM 2805 O O . ALA A 1 345 ? 4.380 -27.301 22.814 1.00 88.31 345 ALA A O 1
ATOM 2806 N N . SER A 1 346 ? 5.906 -26.604 21.325 1.00 87.75 346 SER A N 1
ATOM 2807 C CA . SER A 1 346 ? 7.027 -27.343 21.924 1.00 87.75 346 SER A CA 1
ATOM 2808 C C . SER A 1 346 ? 7.598 -26.700 23.193 1.00 87.75 346 SER A C 1
ATOM 2810 O O . SER A 1 346 ? 8.160 -27.395 24.035 1.00 87.75 346 SER A O 1
ATOM 2812 N N . LYS A 1 347 ? 7.499 -25.371 23.317 1.00 86.81 347 LYS A N 1
ATOM 2813 C CA . LYS A 1 347 ? 8.033 -24.584 24.436 1.00 86.81 347 LYS A CA 1
ATOM 2814 C C . LYS A 1 347 ? 7.015 -23.513 24.848 1.00 86.81 347 LYS A C 1
ATOM 2816 O O . LYS A 1 347 ? 7.149 -22.357 24.430 1.00 86.81 347 LYS A O 1
ATOM 2821 N N . PRO A 1 348 ? 5.999 -23.877 25.648 1.00 81.12 348 PRO A N 1
ATOM 2822 C CA . PRO A 1 348 ? 5.023 -22.920 26.156 1.00 81.12 348 PRO A CA 1
ATOM 2823 C C . PRO A 1 348 ? 5.707 -21.784 26.928 1.00 81.12 348 PRO A C 1
ATOM 2825 O O . PRO A 1 348 ? 6.643 -22.022 27.689 1.00 81.12 348 PRO A O 1
ATOM 2828 N N . GLY A 1 349 ? 5.273 -20.540 26.708 1.00 76.81 349 GLY A N 1
ATOM 2829 C CA . GLY A 1 349 ? 5.844 -19.363 27.374 1.00 76.81 349 GLY A CA 1
ATOM 2830 C C . GLY A 1 349 ? 7.223 -18.932 26.860 1.00 76.81 349 GLY A C 1
ATOM 2831 O O . GLY A 1 349 ? 7.872 -18.091 27.480 1.00 76.81 349 GLY A O 1
ATOM 2832 N N . ALA A 1 350 ? 7.692 -19.479 25.732 1.00 81.38 350 ALA A N 1
ATOM 2833 C CA . ALA A 1 350 ? 8.958 -19.070 25.140 1.00 81.38 350 ALA A CA 1
ATOM 2834 C C . ALA A 1 350 ? 8.975 -17.566 24.817 1.00 81.38 350 ALA A C 1
ATOM 2836 O O . ALA A 1 350 ? 8.057 -17.029 24.191 1.00 81.38 350 ALA A O 1
ATOM 2837 N N . SER A 1 351 ? 10.076 -16.907 25.187 1.00 90.06 351 SER A N 1
ATOM 2838 C CA . SER A 1 351 ? 10.392 -15.562 24.717 1.00 90.06 351 SER A CA 1
ATOM 2839 C C . SER A 1 351 ? 11.423 -15.633 23.597 1.00 90.06 351 SER A C 1
ATOM 2841 O O . SER A 1 351 ? 12.463 -16.287 23.738 1.00 90.06 351 SER A O 1
ATOM 2843 N N . ILE A 1 352 ? 11.167 -14.941 22.490 1.00 91.00 352 ILE A N 1
ATOM 2844 C CA . ILE A 1 352 ? 12.099 -14.867 21.362 1.00 91.00 352 ILE A CA 1
ATOM 2845 C C . ILE A 1 352 ? 12.483 -13.419 21.064 1.00 91.00 352 ILE A C 1
ATOM 2847 O O . ILE A 1 352 ? 11.625 -12.540 21.157 1.00 91.00 352 ILE A O 1
ATOM 2851 N N . PRO A 1 353 ? 13.750 -13.133 20.717 1.00 92.00 353 PRO A N 1
ATOM 2852 C CA . PRO A 1 353 ? 14.132 -11.785 20.324 1.00 92.00 353 PRO A CA 1
ATOM 2853 C C . PRO A 1 353 ? 13.373 -11.367 19.059 1.00 92.00 353 PRO A C 1
ATOM 2855 O O . PRO A 1 353 ? 13.196 -12.166 18.134 1.00 92.00 353 PRO A O 1
ATOM 2858 N N . VAL A 1 354 ? 12.912 -10.122 19.017 1.00 91.62 354 VAL A N 1
ATOM 2859 C CA . VAL A 1 354 ? 12.119 -9.588 17.908 1.00 91.62 354 VAL A CA 1
ATOM 2860 C C . VAL A 1 354 ? 12.630 -8.205 17.523 1.00 91.62 354 VAL A C 1
ATOM 2862 O O . VAL A 1 354 ? 12.922 -7.384 18.383 1.00 91.62 354 VAL A O 1
ATOM 2865 N N . LEU A 1 355 ? 12.732 -7.944 16.222 1.00 90.69 355 LEU A N 1
ATOM 2866 C CA . LEU A 1 355 ? 12.960 -6.601 15.695 1.00 90.69 355 LEU A CA 1
ATOM 2867 C C . LEU A 1 355 ? 11.636 -6.060 15.165 1.00 90.69 355 LEU A C 1
ATOM 2869 O O . LEU A 1 355 ? 10.960 -6.739 14.386 1.00 90.69 355 LEU A O 1
ATOM 2873 N N . LEU A 1 356 ? 11.278 -4.856 15.591 1.00 91.06 356 LEU A N 1
ATOM 2874 C CA . LEU A 1 356 ? 10.059 -4.161 15.192 1.00 91.06 356 LEU A CA 1
ATOM 2875 C C . LEU A 1 356 ? 10.405 -3.066 14.179 1.00 91.06 356 LEU A C 1
ATOM 2877 O O . LEU A 1 356 ? 11.478 -2.491 14.255 1.00 91.06 356 LEU A O 1
ATOM 2881 N N . ASP A 1 357 ? 9.519 -2.801 13.224 1.00 87.69 357 ASP A N 1
ATOM 2882 C CA . ASP A 1 357 ? 9.593 -1.687 12.268 1.00 87.69 357 ASP A CA 1
ATOM 2883 C C . ASP A 1 357 ? 8.174 -1.119 12.105 1.00 87.69 357 ASP A C 1
ATOM 2885 O O . ASP A 1 357 ? 7.288 -1.785 11.559 1.00 87.69 357 ASP A O 1
ATOM 2889 N N . GLY A 1 358 ? 7.936 0.082 12.636 1.00 85.62 358 GLY A N 1
ATOM 2890 C CA . GLY A 1 358 ? 6.636 0.757 12.658 1.00 85.62 358 GLY A CA 1
ATOM 2891 C C . GLY A 1 358 ? 6.464 1.670 13.876 1.00 85.62 358 GLY A C 1
ATOM 2892 O O . GLY A 1 358 ? 7.449 1.966 14.537 1.00 85.62 358 GLY A O 1
ATOM 2893 N N . PRO A 1 359 ? 5.240 2.119 14.190 1.00 88.12 359 PRO A N 1
ATOM 2894 C CA . PRO A 1 359 ? 3.979 1.745 13.549 1.00 88.12 359 PRO A CA 1
ATOM 2895 C C . PRO A 1 359 ? 3.819 2.329 12.134 1.00 88.12 359 PRO A C 1
ATOM 2897 O O . PRO A 1 359 ? 4.283 3.430 11.833 1.00 88.12 359 PRO A O 1
ATOM 2900 N N . HIS A 1 360 ? 3.137 1.577 11.265 1.00 83.94 360 HIS A N 1
ATOM 2901 C CA . HIS A 1 360 ? 2.805 1.944 9.884 1.00 83.94 360 HIS A CA 1
ATOM 2902 C C . HIS A 1 360 ? 1.289 1.890 9.650 1.00 83.94 360 HIS A C 1
ATOM 2904 O O . HIS A 1 360 ? 0.571 1.140 10.309 1.00 83.94 360 HIS A O 1
ATOM 2910 N N . GLY A 1 361 ? 0.795 2.648 8.670 1.00 80.69 361 GLY A N 1
ATOM 2911 C CA . GLY A 1 361 ? -0.633 2.678 8.325 1.00 80.69 361 GLY A CA 1
ATOM 2912 C C . GLY A 1 361 ? -1.491 3.431 9.349 1.00 80.69 361 GLY A C 1
ATOM 2913 O O . GLY A 1 361 ? -1.044 4.437 9.906 1.00 80.69 361 GLY A O 1
ATOM 2914 N N . GLY A 1 362 ? -2.713 2.943 9.581 1.00 81.38 362 GLY A N 1
ATOM 2915 C CA . GLY A 1 362 ? -3.706 3.563 10.463 1.00 81.38 362 GLY A CA 1
ATOM 2916 C C . GLY A 1 362 ? -4.611 4.596 9.787 1.00 81.38 362 GLY A C 1
ATOM 2917 O O . GLY A 1 362 ? -4.430 4.962 8.621 1.00 81.38 362 GLY A O 1
ATOM 2918 N N . ILE A 1 363 ? -5.597 5.071 10.550 1.00 81.25 363 ILE A N 1
ATOM 2919 C CA . ILE A 1 363 ? -6.549 6.105 10.128 1.00 81.25 363 ILE A CA 1
ATOM 2920 C C . ILE A 1 363 ? -5.923 7.481 10.383 1.00 81.25 363 ILE A C 1
ATOM 2922 O O . ILE A 1 363 ? -5.806 7.911 11.527 1.00 81.25 363 ILE A O 1
ATOM 2926 N N . LYS A 1 364 ? -5.504 8.174 9.315 1.00 67.69 364 LYS A N 1
ATOM 2927 C CA . LYS A 1 364 ? -4.775 9.455 9.420 1.00 67.69 364 LYS A CA 1
ATOM 2928 C C . LYS A 1 364 ? -5.659 10.692 9.616 1.00 67.69 364 LYS A C 1
ATOM 2930 O O . LYS A 1 364 ? -5.166 11.692 10.119 1.00 67.69 364 LYS A O 1
ATOM 2935 N N . HIS A 1 365 ? -6.914 10.657 9.163 1.00 69.69 365 HIS A N 1
ATOM 2936 C CA . HIS A 1 365 ? -7.763 11.853 9.105 1.00 69.69 365 HIS A CA 1
ATOM 2937 C C . HIS A 1 365 ? -8.549 12.065 10.400 1.00 69.69 365 HIS A C 1
ATOM 2939 O O . HIS A 1 365 ? -8.192 12.905 11.220 1.00 69.69 365 HIS A O 1
ATOM 2945 N N . ARG A 1 366 ? -9.620 11.293 10.590 1.00 79.56 366 ARG A N 1
ATOM 2946 C CA . ARG A 1 366 ? -10.537 11.416 11.721 1.00 79.56 366 ARG A CA 1
ATOM 2947 C C . ARG A 1 366 ? -10.669 10.049 12.377 1.00 79.56 366 ARG A C 1
ATOM 2949 O O . ARG A 1 366 ? -11.056 9.081 11.729 1.00 79.56 366 ARG A O 1
ATOM 2956 N N . GLN A 1 367 ? -10.289 9.951 13.649 1.00 82.38 367 GLN A N 1
ATOM 2957 C CA . GLN A 1 367 ? -10.368 8.692 14.390 1.00 82.38 367 GLN A CA 1
ATOM 2958 C C . GLN A 1 367 ? -11.829 8.251 14.537 1.00 82.38 367 GLN A C 1
ATOM 2960 O O . GLN A 1 367 ? -12.708 9.082 14.776 1.00 82.38 367 GLN A O 1
ATOM 2965 N N . LEU A 1 368 ? -12.084 6.941 14.463 1.00 84.75 368 LEU A N 1
ATOM 2966 C CA . LEU A 1 368 ? -13.439 6.382 14.566 1.00 84.75 368 LEU A CA 1
ATOM 2967 C C . LEU A 1 368 ? -14.177 6.801 15.844 1.00 84.75 368 LEU A C 1
ATOM 2969 O O . LEU A 1 368 ? -15.374 7.059 15.812 1.00 84.75 368 LEU A O 1
ATOM 2973 N N . CYS A 1 369 ? -13.461 6.947 16.961 1.00 79.50 369 CYS A N 1
ATOM 2974 C CA . CYS A 1 369 ? -14.028 7.353 18.250 1.00 79.50 369 CYS A CA 1
ATOM 2975 C C . CYS A 1 369 ? -14.646 8.767 18.259 1.00 79.50 369 CYS A C 1
ATOM 2977 O O . CYS A 1 369 ? -15.296 9.142 19.237 1.00 79.50 369 CYS A O 1
ATOM 2979 N N . THR A 1 370 ? -14.441 9.554 17.198 1.00 84.38 370 THR A N 1
ATOM 2980 C CA . THR A 1 370 ? -14.996 10.907 17.040 1.00 84.38 370 THR A CA 1
ATOM 2981 C C . THR A 1 370 ? -16.294 10.956 16.229 1.00 84.38 370 THR A C 1
ATOM 2983 O O . THR A 1 370 ? -16.905 12.022 16.161 1.00 84.38 370 THR A O 1
ATOM 2986 N N . TYR A 1 371 ? -16.699 9.848 15.606 1.00 90.19 371 TYR A N 1
ATOM 2987 C CA . TYR A 1 371 ? -17.977 9.723 14.903 1.00 90.19 371 TYR A CA 1
ATOM 2988 C C . TYR A 1 371 ? -19.106 9.408 15.894 1.00 90.19 371 TYR A C 1
ATOM 2990 O O . TYR A 1 371 ? -18.861 8.825 16.956 1.00 90.19 371 TYR A O 1
ATOM 2998 N N . ASP A 1 372 ? -20.341 9.783 15.553 1.00 91.62 372 ASP A N 1
ATOM 2999 C CA . ASP A 1 372 ? -21.522 9.470 16.369 1.00 91.62 372 ASP A CA 1
ATOM 3000 C C . ASP A 1 372 ? -21.807 7.964 16.335 1.00 91.62 372 ASP A C 1
ATOM 3002 O O . ASP A 1 372 ? -22.114 7.342 17.355 1.00 91.62 372 ASP A O 1
ATOM 3006 N N . ARG A 1 373 ? -21.634 7.362 15.154 1.00 93.31 373 ARG A N 1
ATOM 3007 C CA . ARG A 1 373 ? -21.758 5.925 14.922 1.00 93.31 373 ARG A CA 1
ATOM 3008 C C . ARG A 1 373 ? -20.508 5.383 14.255 1.00 93.31 373 ARG A C 1
ATOM 3010 O O . ARG A 1 373 ? -19.942 6.000 13.355 1.00 93.31 373 ARG A O 1
ATOM 3017 N N . SER A 1 374 ? -20.082 4.201 14.680 1.00 95.31 374 SER A N 1
ATOM 3018 C CA . SER A 1 374 ? -19.008 3.453 14.028 1.00 95.31 374 SER A CA 1
ATOM 3019 C C . SER A 1 374 ? -19.481 2.062 13.624 1.00 95.31 374 SER A C 1
ATOM 3021 O O . SER A 1 374 ? -19.985 1.324 14.466 1.00 95.31 374 SER A O 1
ATOM 3023 N N . LEU A 1 375 ? -19.273 1.677 12.364 1.00 96.75 375 LEU A N 1
ATOM 3024 C CA . LEU A 1 375 ? -19.490 0.313 11.878 1.00 96.75 375 LEU A CA 1
ATOM 3025 C C . LEU A 1 375 ? -18.148 -0.319 11.510 1.00 96.75 375 LEU A C 1
ATOM 3027 O O . LEU A 1 375 ? -17.454 0.152 10.612 1.00 96.75 375 LEU A O 1
ATOM 3031 N N . ILE A 1 376 ? -17.799 -1.419 12.169 1.00 96.44 376 ILE A N 1
ATOM 3032 C CA . ILE A 1 376 ? -16.577 -2.169 11.882 1.00 96.44 376 ILE A CA 1
ATOM 3033 C C . ILE A 1 376 ? -16.960 -3.547 11.363 1.00 96.44 376 ILE A C 1
ATOM 3035 O O . ILE A 1 376 ? -17.522 -4.356 12.094 1.00 96.44 376 ILE A O 1
ATOM 3039 N N . VAL A 1 377 ? -16.631 -3.823 10.106 1.00 96.69 377 VAL A N 1
ATOM 3040 C CA . VAL A 1 377 ? -16.875 -5.104 9.446 1.00 96.69 377 VAL A CA 1
ATOM 3041 C C . VAL A 1 377 ? -15.551 -5.831 9.255 1.00 96.69 377 VAL A C 1
ATOM 3043 O O . VAL A 1 377 ? -14.641 -5.323 8.602 1.00 96.69 377 VAL A O 1
ATOM 3046 N N . ALA A 1 378 ? -15.433 -7.041 9.789 1.00 95.06 378 ALA A N 1
ATOM 3047 C CA . ALA A 1 378 ? -14.218 -7.832 9.661 1.00 95.06 378 ALA A CA 1
ATOM 3048 C C . ALA A 1 378 ? -14.472 -9.284 9.242 1.00 95.06 378 ALA A C 1
ATOM 3050 O O . ALA A 1 378 ? -15.518 -9.870 9.519 1.00 95.06 378 ALA A O 1
ATOM 3051 N N . GLY A 1 379 ? -13.481 -9.887 8.583 1.00 91.62 379 GLY A N 1
ATOM 3052 C CA . GLY A 1 379 ? -13.508 -11.277 8.139 1.00 91.62 379 GLY A CA 1
ATOM 3053 C C . GLY A 1 379 ? -12.265 -12.064 8.559 1.00 91.62 379 GLY A C 1
ATOM 3054 O O . GLY A 1 379 ? -11.136 -11.678 8.251 1.00 91.62 379 GLY A O 1
ATOM 3055 N N . GLY A 1 380 ? -12.457 -13.218 9.203 1.00 85.75 380 GLY A N 1
ATOM 3056 C CA . GLY A 1 380 ? -11.377 -14.130 9.598 1.00 85.75 380 GLY A CA 1
ATOM 3057 C C . GLY A 1 380 ? -10.338 -13.454 10.499 1.00 85.75 380 GLY A C 1
ATOM 3058 O O . GLY A 1 380 ? -10.680 -12.931 11.554 1.00 85.75 380 GLY A O 1
ATOM 3059 N N . SER A 1 381 ? -9.066 -13.431 10.081 1.00 80.38 381 SER A N 1
ATOM 3060 C CA . SER A 1 381 ? -7.989 -12.762 10.834 1.00 80.38 381 SER A CA 1
ATOM 3061 C C . SER A 1 381 ? -8.119 -11.236 10.902 1.00 80.38 381 SER A C 1
ATOM 3063 O O . SER A 1 381 ? -7.427 -10.621 11.708 1.00 80.38 381 SER A O 1
ATOM 3065 N N . GLY A 1 382 ? -9.043 -10.627 10.145 1.00 84.44 382 GLY A N 1
ATOM 3066 C CA . GLY A 1 382 ? -9.433 -9.228 10.336 1.00 84.44 382 GLY A CA 1
ATOM 3067 C C . GLY A 1 382 ? -10.006 -8.932 11.730 1.00 84.44 382 GLY A C 1
ATOM 3068 O O . GLY A 1 382 ? -10.039 -7.776 12.126 1.00 84.44 382 GLY A O 1
ATOM 3069 N N . ALA A 1 383 ? -10.387 -9.951 12.511 1.00 87.94 383 ALA A N 1
ATOM 3070 C CA . ALA A 1 383 ? -10.804 -9.792 13.908 1.00 87.94 383 ALA A CA 1
ATOM 3071 C C . ALA A 1 383 ? -9.759 -9.094 14.792 1.00 87.94 383 ALA A C 1
ATOM 3073 O O . ALA A 1 383 ? -10.109 -8.349 15.698 1.00 87.94 383 ALA A O 1
ATOM 3074 N N . GLY A 1 384 ? -8.464 -9.307 14.528 1.00 88.62 384 GLY A N 1
ATOM 3075 C CA . GLY A 1 384 ? -7.407 -8.647 15.298 1.00 88.62 384 GLY A CA 1
ATOM 3076 C C . GLY A 1 384 ? -7.458 -7.121 15.174 1.00 88.62 384 GLY A C 1
ATOM 3077 O O . GLY A 1 384 ? -7.246 -6.412 16.153 1.00 88.62 384 GLY A O 1
ATOM 3078 N N . LEU A 1 385 ? -7.826 -6.618 13.990 1.00 89.75 385 LEU A N 1
ATOM 3079 C CA . LEU A 1 385 ? -8.002 -5.188 13.736 1.00 89.75 385 LEU A CA 1
ATOM 3080 C C . LEU A 1 385 ? -9.118 -4.594 14.609 1.00 89.75 385 LEU A C 1
ATOM 3082 O O . LEU A 1 385 ? -8.982 -3.476 15.103 1.00 89.75 385 LEU A O 1
ATOM 3086 N N . THR A 1 386 ? -10.221 -5.325 14.801 1.00 94.12 386 THR A N 1
ATOM 3087 C CA . THR A 1 386 ? -11.403 -4.797 15.498 1.00 94.12 386 THR A CA 1
ATOM 3088 C C . THR A 1 386 ? -11.170 -4.637 16.996 1.00 94.12 386 THR A C 1
ATOM 3090 O O . THR A 1 386 ? -11.710 -3.698 17.575 1.00 94.12 386 THR A O 1
ATOM 3093 N N . LEU A 1 387 ? -10.324 -5.476 17.610 1.00 94.62 387 LEU A N 1
ATOM 3094 C CA . LEU A 1 387 ? -9.984 -5.383 19.037 1.00 94.62 387 LEU A CA 1
ATOM 3095 C C . LEU A 1 387 ? -9.445 -4.000 19.410 1.00 94.62 387 LEU A C 1
ATOM 3097 O O . LEU A 1 387 ? -9.977 -3.367 20.319 1.00 94.62 387 LEU A O 1
ATOM 3101 N N . GLY A 1 388 ? -8.454 -3.494 18.668 1.00 93.38 388 GLY A N 1
ATOM 3102 C CA . GLY A 1 388 ? -7.862 -2.182 18.946 1.00 93.38 388 GLY A CA 1
ATOM 3103 C C . GLY A 1 388 ? -8.883 -1.043 18.861 1.00 93.38 388 GLY A C 1
ATOM 3104 O O . GLY A 1 388 ? -8.865 -0.133 19.687 1.00 93.38 388 GLY A O 1
ATOM 3105 N N . PHE A 1 389 ? -9.816 -1.106 17.905 1.00 93.94 389 PHE A N 1
ATOM 3106 C CA . PHE A 1 389 ? -10.876 -0.102 17.782 1.00 93.94 389 PHE A CA 1
ATOM 3107 C C . PHE A 1 389 ? -11.905 -0.178 18.912 1.00 93.94 389 PHE A C 1
ATOM 3109 O O . PHE A 1 389 ? -12.307 0.866 19.423 1.00 93.94 389 PHE A O 1
ATOM 3116 N N . VAL A 1 390 ? -12.311 -1.385 19.318 1.00 95.19 390 VAL A N 1
ATOM 3117 C CA . VAL A 1 390 ? -13.239 -1.583 20.443 1.00 95.19 390 VAL A CA 1
ATOM 3118 C C . VAL A 1 390 ? -12.618 -1.073 21.739 1.00 95.19 390 VAL A C 1
ATOM 3120 O O . VAL A 1 390 ? -13.244 -0.285 22.444 1.00 95.19 390 VAL A O 1
ATOM 3123 N N . MET A 1 391 ? -11.373 -1.463 22.023 1.00 94.19 391 MET A N 1
ATOM 3124 C CA . MET A 1 391 ? -10.642 -1.022 23.213 1.00 94.19 391 MET A CA 1
ATOM 3125 C C . MET A 1 391 ? -10.519 0.507 23.257 1.00 94.19 391 MET A C 1
ATOM 3127 O O . MET A 1 391 ? -10.857 1.122 24.265 1.00 94.19 391 MET A O 1
ATOM 3131 N N . GLU A 1 392 ? -10.120 1.147 22.152 1.00 92.31 392 GLU A N 1
ATOM 3132 C CA . GLU A 1 392 ? -10.005 2.611 22.081 1.00 92.31 392 GLU A CA 1
ATOM 3133 C C . GLU A 1 392 ? -11.359 3.315 22.236 1.00 92.31 392 GLU A C 1
ATOM 3135 O O . GLU A 1 392 ? -11.439 4.360 22.881 1.00 92.31 392 GLU A O 1
ATOM 3140 N N . HIS A 1 393 ? -12.442 2.745 21.698 1.00 92.25 393 HIS A N 1
ATOM 3141 C CA . HIS A 1 393 ? -13.786 3.287 21.889 1.00 92.25 393 HIS A CA 1
ATOM 3142 C C . HIS A 1 393 ? -14.212 3.234 23.362 1.00 92.25 393 HIS A C 1
ATOM 3144 O O . HIS A 1 393 ? -14.695 4.237 23.885 1.00 92.25 393 HIS A O 1
ATOM 3150 N N . ILE A 1 394 ? -13.967 2.114 24.052 1.00 92.31 394 ILE A N 1
ATOM 3151 C CA . ILE A 1 394 ? -14.249 1.964 25.489 1.00 92.31 394 ILE A CA 1
ATOM 3152 C C . ILE A 1 394 ? -13.431 2.974 26.309 1.00 92.31 394 ILE A C 1
ATOM 3154 O O . ILE A 1 394 ? -13.997 3.667 27.154 1.00 92.31 394 ILE A O 1
ATOM 3158 N N . LEU A 1 395 ? -12.132 3.139 26.015 1.00 89.81 395 LEU A N 1
ATOM 3159 C CA . LEU A 1 395 ? -11.304 4.180 26.645 1.00 89.81 395 LEU A CA 1
ATOM 3160 C C . LEU A 1 395 ? -11.870 5.581 26.379 1.00 89.81 395 LEU A C 1
ATOM 3162 O O . LEU A 1 395 ? -11.921 6.417 27.279 1.00 89.81 395 LEU A O 1
ATOM 3166 N N . GLY A 1 396 ? -12.299 5.854 25.148 1.00 87.44 396 GLY A N 1
ATOM 3167 C CA . GLY A 1 396 ? -12.934 7.112 24.768 1.00 87.44 396 GLY A CA 1
ATOM 3168 C C . GLY A 1 396 ? -14.169 7.416 25.616 1.00 87.44 396 GLY A C 1
ATOM 3169 O O . GLY A 1 396 ? -14.289 8.517 26.146 1.00 87.44 396 GLY A O 1
ATOM 3170 N N . LEU A 1 397 ? -15.053 6.434 25.800 1.00 87.31 397 LEU A N 1
ATOM 3171 C CA . LEU A 1 397 ? -16.250 6.576 26.632 1.00 87.31 397 LEU A CA 1
ATOM 3172 C C . LEU A 1 397 ? -15.901 6.811 28.107 1.00 87.31 397 LEU A C 1
ATOM 3174 O O . LEU A 1 397 ? -16.461 7.717 28.720 1.00 87.31 397 LEU A O 1
ATOM 3178 N N . AL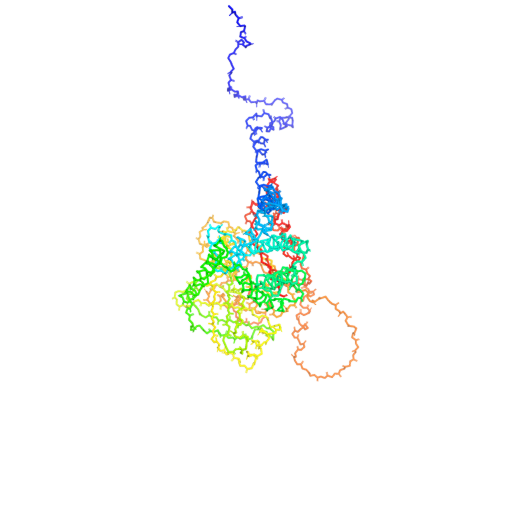A A 1 398 ? -14.954 6.051 28.662 1.00 83.12 398 ALA A N 1
ATOM 3179 C CA . ALA A 1 398 ? -14.580 6.149 30.072 1.00 83.12 398 ALA A CA 1
ATOM 3180 C C . ALA A 1 398 ? -13.880 7.477 30.416 1.00 83.12 398 ALA A C 1
ATOM 3182 O O . ALA A 1 398 ? -14.219 8.120 31.407 1.00 83.12 398 ALA A O 1
ATOM 3183 N N . PHE A 1 399 ? -12.927 7.916 29.587 1.00 77.81 399 PHE A N 1
ATOM 3184 C CA . PHE A 1 399 ? -12.115 9.106 29.869 1.00 77.81 399 PHE A CA 1
ATOM 3185 C C . PHE A 1 399 ? -12.742 10.420 29.380 1.00 77.81 399 PHE A C 1
ATOM 3187 O O . PHE A 1 399 ? -12.452 11.472 29.941 1.00 77.81 399 PHE A O 1
ATOM 3194 N N . TRP A 1 400 ? -13.589 10.391 28.344 1.00 66.81 400 TRP A N 1
ATOM 3195 C CA . TRP A 1 400 ? -14.152 11.603 27.725 1.00 66.81 400 TRP A CA 1
ATOM 3196 C C . TRP A 1 400 ? -15.666 11.752 27.940 1.00 66.81 400 TRP A C 1
ATOM 3198 O O . TRP A 1 400 ? -16.240 12.766 27.537 1.00 66.81 400 TRP A O 1
ATOM 3208 N N . GLY A 1 401 ? -16.319 10.757 28.550 1.00 55.75 401 GLY A N 1
ATOM 3209 C CA . GLY A 1 401 ? -17.771 10.680 28.740 1.00 55.75 401 GLY A CA 1
ATOM 3210 C C . GLY A 1 401 ? -18.339 11.442 29.942 1.00 55.75 401 GLY A C 1
ATOM 3211 O O . GLY A 1 401 ? -19.545 11.388 30.150 1.00 55.75 401 GLY A O 1
ATOM 3212 N N . GLN A 1 402 ? -17.534 12.176 30.720 1.00 52.44 402 GLN A N 1
ATOM 3213 C CA . GLN A 1 402 ? -18.024 12.904 31.908 1.00 52.44 402 GLN A CA 1
ATOM 3214 C C . GLN A 1 402 ? -18.596 14.316 31.627 1.00 52.44 402 GLN A C 1
ATOM 3216 O O . GLN A 1 402 ? -18.863 15.071 32.557 1.00 52.44 402 GLN A O 1
ATOM 3221 N N . GLY A 1 403 ? -18.815 14.697 30.362 1.00 48.41 403 GLY A N 1
ATOM 3222 C CA . GLY A 1 403 ? -19.424 15.985 29.990 1.00 48.41 403 GLY A CA 1
ATOM 3223 C C . GLY A 1 403 ? -20.878 15.841 29.528 1.00 48.41 403 GLY A C 1
ATOM 3224 O O . GLY A 1 403 ? -21.132 15.211 28.504 1.00 48.41 403 GLY A O 1
ATOM 3225 N N . ALA A 1 404 ? -21.821 16.482 30.225 1.00 46.16 404 ALA A N 1
ATOM 3226 C CA . ALA A 1 404 ? -23.281 16.325 30.100 1.00 46.16 404 ALA A CA 1
ATOM 3227 C C . ALA A 1 404 ? -23.949 16.771 28.768 1.00 46.16 404 ALA A C 1
ATOM 3229 O O . ALA A 1 404 ? -25.166 16.906 28.723 1.00 46.16 404 ALA A O 1
ATOM 3230 N N . SER A 1 405 ? -23.207 17.017 27.680 1.00 50.50 405 SER A N 1
ATOM 3231 C CA . SER A 1 405 ? -23.754 17.637 26.451 1.00 50.50 405 SER A CA 1
ATOM 3232 C C . SER A 1 405 ? -23.271 17.003 25.133 1.00 50.50 405 SER A C 1
ATOM 3234 O O . SER A 1 405 ? -23.322 17.625 24.074 1.00 50.50 405 SER A O 1
ATOM 3236 N N . ARG A 1 406 ? -22.760 15.763 25.148 1.00 56.31 406 ARG A N 1
ATOM 3237 C CA . ARG A 1 406 ? -22.302 15.093 23.913 1.00 56.31 406 ARG A CA 1
ATOM 3238 C C . ARG A 1 406 ? -23.267 13.995 23.447 1.00 56.31 406 ARG A C 1
ATOM 3240 O O . ARG A 1 406 ? -23.768 13.251 24.288 1.00 56.31 406 ARG A O 1
ATOM 3247 N N . PRO A 1 407 ? -23.511 13.867 22.124 1.00 58.84 407 PRO A N 1
ATOM 3248 C CA . PRO A 1 407 ? -24.344 12.801 21.575 1.00 58.84 407 PRO A CA 1
ATOM 3249 C C . PRO A 1 407 ? -23.791 11.417 21.943 1.00 58.84 407 PRO A C 1
ATOM 3251 O O . PRO A 1 407 ? -22.577 11.213 22.053 1.00 58.84 407 PRO A O 1
ATOM 3254 N N . ARG A 1 408 ? -24.707 10.464 22.157 1.00 70.56 408 ARG A N 1
ATOM 3255 C CA . ARG A 1 408 ? -24.408 9.090 22.581 1.00 70.56 408 ARG A CA 1
ATOM 3256 C C . ARG A 1 408 ? -23.701 8.337 21.454 1.00 70.56 408 ARG A C 1
ATOM 3258 O O . ARG A 1 408 ? -24.350 7.854 20.528 1.00 70.56 408 ARG A O 1
ATOM 3265 N N . ARG A 1 409 ? -22.376 8.227 21.557 1.00 87.44 409 ARG A N 1
ATOM 3266 C CA . ARG A 1 409 ? -21.551 7.488 20.595 1.00 87.44 409 ARG A CA 1
ATOM 3267 C C . ARG A 1 409 ? -21.800 5.991 20.716 1.00 87.44 409 ARG A C 1
ATOM 3269 O O . ARG A 1 409 ? -21.876 5.482 21.833 1.00 87.44 409 ARG A O 1
ATOM 3276 N N . SER A 1 410 ? -21.899 5.294 19.588 1.00 92.44 410 SER A N 1
ATOM 3277 C CA . SER A 1 410 ? -21.914 3.829 19.597 1.00 92.44 410 SER A CA 1
ATOM 3278 C C . SER A 1 410 ? -21.070 3.205 18.494 1.00 92.44 410 SER A C 1
ATOM 3280 O O . SER A 1 410 ? -20.764 3.819 17.469 1.00 92.44 410 SER A O 1
ATOM 3282 N N . MET A 1 411 ? -20.698 1.951 18.719 1.00 95.31 411 MET A N 1
ATOM 3283 C CA . MET A 1 411 ? -19.909 1.124 17.829 1.00 95.31 411 MET A CA 1
ATOM 3284 C C . MET A 1 411 ? -20.601 -0.222 17.619 1.00 95.31 411 MET A C 1
ATOM 3286 O O . MET A 1 411 ? -20.879 -0.944 18.574 1.00 95.31 411 MET A O 1
ATOM 3290 N N . ARG A 1 412 ? -20.829 -0.580 16.355 1.00 96.69 412 ARG A N 1
ATOM 3291 C CA . ARG A 1 412 ? -21.296 -1.900 15.929 1.00 96.69 412 ARG A CA 1
ATOM 3292 C C . ARG A 1 412 ? -20.142 -2.641 15.269 1.00 96.69 412 ARG A C 1
ATOM 3294 O O . ARG A 1 412 ? -19.579 -2.174 14.280 1.00 96.69 412 ARG A O 1
ATOM 3301 N N . VAL A 1 413 ? -19.797 -3.8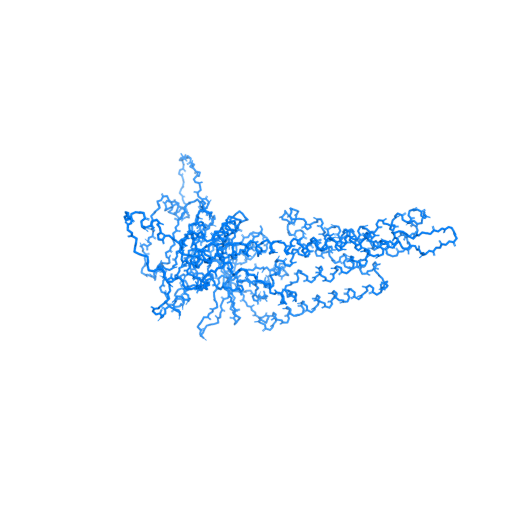04 15.803 1.00 97.44 413 VAL A N 1
ATOM 3302 C CA . VAL A 1 413 ? -18.771 -4.694 15.256 1.00 97.44 413 VAL A CA 1
ATOM 3303 C C . VAL A 1 413 ? -19.447 -5.923 14.676 1.00 97.44 413 VAL A C 1
ATOM 3305 O O . VAL A 1 413 ? -20.150 -6.648 15.375 1.00 97.44 413 VAL A O 1
ATOM 3308 N N . VAL A 1 414 ? -19.208 -6.172 13.394 1.00 97.25 414 VAL A N 1
ATOM 3309 C CA . VAL A 1 414 ? -19.695 -7.343 12.670 1.00 97.25 414 VAL A CA 1
ATOM 3310 C C . VAL A 1 414 ? -18.505 -8.153 12.198 1.00 97.25 414 VAL A C 1
ATOM 3312 O O . VAL A 1 414 ? -17.735 -7.722 11.341 1.00 97.25 414 VAL A O 1
ATOM 3315 N N . LEU A 1 415 ? -18.361 -9.352 12.745 1.00 95.81 415 LEU A N 1
ATOM 3316 C CA . LEU A 1 415 ? -17.253 -10.238 12.435 1.00 95.81 415 LEU A CA 1
ATOM 3317 C C . LEU A 1 415 ? -17.758 -11.524 11.795 1.00 95.81 415 LEU A C 1
ATOM 3319 O O . LEU A 1 415 ? -18.579 -12.221 12.373 1.00 95.81 415 LEU A O 1
ATOM 3323 N N . ALA A 1 416 ? -17.232 -11.887 10.630 1.00 94.75 416 ALA A N 1
ATOM 3324 C CA . ALA A 1 416 ? -17.518 -13.167 9.993 1.00 94.75 416 ALA A CA 1
ATOM 3325 C C . ALA A 1 416 ? -16.297 -14.086 10.073 1.00 94.75 416 ALA A C 1
ATOM 3327 O O . ALA A 1 416 ? -15.219 -13.761 9.569 1.00 94.75 416 ALA A O 1
ATOM 3328 N N . THR A 1 417 ? -16.448 -15.268 10.663 1.00 91.50 417 THR A N 1
ATOM 3329 C CA . THR A 1 417 ? -15.352 -16.235 10.799 1.00 91.50 417 THR A CA 1
ATOM 3330 C C . THR A 1 417 ? -15.819 -17.660 10.517 1.00 91.50 417 THR A C 1
ATOM 3332 O O . THR A 1 417 ? -17.005 -17.976 10.559 1.00 91.50 417 THR A O 1
ATOM 3335 N N . ARG A 1 418 ? -14.880 -18.534 10.149 1.00 88.81 418 ARG A N 1
ATOM 3336 C CA . ARG A 1 418 ? -15.080 -19.997 10.136 1.00 88.81 418 ARG A CA 1
ATOM 3337 C C . ARG A 1 418 ? -14.505 -20.656 11.386 1.00 88.81 418 ARG A C 1
ATOM 3339 O O . ARG A 1 418 ? -14.745 -21.830 11.617 1.00 88.81 418 ARG A O 1
ATOM 3346 N N . ASP A 1 419 ? -13.686 -19.911 12.116 1.00 87.06 419 ASP A N 1
ATOM 3347 C CA . ASP A 1 419 ? -12.965 -20.368 13.289 1.00 87.06 419 ASP A CA 1
ATOM 3348 C C . ASP A 1 419 ? -13.806 -20.085 14.525 1.00 87.06 419 ASP A C 1
ATOM 3350 O O . ASP A 1 419 ? -14.044 -18.925 14.857 1.00 87.06 419 ASP A O 1
ATOM 3354 N N . VAL A 1 420 ? -14.280 -21.149 15.156 1.00 85.12 420 VAL A N 1
ATOM 3355 C CA . VAL A 1 420 ? -15.157 -21.085 16.322 1.00 85.12 420 VAL A CA 1
ATOM 3356 C C . VAL A 1 420 ? -14.409 -20.560 17.547 1.00 85.12 420 VAL A C 1
ATOM 3358 O O . VAL A 1 420 ? -14.919 -19.694 18.255 1.00 85.12 420 VAL A O 1
ATOM 3361 N N . ARG A 1 421 ? -13.156 -20.993 17.733 1.00 86.31 421 ARG A N 1
ATOM 3362 C CA . ARG A 1 421 ? -12.304 -20.596 18.867 1.00 86.31 421 ARG A CA 1
ATOM 3363 C C . ARG A 1 421 ? -11.900 -19.127 18.819 1.00 86.31 421 ARG A C 1
ATOM 3365 O O . ARG A 1 421 ? -11.396 -18.580 19.794 1.00 86.31 421 ARG A O 1
ATOM 3372 N N . LEU A 1 422 ? -12.153 -18.463 17.690 1.00 88.19 422 LEU A N 1
ATOM 3373 C CA . LEU A 1 422 ? -12.030 -17.019 17.596 1.00 88.19 422 LEU A CA 1
ATOM 3374 C C . LEU A 1 422 ? -12.913 -16.295 18.604 1.00 88.19 422 LEU A C 1
ATOM 3376 O O . LEU A 1 422 ? -12.489 -15.286 19.152 1.00 88.19 422 LEU A O 1
ATOM 3380 N N . VAL A 1 423 ? -14.123 -16.801 18.841 1.00 89.81 423 VAL A N 1
ATOM 3381 C CA . VAL A 1 423 ? -15.070 -16.190 19.778 1.00 89.81 423 VAL A CA 1
ATOM 3382 C C . VAL A 1 423 ? -14.488 -16.160 21.191 1.00 89.81 423 VAL A C 1
ATOM 3384 O O . VAL A 1 423 ? -14.610 -15.144 21.871 1.00 89.81 423 VAL A O 1
ATOM 3387 N N . GLU A 1 424 ? -13.839 -17.252 21.600 1.00 89.19 424 GLU A N 1
ATOM 3388 C CA . GLU A 1 424 ? -13.228 -17.424 22.921 1.00 89.19 424 GLU A CA 1
ATOM 3389 C C . GLU A 1 424 ? -12.083 -16.433 23.114 1.00 89.19 424 GLU A C 1
ATOM 3391 O O . GLU A 1 424 ? -12.201 -15.519 23.923 1.00 89.19 424 GLU A O 1
ATOM 3396 N N . TYR A 1 425 ? -11.034 -16.496 22.283 1.00 89.12 425 TYR A N 1
ATOM 3397 C CA . TYR A 1 425 ? -9.885 -15.610 22.492 1.00 89.12 425 TYR A CA 1
ATOM 3398 C C . TYR A 1 425 ? -10.227 -14.126 22.280 1.00 89.12 425 TYR A C 1
ATOM 3400 O O . TYR A 1 425 ? -9.552 -13.255 22.826 1.00 89.12 425 TYR A O 1
ATOM 3408 N N . TYR A 1 426 ? -11.239 -13.807 21.463 1.00 93.25 426 TYR A N 1
ATOM 3409 C CA . TYR A 1 426 ? -11.708 -12.432 21.280 1.00 93.25 426 TYR A CA 1
ATOM 3410 C C . TYR A 1 426 ? -12.398 -11.909 22.542 1.00 93.25 426 TYR A C 1
ATOM 3412 O O . TYR A 1 426 ? -12.178 -10.762 22.931 1.00 93.25 426 TYR A O 1
ATOM 3420 N N . ARG A 1 427 ? -13.211 -12.755 23.186 1.00 93.12 427 ARG A N 1
ATOM 3421 C CA . ARG A 1 427 ? -13.833 -12.468 24.480 1.00 93.12 427 ARG A CA 1
ATOM 3422 C C . ARG A 1 427 ? -12.765 -12.295 25.551 1.00 93.12 427 ARG A C 1
ATOM 3424 O O . ARG A 1 427 ? -12.766 -11.259 26.202 1.00 93.12 427 ARG A O 1
ATOM 3431 N N . ASP A 1 428 ? -11.835 -13.237 25.658 1.00 92.12 428 ASP A N 1
ATOM 3432 C CA . ASP A 1 428 ? -10.760 -13.206 26.655 1.00 92.12 428 ASP A CA 1
ATOM 3433 C C . ASP A 1 428 ? -9.911 -11.941 26.510 1.00 92.12 428 ASP A C 1
ATOM 3435 O O . ASP A 1 428 ? -9.657 -11.249 27.485 1.00 92.12 428 ASP A O 1
ATOM 3439 N N . ALA A 1 429 ? -9.562 -11.553 25.278 1.00 93.31 429 ALA A N 1
ATOM 3440 C CA . ALA A 1 429 ? -8.811 -10.325 25.023 1.00 93.31 429 ALA A CA 1
ATOM 3441 C C . ALA A 1 429 ? -9.522 -9.055 25.519 1.00 93.31 429 ALA A C 1
ATOM 3443 O O . ALA A 1 429 ? -8.857 -8.111 25.946 1.00 93.31 429 ALA A O 1
ATOM 3444 N N . LEU A 1 430 ? -10.854 -9.002 25.415 1.00 95.00 430 LEU A N 1
ATOM 3445 C CA . LEU A 1 430 ? -11.647 -7.876 25.907 1.00 95.00 430 LEU A CA 1
ATOM 3446 C C . LEU A 1 430 ? -11.846 -7.942 27.422 1.00 95.00 430 LEU A C 1
ATOM 3448 O O . LEU A 1 430 ? -11.799 -6.898 28.063 1.00 95.00 430 LEU A O 1
ATOM 3452 N N . THR A 1 431 ? -12.033 -9.133 27.989 1.00 94.31 431 THR A N 1
ATOM 3453 C CA . THR A 1 431 ? -12.121 -9.335 29.441 1.00 94.31 431 THR A CA 1
ATOM 3454 C C . THR A 1 431 ? -10.813 -8.935 30.123 1.00 94.31 431 THR A C 1
ATOM 3456 O O . THR A 1 431 ? -10.851 -8.071 30.993 1.00 94.31 431 THR A O 1
ATOM 3459 N N . ASP A 1 432 ? -9.666 -9.444 29.649 1.00 91.31 432 ASP A N 1
ATOM 3460 C CA . ASP A 1 432 ? -8.320 -9.075 30.121 1.00 91.31 432 ASP A CA 1
ATOM 3461 C C . ASP A 1 432 ? -8.153 -7.545 30.144 1.00 91.31 432 ASP A C 1
ATOM 3463 O O . ASP A 1 432 ? -7.670 -6.956 31.109 1.00 91.31 432 ASP A O 1
ATOM 3467 N N . PHE A 1 433 ? -8.575 -6.885 29.061 1.00 92.88 433 PHE A N 1
ATOM 3468 C CA . PHE A 1 433 ? -8.497 -5.435 28.920 1.00 92.88 433 PHE A CA 1
ATOM 3469 C C . PHE A 1 433 ? -9.414 -4.697 29.907 1.00 92.88 433 PHE A C 1
ATOM 3471 O O . PHE A 1 433 ? -9.003 -3.705 30.501 1.00 92.88 433 PHE A O 1
ATOM 3478 N N . LEU A 1 434 ? -10.653 -5.150 30.098 1.00 92.94 434 LEU A N 1
ATOM 3479 C CA . LEU A 1 434 ? -11.580 -4.527 31.046 1.00 92.94 434 LEU A CA 1
ATOM 3480 C C . LEU A 1 434 ? -11.107 -4.681 32.491 1.00 92.94 434 LEU A C 1
ATOM 3482 O O . LEU A 1 434 ? -11.193 -3.721 33.255 1.00 92.94 434 LEU A O 1
ATOM 3486 N N . GLU A 1 435 ? -10.588 -5.855 32.849 1.00 90.88 435 GLU A N 1
ATOM 3487 C CA . GLU A 1 435 ? -10.020 -6.131 34.169 1.00 90.88 435 GLU A CA 1
ATOM 3488 C C . GLU A 1 435 ? -8.786 -5.266 34.439 1.00 90.88 435 GLU A C 1
ATOM 3490 O O . GLU A 1 435 ? -8.691 -4.662 35.507 1.00 90.88 435 GLU A O 1
ATOM 3495 N N . GLU A 1 436 ? -7.889 -5.124 33.454 1.00 88.06 436 GLU A N 1
ATOM 3496 C CA . GLU A 1 436 ? -6.686 -4.284 33.561 1.00 88.06 436 GLU A CA 1
ATOM 3497 C C . GLU A 1 436 ? -7.023 -2.818 33.891 1.00 88.06 436 GLU A C 1
ATOM 3499 O O . GLU A 1 436 ? -6.295 -2.169 34.645 1.00 88.06 436 GLU A O 1
ATOM 3504 N N . TYR A 1 437 ? -8.139 -2.299 33.370 1.00 88.00 437 TYR A N 1
ATOM 3505 C CA . TYR A 1 437 ? -8.588 -0.924 33.614 1.00 88.00 437 TYR A CA 1
ATOM 3506 C C . TYR A 1 437 ? -9.672 -0.791 34.699 1.00 88.00 437 TYR A C 1
ATOM 3508 O O . TYR A 1 437 ? -10.034 0.330 35.057 1.00 88.00 437 TYR A O 1
ATOM 3516 N N . GLY A 1 438 ? -10.199 -1.899 35.227 1.00 88.62 438 GLY A N 1
ATOM 3517 C CA . GLY A 1 438 ? -11.311 -1.897 36.182 1.00 88.62 438 GLY A CA 1
ATOM 3518 C C . GLY A 1 438 ? -12.624 -1.350 35.607 1.00 88.62 438 GLY A C 1
ATOM 3519 O O . GLY A 1 438 ? -13.400 -0.723 36.329 1.00 88.62 438 GLY A O 1
ATOM 3520 N N . PHE A 1 439 ? -12.874 -1.536 34.308 1.00 89.00 439 PHE A N 1
ATOM 3521 C CA . PHE A 1 439 ? -14.083 -1.048 33.637 1.00 89.00 439 PHE A CA 1
ATOM 3522 C C . PHE A 1 439 ? -15.149 -2.135 33.497 1.00 89.00 439 PHE A C 1
ATOM 3524 O O . PHE A 1 439 ? -14.853 -3.301 33.254 1.00 89.00 439 PHE A O 1
ATOM 3531 N N . ALA A 1 440 ? -16.419 -1.732 33.567 1.00 89.38 440 ALA A N 1
ATOM 3532 C CA . ALA A 1 440 ? -17.525 -2.563 33.103 1.00 89.38 440 ALA A CA 1
ATOM 3533 C C . ALA A 1 440 ? -17.696 -2.416 31.583 1.00 89.38 440 ALA A C 1
ATOM 3535 O O . ALA A 1 440 ? -17.456 -1.345 31.020 1.00 89.38 440 ALA A O 1
ATOM 3536 N N . PHE A 1 441 ? -18.147 -3.477 30.909 1.00 90.19 441 PHE A N 1
ATOM 3537 C CA . PHE A 1 441 ? -18.405 -3.409 29.472 1.00 90.19 441 PHE A CA 1
ATOM 3538 C C . PHE A 1 441 ? -19.603 -2.481 29.168 1.00 90.19 441 PHE A C 1
ATOM 3540 O O . PHE A 1 441 ? -20.687 -2.688 29.722 1.00 90.19 441 PHE A O 1
ATOM 3547 N N . PRO A 1 442 ? -19.464 -1.484 28.271 1.00 90.69 442 PRO A N 1
ATOM 3548 C CA . PRO A 1 442 ? -20.528 -0.527 27.975 1.00 90.69 442 PRO A CA 1
ATOM 3549 C C . PRO A 1 442 ? -21.546 -1.101 26.974 1.00 90.69 442 PRO A C 1
ATOM 3551 O O . PRO A 1 442 ? -21.512 -0.796 25.781 1.00 90.69 442 PRO A O 1
ATOM 3554 N N . VAL A 1 443 ? -22.478 -1.918 27.476 1.00 88.06 443 VAL A N 1
ATOM 3555 C CA . VAL A 1 443 ? -23.472 -2.667 26.675 1.00 88.06 443 VAL A CA 1
ATOM 3556 C C . VAL A 1 443 ? -24.330 -1.807 25.746 1.00 88.06 443 VAL A C 1
ATOM 3558 O O . VAL A 1 443 ? -24.712 -2.260 24.672 1.00 88.06 443 VAL A O 1
ATOM 3561 N N . ASP A 1 444 ? -24.601 -0.558 26.124 1.00 87.56 444 ASP A N 1
ATOM 3562 C CA . ASP A 1 444 ? -25.433 0.336 25.316 1.00 87.56 444 ASP A CA 1
ATOM 3563 C C . ASP A 1 444 ? -24.661 1.075 24.215 1.00 87.56 444 ASP A C 1
ATOM 3565 O O . ASP A 1 444 ? -25.263 1.706 23.344 1.00 87.56 444 ASP A O 1
ATOM 3569 N N . ALA A 1 445 ? -23.330 1.073 24.290 1.00 90.75 445 ALA A N 1
ATOM 3570 C CA . ALA A 1 445 ? -22.476 1.800 23.360 1.00 90.75 445 ALA A CA 1
ATOM 3571 C C . ALA A 1 445 ? -21.717 0.865 22.417 1.00 90.75 445 ALA A C 1
ATOM 3573 O O . ALA A 1 445 ? -21.336 1.294 21.334 1.00 90.75 445 ALA A O 1
ATOM 3574 N N . VAL A 1 446 ? -21.506 -0.402 22.782 1.00 94.62 446 VAL A N 1
ATOM 3575 C CA . VAL A 1 446 ? -20.747 -1.355 21.966 1.00 94.62 446 VAL A CA 1
ATOM 3576 C C . VAL A 1 446 ? -21.569 -2.620 21.724 1.00 94.62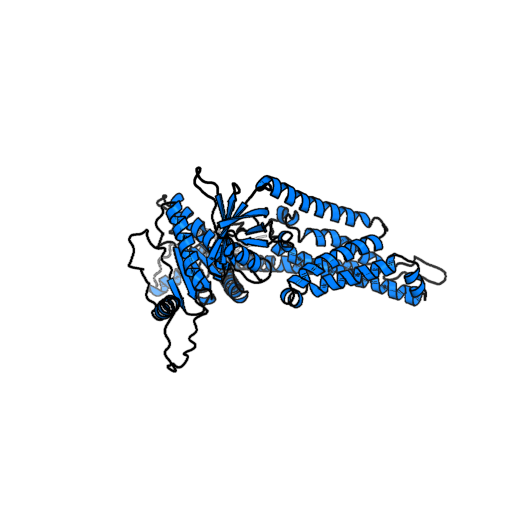 446 VAL A C 1
ATOM 3578 O O . VAL A 1 446 ? -21.828 -3.385 22.648 1.00 94.62 446 VAL A O 1
ATOM 3581 N N . ASP A 1 447 ? -21.930 -2.863 20.462 1.00 95.69 447 ASP A N 1
ATOM 3582 C CA . ASP A 1 447 ? -22.586 -4.094 20.005 1.00 95.69 447 ASP A CA 1
ATOM 3583 C C . ASP A 1 447 ? -21.602 -4.947 19.200 1.00 95.69 447 ASP A C 1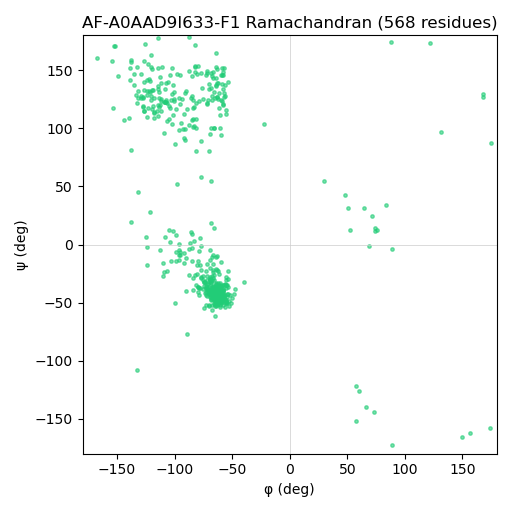
ATOM 3585 O O . ASP A 1 447 ? -21.029 -4.486 18.211 1.00 95.69 447 ASP A O 1
ATOM 3589 N N . ILE A 1 448 ? -21.405 -6.201 19.610 1.00 96.88 448 ILE A N 1
ATOM 3590 C CA . ILE A 1 448 ? -20.486 -7.140 18.957 1.00 96.88 448 ILE A CA 1
ATOM 3591 C C . ILE A 1 448 ? -21.285 -8.346 18.471 1.00 96.88 448 ILE A C 1
ATOM 3593 O O . ILE A 1 448 ? -21.835 -9.110 19.264 1.00 96.88 448 ILE A O 1
ATOM 3597 N N . SER A 1 449 ? -21.303 -8.532 17.154 1.00 96.62 449 SER A N 1
ATOM 3598 C CA . SER A 1 449 ? -21.988 -9.624 16.466 1.00 96.62 449 SER A CA 1
ATOM 3599 C C . SER A 1 449 ? -20.985 -10.478 15.687 1.00 96.62 449 SER A C 1
ATOM 3601 O O . SER A 1 449 ? -20.325 -9.987 14.769 1.00 96.62 449 SER A O 1
ATOM 3603 N N . ILE A 1 450 ? -20.880 -11.767 16.021 1.00 95.56 450 ILE A N 1
ATOM 3604 C CA . ILE A 1 450 ? -20.003 -12.727 15.340 1.00 95.56 450 ILE A CA 1
ATOM 3605 C C . ILE A 1 450 ? -20.842 -13.758 14.576 1.00 95.56 450 ILE A C 1
ATOM 3607 O O . ILE A 1 450 ? -21.689 -14.445 15.140 1.00 95.56 450 ILE A O 1
ATOM 3611 N N . TYR A 1 451 ? -20.566 -13.889 13.282 1.00 95.81 451 TYR A N 1
ATOM 3612 C CA . TYR A 1 451 ? -21.210 -14.806 12.350 1.00 95.81 451 TYR A CA 1
ATOM 3613 C C . TYR A 1 451 ? -20.296 -15.999 12.050 1.00 95.81 451 TYR A C 1
ATOM 3615 O O . TYR A 1 451 ? -19.209 -15.850 11.475 1.00 95.81 451 TYR A O 1
ATOM 3623 N N . LEU A 1 452 ? -20.753 -17.197 12.413 1.00 93.69 452 LEU A N 1
ATOM 3624 C CA . LEU A 1 452 ? -20.083 -18.467 12.156 1.00 93.69 452 LEU A CA 1
ATOM 3625 C C . LEU A 1 452 ? -20.487 -19.002 10.778 1.00 93.69 452 LEU A C 1
ATOM 3627 O O . LEU A 1 452 ? -21.560 -19.562 10.565 1.00 93.69 452 LEU A O 1
ATOM 3631 N N . THR A 1 453 ? -19.580 -18.846 9.820 1.00 89.81 453 THR A N 1
ATOM 3632 C CA . THR A 1 453 ? -19.802 -19.170 8.400 1.00 89.81 453 THR A CA 1
ATOM 3633 C C . THR A 1 453 ? -19.484 -20.625 8.031 1.00 89.81 453 THR A C 1
ATOM 3635 O O . THR A 1 453 ? -19.654 -21.008 6.873 1.00 89.81 453 THR A O 1
ATOM 3638 N N . GLY A 1 454 ? -18.973 -21.419 8.980 1.00 76.00 454 GLY A N 1
ATOM 3639 C CA . GLY A 1 454 ? -18.584 -22.821 8.780 1.00 76.00 454 GLY A CA 1
ATOM 3640 C C . GLY A 1 454 ? -19.685 -23.845 9.080 1.00 76.00 454 GLY A C 1
ATOM 3641 O O . GLY A 1 454 ? -19.574 -24.983 8.638 1.00 76.00 454 GLY A O 1
ATOM 3642 N N . SER A 1 455 ? -20.752 -23.455 9.785 1.00 56.94 455 SER A N 1
ATOM 3643 C CA . SER A 1 455 ? -21.805 -24.358 10.271 1.00 56.94 455 SER A CA 1
ATOM 3644 C C . SER A 1 455 ? -23.044 -24.392 9.367 1.00 56.94 455 SER A C 1
ATOM 3646 O O . SER A 1 455 ? -24.176 -24.246 9.821 1.00 56.94 455 SER A O 1
ATOM 3648 N N . SER A 1 456 ? -22.866 -24.625 8.065 1.00 42.38 456 SER A N 1
ATOM 3649 C CA . SER A 1 456 ? -23.982 -25.121 7.250 1.00 42.38 456 SER A CA 1
ATOM 3650 C C . SER A 1 456 ? -24.063 -26.640 7.404 1.00 42.38 456 SER A C 1
ATOM 3652 O O . SER A 1 456 ? -23.262 -27.366 6.817 1.00 42.38 456 SER A O 1
ATOM 3654 N N . SER A 1 457 ? -25.016 -27.088 8.224 1.00 37.22 457 SER A N 1
ATOM 3655 C CA . SER A 1 457 ? -25.501 -28.464 8.383 1.00 37.22 457 SER A CA 1
ATOM 3656 C C . SER A 1 457 ? -25.233 -29.379 7.174 1.00 37.22 457 SER A C 1
ATOM 3658 O O . SER A 1 457 ? -25.950 -29.346 6.173 1.00 37.22 457 SER A O 1
ATOM 3660 N N . LYS A 1 458 ? -24.228 -30.257 7.287 1.00 32.50 458 LYS A N 1
ATOM 3661 C CA . LYS A 1 458 ? -24.318 -31.591 6.691 1.00 32.50 458 LYS A CA 1
ATOM 3662 C C . LYS A 1 458 ? -25.074 -32.447 7.698 1.00 32.50 458 LYS A C 1
ATOM 3664 O O . LYS A 1 458 ? -24.520 -32.872 8.704 1.00 32.50 458 LYS A O 1
ATOM 3669 N N . ARG A 1 459 ? -26.360 -32.662 7.440 1.00 32.12 459 ARG A N 1
ATOM 3670 C CA . ARG A 1 459 ? -27.195 -33.620 8.165 1.00 32.12 459 ARG A CA 1
ATOM 3671 C C . ARG A 1 459 ? -26.726 -35.029 7.784 1.00 32.12 459 ARG A C 1
ATOM 3673 O O . ARG A 1 459 ? -27.286 -35.647 6.884 1.00 32.12 459 ARG A O 1
ATOM 3680 N N . GLU A 1 460 ? -25.643 -35.503 8.396 1.00 30.98 460 GLU A N 1
ATOM 3681 C CA . GLU A 1 460 ? -25.215 -36.894 8.253 1.00 30.98 460 GLU A CA 1
ATOM 3682 C C . GLU A 1 460 ? -26.243 -37.803 8.936 1.00 30.98 460 GLU A C 1
ATOM 3684 O O . GLU A 1 460 ? -26.609 -37.624 10.100 1.00 30.98 460 GLU A O 1
ATOM 3689 N N . LYS A 1 461 ? -26.773 -38.753 8.159 1.00 29.30 461 LYS A N 1
ATOM 3690 C CA . LYS A 1 461 ? -27.633 -39.828 8.649 1.00 29.30 461 LYS A CA 1
ATOM 3691 C C . LYS A 1 461 ? -26.862 -40.604 9.717 1.00 29.30 461 LYS A C 1
ATOM 3693 O O . LYS A 1 461 ? -25.822 -41.183 9.421 1.00 29.30 461 LYS A O 1
ATOM 3698 N N . LYS A 1 462 ? -27.401 -40.641 10.939 1.00 30.91 462 LYS A N 1
ATOM 3699 C CA . LYS A 1 462 ? -26.972 -41.572 11.986 1.00 30.91 462 LYS A CA 1
ATOM 3700 C C . LYS A 1 462 ? -27.078 -43.003 11.451 1.00 30.91 462 LYS A C 1
ATOM 3702 O O . LYS A 1 462 ? -28.184 -43.483 11.218 1.00 30.91 462 LYS A O 1
ATOM 3707 N N . THR A 1 463 ? -25.947 -43.685 11.335 1.00 25.41 463 THR A N 1
ATOM 3708 C CA . THR A 1 463 ? -25.878 -45.144 11.455 1.00 25.41 463 THR A CA 1
ATOM 3709 C C . THR A 1 463 ? -25.080 -45.440 12.712 1.00 25.41 463 THR A C 1
ATOM 3711 O O . THR A 1 463 ? -23.947 -44.996 12.868 1.00 25.41 463 THR A O 1
ATOM 3714 N N . SER A 1 464 ? -25.747 -46.103 13.644 1.00 31.86 464 SER A N 1
ATOM 3715 C CA . SER A 1 464 ? -25.266 -46.525 14.951 1.00 31.86 464 SER A CA 1
ATOM 3716 C C . SER A 1 464 ? -24.148 -47.562 14.845 1.00 31.86 464 SER A C 1
ATOM 3718 O O . SER A 1 464 ? -24.365 -48.630 14.277 1.00 31.86 464 SER A O 1
ATOM 3720 N N . SER A 1 465 ? -23.010 -47.305 15.486 1.00 27.12 465 SER A N 1
ATOM 3721 C CA . SER A 1 465 ? -22.227 -48.360 16.137 1.00 27.12 465 SER A CA 1
ATOM 3722 C C . SER A 1 465 ? -21.412 -47.755 17.278 1.00 27.12 465 SER A C 1
ATOM 3724 O O . SER A 1 465 ? -20.571 -46.883 17.056 1.00 27.12 465 SER A O 1
ATOM 3726 N N . GLU A 1 466 ? -21.699 -48.203 18.493 1.00 31.16 466 GLU A N 1
ATOM 3727 C CA . GLU A 1 466 ? -21.047 -47.810 19.739 1.00 31.16 466 GLU A CA 1
ATOM 3728 C C . GLU A 1 466 ? -19.600 -48.317 19.814 1.00 31.16 466 GLU A C 1
ATOM 3730 O O . GLU A 1 466 ? -19.357 -49.502 19.590 1.00 31.16 466 GLU A O 1
ATOM 3735 N N . ARG A 1 467 ? -18.668 -47.443 20.227 1.00 26.66 467 ARG A N 1
ATOM 3736 C CA . ARG A 1 467 ? -17.544 -47.761 21.131 1.00 26.66 467 ARG A CA 1
ATOM 3737 C C . ARG A 1 467 ? -17.180 -46.517 21.965 1.00 26.66 467 ARG A C 1
ATOM 3739 O O . ARG A 1 467 ? -17.285 -45.411 21.436 1.00 26.66 467 ARG A O 1
ATOM 3746 N N . PRO A 1 468 ? -16.772 -46.667 23.240 1.00 34.06 468 PRO A N 1
ATOM 3747 C CA . PRO A 1 468 ? -16.619 -45.545 24.164 1.00 34.06 468 PRO A CA 1
ATOM 3748 C C . PRO A 1 468 ? -15.177 -45.013 24.231 1.00 34.06 468 PRO A C 1
ATOM 3750 O O . PRO A 1 468 ? -14.222 -45.787 24.186 1.00 34.06 468 PRO A O 1
ATOM 3753 N N . GLY A 1 469 ? -15.043 -43.694 24.415 1.00 28.39 469 GLY A N 1
ATOM 3754 C CA . GLY A 1 469 ? -13.825 -43.039 24.908 1.00 28.39 469 GLY A CA 1
ATOM 3755 C C . GLY A 1 469 ? -13.361 -41.834 24.084 1.00 28.39 469 GLY A C 1
ATOM 3756 O O . GLY A 1 469 ? -12.675 -42.026 23.089 1.00 28.39 469 GLY A O 1
ATOM 3757 N N . LEU A 1 470 ? -13.720 -40.614 24.517 1.00 29.52 470 LEU A N 1
ATOM 3758 C CA . LEU A 1 470 ? -12.842 -39.438 24.713 1.00 29.52 470 LEU A CA 1
ATOM 3759 C C . LEU A 1 470 ? -13.684 -38.160 24.922 1.00 29.52 470 LEU A C 1
ATOM 3761 O O . LEU A 1 470 ? -14.507 -37.797 24.086 1.00 29.52 470 LEU A O 1
ATOM 3765 N N . GLU A 1 471 ? -13.411 -37.438 26.009 1.00 32.16 471 GLU A N 1
ATOM 3766 C CA . GLU A 1 471 ? -14.082 -36.213 26.488 1.00 32.16 471 GLU A CA 1
ATOM 3767 C C . GLU A 1 471 ? -13.881 -34.949 25.613 1.00 32.16 471 GLU A C 1
ATOM 3769 O O . GLU A 1 471 ? -14.133 -33.835 26.057 1.00 32.16 471 GLU A O 1
ATOM 3774 N N . ALA A 1 472 ? -13.464 -35.082 24.350 1.00 32.06 472 ALA A N 1
ATOM 3775 C CA . ALA A 1 472 ? -13.265 -33.949 23.434 1.00 32.06 472 ALA A CA 1
ATOM 3776 C C . ALA A 1 472 ? -14.504 -33.610 22.576 1.00 32.06 472 ALA A C 1
ATOM 3778 O O . ALA A 1 472 ? -14.505 -32.612 21.862 1.00 32.06 472 ALA A O 1
ATOM 3779 N N . TYR A 1 473 ? -15.558 -34.433 22.628 1.00 26.17 473 TYR A N 1
ATOM 3780 C CA . TYR A 1 473 ? -16.733 -34.317 21.752 1.00 26.17 473 TYR A CA 1
ATOM 3781 C C . TYR A 1 473 ? -17.904 -33.521 22.367 1.00 26.17 473 TYR A C 1
ATOM 3783 O O . TYR A 1 473 ? -18.887 -33.241 21.685 1.00 26.17 473 TYR A O 1
ATOM 3791 N N . SER A 1 474 ? -17.820 -33.131 23.646 1.00 29.92 474 SER A N 1
ATOM 3792 C CA . SER A 1 474 ? -18.899 -32.401 24.330 1.00 29.92 474 SER A CA 1
ATOM 3793 C C . SER A 1 474 ? -18.953 -30.913 23.961 1.00 29.92 474 SER A C 1
ATOM 3795 O O . SER A 1 474 ? -20.045 -30.387 23.756 1.00 29.92 474 SER A O 1
ATOM 3797 N N . SER A 1 475 ? -17.809 -30.243 23.779 1.00 35.38 475 SER A N 1
ATOM 3798 C CA . SER A 1 475 ? -17.764 -28.791 23.525 1.00 35.38 475 SER A CA 1
ATOM 3799 C C . SER A 1 475 ? -18.240 -28.391 22.120 1.00 35.38 475 SER A C 1
ATOM 3801 O O . SER A 1 475 ? -18.920 -27.377 21.959 1.00 35.38 475 SER A O 1
ATOM 3803 N N . GLU A 1 476 ? -17.959 -29.204 21.093 1.00 36.69 476 GLU A N 1
ATOM 3804 C CA . GLU A 1 476 ? -18.451 -28.967 19.725 1.00 36.69 476 GLU A CA 1
ATOM 3805 C C . GLU A 1 476 ? -19.964 -29.213 19.594 1.00 36.69 476 GLU A C 1
ATOM 3807 O O . GLU A 1 476 ? -20.640 -28.504 18.842 1.00 36.69 476 GLU A O 1
ATOM 3812 N N . ILE A 1 477 ? -20.515 -30.176 20.346 1.00 38.03 477 ILE A N 1
ATOM 3813 C CA . ILE A 1 477 ? -21.958 -30.458 20.369 1.00 38.03 477 ILE A CA 1
ATOM 3814 C C . ILE A 1 477 ? -22.721 -29.382 21.142 1.00 38.03 477 ILE A C 1
ATOM 3816 O O . ILE A 1 477 ? -23.781 -28.948 20.680 1.00 38.03 477 ILE A O 1
ATOM 3820 N N . GLU A 1 478 ? -22.203 -28.921 22.283 1.00 38.38 478 GLU A N 1
ATOM 3821 C CA . GLU A 1 478 ? -22.850 -27.858 23.055 1.00 38.38 478 GLU A CA 1
ATOM 3822 C C . GLU A 1 478 ? -22.914 -26.554 22.258 1.00 38.38 478 GLU A C 1
ATOM 3824 O O . GLU A 1 478 ? -23.991 -25.969 22.130 1.00 38.38 478 GLU A O 1
ATOM 3829 N N . LEU A 1 479 ? -21.825 -26.153 21.596 1.00 41.19 479 LEU A N 1
ATOM 3830 C CA . LEU A 1 479 ? -21.834 -24.938 20.784 1.00 41.19 479 LEU A CA 1
ATOM 3831 C C . LEU A 1 479 ? -22.642 -25.091 19.479 1.00 41.19 479 LEU A C 1
ATOM 3833 O O . LEU A 1 479 ? -23.302 -24.149 19.038 1.00 41.19 479 LEU A O 1
ATOM 3837 N N . GLY A 1 480 ? -22.646 -26.283 18.872 1.00 35.97 480 GLY A N 1
ATOM 3838 C CA . GLY A 1 480 ? -23.469 -26.596 17.700 1.00 35.97 480 GLY A CA 1
ATOM 3839 C C . GLY A 1 480 ? -24.975 -26.523 17.980 1.00 35.97 480 GLY A C 1
ATOM 3840 O O . GLY A 1 480 ? -25.730 -26.010 17.151 1.00 35.97 480 GLY A O 1
ATOM 3841 N N . ASN A 1 481 ? -25.410 -26.959 19.166 1.00 37.03 481 ASN A N 1
ATOM 3842 C CA . ASN A 1 481 ? -26.805 -26.864 19.605 1.00 37.03 481 ASN A CA 1
ATOM 3843 C C . ASN A 1 481 ? -27.192 -25.444 20.062 1.00 37.03 481 ASN A C 1
ATOM 3845 O O . ASN A 1 481 ? -28.347 -25.047 19.903 1.00 37.03 481 ASN A O 1
ATOM 3849 N N . MET A 1 482 ? -26.237 -24.644 20.551 1.00 37.12 482 MET A N 1
ATOM 3850 C CA . MET A 1 482 ? -26.443 -23.235 20.925 1.00 37.12 482 MET A CA 1
ATOM 3851 C C . MET A 1 482 ? -26.743 -22.315 19.731 1.00 37.12 482 MET A C 1
ATOM 3853 O O . MET A 1 482 ? -27.482 -21.345 19.868 1.00 37.12 482 MET A O 1
ATOM 3857 N N . VAL A 1 483 ? -26.212 -22.618 18.544 1.00 41.56 483 VAL A N 1
ATOM 3858 C CA . VAL A 1 483 ? -26.368 -21.788 17.332 1.00 41.56 483 VAL A CA 1
ATOM 3859 C C . VAL A 1 483 ? -27.741 -21.961 16.653 1.00 41.56 483 VAL A C 1
ATOM 3861 O O . VAL A 1 483 ? -28.151 -21.113 15.857 1.00 41.56 483 VAL A O 1
ATOM 3864 N N . ALA A 1 484 ? -28.478 -23.032 16.967 1.00 36.09 484 ALA A N 1
ATOM 3865 C CA . ALA A 1 484 ? -29.784 -23.336 16.371 1.00 36.09 484 ALA A CA 1
ATOM 3866 C C . ALA A 1 484 ? -30.955 -22.535 16.980 1.00 36.09 484 ALA A C 1
ATOM 3868 O O . ALA A 1 484 ? -32.032 -22.471 16.390 1.00 36.09 484 ALA A O 1
ATOM 3869 N N . SER A 1 485 ? -30.753 -21.897 18.136 1.00 35.69 485 SER A N 1
ATOM 3870 C CA . SER A 1 485 ? -31.742 -21.043 18.794 1.00 35.69 485 SER A CA 1
ATOM 3871 C C . SER A 1 485 ? -31.178 -19.629 18.884 1.00 35.69 485 SER A C 1
ATOM 3873 O O . SER A 1 485 ? -30.273 -19.383 19.670 1.00 35.69 485 SER A O 1
ATOM 3875 N N . ALA A 1 486 ? -31.717 -18.687 18.107 1.00 31.55 486 ALA A N 1
ATOM 3876 C CA . ALA A 1 486 ? -31.347 -17.268 18.120 1.00 31.55 486 ALA A CA 1
ATOM 3877 C C . ALA A 1 486 ? -31.766 -16.547 19.426 1.00 31.55 486 ALA A C 1
ATOM 3879 O O . ALA A 1 486 ? -32.496 -15.558 19.398 1.00 31.55 486 ALA A O 1
ATOM 3880 N N . LYS A 1 487 ? -31.346 -17.057 20.590 1.00 29.84 487 LYS A N 1
ATOM 3881 C CA . LYS A 1 487 ? -31.564 -16.449 21.907 1.00 29.84 487 LYS A CA 1
ATOM 3882 C C . LYS A 1 487 ? -30.226 -15.969 22.488 1.00 29.84 487 LYS A C 1
ATOM 3884 O O . LYS A 1 487 ? -29.230 -16.678 22.356 1.00 29.84 487 LYS A O 1
ATOM 3889 N N . PRO A 1 488 ? -30.181 -14.789 23.132 1.00 28.98 488 PRO A N 1
ATOM 3890 C CA . PRO A 1 488 ? -28.987 -14.317 23.826 1.00 28.98 488 PRO A CA 1
ATOM 3891 C C . PRO A 1 488 ? -28.640 -15.270 24.977 1.00 28.98 488 PRO A C 1
ATOM 3893 O O . PRO A 1 488 ? -29.491 -15.570 25.812 1.00 28.98 488 PRO A O 1
ATOM 3896 N N . TYR A 1 489 ? -27.400 -15.759 25.008 1.00 33.75 489 TYR A N 1
ATOM 3897 C CA . TYR A 1 489 ? -26.896 -16.622 26.073 1.00 33.75 489 TYR A CA 1
ATOM 3898 C C . TYR A 1 489 ? -26.151 -15.794 27.125 1.00 33.75 489 TYR A C 1
ATOM 3900 O O . TYR A 1 489 ? -25.161 -15.129 26.816 1.00 33.75 489 TYR A O 1
ATOM 3908 N N . THR A 1 490 ? -26.620 -15.857 28.369 1.00 29.72 490 THR A N 1
ATOM 3909 C CA . THR A 1 490 ? -25.870 -15.502 29.577 1.00 29.72 490 THR A CA 1
ATOM 3910 C C . THR A 1 490 ? -25.341 -16.795 30.200 1.00 29.72 490 THR A C 1
ATOM 3912 O O . THR A 1 490 ? -26.121 -17.653 30.606 1.00 29.72 490 THR A O 1
ATOM 3915 N N . LEU A 1 491 ? -24.014 -16.949 30.263 1.00 33.28 491 LEU A N 1
ATOM 3916 C CA . LEU A 1 491 ? -23.351 -18.051 30.972 1.00 33.28 491 LEU A CA 1
ATOM 3917 C C . LEU A 1 491 ? -23.625 -17.914 32.477 1.00 33.28 491 LEU A C 1
ATOM 3919 O O . LEU A 1 491 ? -22.996 -17.111 33.161 1.00 33.28 491 LEU A O 1
ATOM 3923 N N . SER A 1 492 ? -24.574 -18.683 33.002 1.00 32.81 492 SER A N 1
ATOM 3924 C CA . SER A 1 492 ? -24.776 -18.847 34.439 1.00 32.81 492 SER A CA 1
ATOM 3925 C C . SER A 1 492 ? -23.980 -20.059 34.913 1.00 32.81 492 SER A C 1
ATOM 3927 O O . SER A 1 492 ? -24.487 -21.168 34.824 1.00 32.81 492 SER A O 1
ATOM 3929 N N . HIS A 1 493 ? -22.732 -19.846 35.340 1.00 29.97 493 HIS A N 1
ATOM 3930 C CA . HIS A 1 493 ? -22.037 -20.587 36.407 1.00 29.97 493 HIS A CA 1
ATOM 3931 C C . HIS A 1 493 ? -20.576 -20.118 36.496 1.00 29.97 493 HIS A C 1
ATOM 3933 O O . HIS A 1 493 ? -19.701 -20.678 35.849 1.00 29.97 493 HIS A O 1
ATOM 3939 N N . ALA A 1 494 ? -20.339 -19.067 37.284 1.00 27.73 494 ALA A N 1
ATOM 3940 C CA . ALA A 1 494 ? -19.157 -18.836 38.125 1.00 27.73 494 ALA A CA 1
ATOM 3941 C C . ALA A 1 494 ? -19.193 -17.378 38.607 1.00 27.73 494 ALA A C 1
ATOM 3943 O O . ALA A 1 494 ? -19.371 -16.450 37.824 1.00 27.73 494 ALA A O 1
ATOM 3944 N N . SER A 1 495 ? -19.035 -17.175 39.908 1.00 34.41 495 SER A N 1
ATOM 3945 C CA . SER A 1 495 ? -18.773 -15.881 40.538 1.00 34.41 495 SER A CA 1
ATOM 3946 C C . SER A 1 495 ? -17.467 -15.278 39.995 1.00 34.41 495 SER A C 1
ATOM 3948 O O . SER A 1 495 ? -16.394 -15.653 40.463 1.00 34.41 495 SER A O 1
ATOM 3950 N N . SER A 1 496 ? -17.540 -14.422 38.968 1.00 31.73 496 SER A N 1
ATOM 3951 C CA . SER A 1 496 ? -16.412 -13.773 38.260 1.00 31.73 496 SER A CA 1
ATOM 3952 C C . SER A 1 496 ? -16.940 -12.626 37.351 1.00 31.73 496 SER A C 1
ATOM 3954 O O . SER A 1 496 ? -18.151 -12.582 37.127 1.00 31.73 496 SER A O 1
ATOM 3956 N N . PRO A 1 497 ? -16.105 -11.652 36.910 1.00 40.31 497 PRO A N 1
ATOM 3957 C CA . PRO A 1 497 ? -16.519 -10.295 36.489 1.00 40.31 497 PRO A CA 1
ATOM 3958 C C . PRO A 1 497 ? -17.433 -10.263 35.244 1.00 40.31 497 PRO A C 1
ATOM 3960 O O . PRO A 1 497 ? -17.565 -11.275 34.555 1.00 40.31 497 PRO A O 1
ATOM 3963 N N . PRO A 1 498 ? -18.124 -9.134 34.949 1.00 49.84 498 PRO A N 1
ATOM 3964 C CA . PRO A 1 498 ? -19.227 -9.117 33.985 1.00 49.84 498 PRO A CA 1
ATOM 3965 C C . PRO A 1 498 ? -18.772 -9.548 32.585 1.00 49.84 498 PRO A C 1
ATOM 3967 O O . PRO A 1 498 ? -18.031 -8.840 31.905 1.00 49.84 498 PRO A O 1
ATOM 3970 N N . ALA A 1 499 ? -19.246 -10.719 32.153 1.00 71.75 499 ALA A N 1
ATOM 3971 C CA . ALA A 1 499 ? -18.903 -11.319 30.872 1.00 71.75 499 ALA A CA 1
ATOM 3972 C C . ALA A 1 499 ? -19.235 -10.378 29.701 1.00 71.75 499 ALA A C 1
ATOM 3974 O O . ALA A 1 499 ? -20.374 -9.938 29.553 1.00 71.75 499 ALA A O 1
ATOM 3975 N N . VAL A 1 500 ? -18.253 -10.115 28.832 1.00 86.94 500 VAL A N 1
ATOM 3976 C CA . VAL A 1 500 ? -18.410 -9.308 27.609 1.00 86.94 500 VAL A CA 1
ATOM 3977 C C . VAL A 1 500 ? -19.534 -9.888 26.733 1.00 86.94 500 VAL A C 1
ATOM 3979 O O . VAL A 1 500 ? -19.372 -10.988 26.201 1.00 86.94 500 VAL A O 1
ATOM 3982 N N . PRO A 1 501 ? -20.684 -9.224 26.542 1.00 91.31 501 PRO A N 1
ATOM 3983 C CA . PRO A 1 501 ? -21.767 -9.791 25.747 1.00 91.31 501 PRO A CA 1
ATOM 3984 C C . PRO A 1 501 ? -21.398 -9.798 24.258 1.00 91.31 501 PRO A C 1
ATOM 3986 O O . PRO A 1 501 ? -21.083 -8.766 23.672 1.00 91.31 501 PRO A O 1
ATOM 3989 N N . ILE A 1 502 ? -21.456 -10.979 23.635 1.00 92.75 502 ILE A N 1
ATOM 3990 C CA . ILE A 1 502 ? -21.205 -11.179 22.201 1.00 92.75 502 ILE A CA 1
ATOM 3991 C C . ILE A 1 502 ? -22.393 -11.939 21.618 1.00 92.75 502 ILE A C 1
ATOM 3993 O O . ILE A 1 502 ? -22.732 -13.020 22.102 1.00 92.75 502 ILE A O 1
ATOM 3997 N N . ARG A 1 503 ? -23.009 -11.393 20.566 1.00 94.25 503 ARG A N 1
ATOM 3998 C CA . ARG A 1 503 ? -24.112 -12.035 19.841 1.00 94.25 503 ARG A CA 1
ATOM 3999 C C . ARG A 1 503 ? -23.551 -12.991 18.796 1.00 94.25 503 ARG A C 1
ATOM 4001 O O . ARG A 1 503 ? -22.707 -12.597 17.992 1.00 94.25 503 ARG A O 1
ATOM 4008 N N . LEU A 1 504 ? -24.017 -14.236 18.802 1.00 93.56 504 LEU A N 1
ATOM 4009 C CA . LEU A 1 504 ? -23.572 -15.274 17.873 1.00 93.56 504 LEU A CA 1
ATOM 4010 C C . LEU A 1 504 ? -24.668 -15.593 16.860 1.00 93.56 504 LEU A C 1
ATOM 4012 O O . LEU A 1 504 ? -25.822 -15.796 17.228 1.00 93.56 504 LEU A O 1
ATOM 4016 N N . PHE A 1 505 ? -24.286 -15.672 15.589 1.00 93.81 505 PHE A N 1
ATOM 4017 C CA . PHE A 1 505 ? -25.177 -15.996 14.478 1.00 93.81 505 PHE A CA 1
ATOM 4018 C C . PHE A 1 505 ? -24.585 -17.124 13.626 1.00 93.8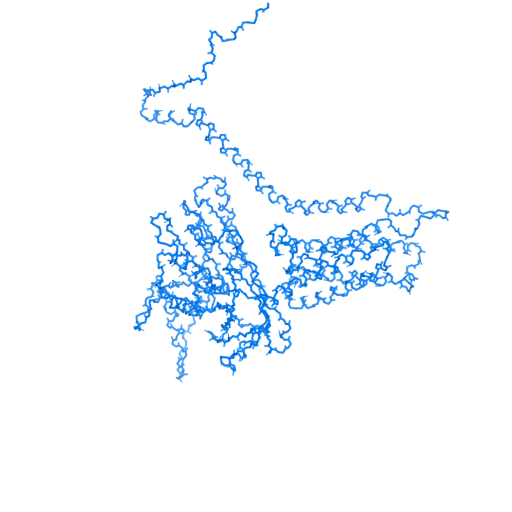1 505 PHE A C 1
ATOM 4020 O O . PHE A 1 505 ? -23.366 -17.215 13.463 1.00 93.81 505 PHE A O 1
ATOM 4027 N N . SER A 1 506 ? -25.435 -17.976 13.050 1.00 92.31 506 SER A N 1
ATOM 4028 C CA . SER A 1 506 ? -25.035 -18.933 12.008 1.00 92.31 506 SER A CA 1
ATOM 4029 C C . SER A 1 506 ? -25.118 -18.314 10.618 1.00 92.31 506 SER A C 1
ATOM 4031 O O . SER A 1 506 ? -25.982 -17.492 10.328 1.00 92.31 506 SER A O 1
ATOM 4033 N N . GLY A 1 507 ? -24.248 -18.779 9.722 1.00 90.94 507 GLY A N 1
ATOM 4034 C CA . GLY A 1 507 ? -24.289 -18.414 8.310 1.00 90.94 507 GLY A CA 1
ATOM 4035 C C . GLY A 1 507 ? -23.478 -17.164 7.983 1.00 90.94 507 GLY A C 1
ATOM 4036 O O . GLY A 1 507 ? -22.684 -16.672 8.785 1.00 90.94 507 GLY A O 1
ATOM 4037 N N . ARG A 1 508 ? -23.605 -16.698 6.738 1.00 91.44 508 ARG A N 1
ATOM 4038 C CA . ARG A 1 508 ? -22.909 -15.496 6.264 1.00 91.44 508 ARG A CA 1
ATOM 4039 C C . ARG A 1 508 ? -23.788 -14.268 6.509 1.00 91.44 508 ARG A C 1
ATOM 4041 O O . ARG A 1 508 ? -24.954 -14.321 6.131 1.00 91.44 508 ARG A O 1
ATOM 4048 N N . PRO A 1 509 ? -23.243 -13.184 7.084 1.00 94.06 509 PRO A N 1
ATOM 4049 C CA . PRO A 1 509 ? -23.982 -11.938 7.211 1.00 94.06 509 PRO A CA 1
ATOM 4050 C C . PRO A 1 509 ? -24.216 -11.321 5.832 1.00 94.06 509 PRO A C 1
ATOM 4052 O O . PRO A 1 509 ? -23.332 -11.373 4.970 1.00 94.06 509 PRO A O 1
ATOM 4055 N N . ASP A 1 510 ? -25.370 -10.686 5.653 1.00 94.75 510 ASP A N 1
ATOM 4056 C CA . ASP A 1 510 ? -25.595 -9.786 4.527 1.00 94.75 510 ASP A CA 1
ATOM 4057 C C . ASP A 1 510 ? -24.893 -8.452 4.816 1.00 94.75 510 ASP A C 1
ATOM 4059 O O . ASP A 1 510 ? -25.430 -7.548 5.456 1.00 94.75 510 ASP A O 1
ATOM 4063 N N . ILE A 1 511 ? -23.626 -8.368 4.405 1.00 95.31 511 ILE A N 1
ATOM 4064 C CA . ILE A 1 511 ? -22.777 -7.196 4.644 1.00 95.31 511 ILE A CA 1
ATOM 4065 C C . ILE A 1 511 ? -23.353 -5.945 3.983 1.00 95.31 511 ILE A C 1
ATOM 4067 O O . ILE A 1 511 ? -23.243 -4.856 4.548 1.00 95.31 511 ILE A O 1
ATOM 4071 N N . ARG A 1 512 ? -23.984 -6.100 2.816 1.00 94.69 512 ARG A N 1
ATOM 4072 C CA . ARG A 1 512 ? -24.588 -4.989 2.088 1.00 94.69 512 ARG A CA 1
ATOM 4073 C C . ARG A 1 512 ? -25.766 -4.424 2.868 1.00 94.69 512 ARG A C 1
ATOM 4075 O O . ARG A 1 512 ? -25.813 -3.216 3.073 1.00 94.69 512 ARG A O 1
ATOM 4082 N N . LEU A 1 513 ? -26.659 -5.284 3.357 1.00 95.81 513 LEU A N 1
ATOM 4083 C CA . LEU A 1 513 ? -27.789 -4.856 4.181 1.00 95.81 513 LEU A CA 1
ATOM 4084 C C . LEU A 1 513 ? -27.321 -4.174 5.474 1.00 95.81 513 LEU A C 1
ATOM 4086 O O . LEU A 1 513 ? -27.797 -3.095 5.804 1.00 95.81 513 LEU A O 1
ATOM 4090 N N . ILE A 1 514 ? -26.332 -4.743 6.166 1.00 96.56 514 ILE A N 1
ATOM 4091 C CA . ILE A 1 514 ? -25.776 -4.162 7.401 1.00 96.56 514 ILE A CA 1
ATOM 4092 C C . ILE A 1 514 ? -25.165 -2.774 7.148 1.00 96.56 514 ILE A C 1
ATOM 4094 O O . ILE A 1 514 ? -25.356 -1.852 7.942 1.00 96.56 514 ILE A O 1
ATOM 4098 N N . ALA A 1 515 ? -24.420 -2.611 6.052 1.00 96.38 515 ALA A N 1
ATOM 4099 C CA . ALA A 1 515 ? -23.866 -1.317 5.666 1.00 96.38 515 ALA A CA 1
ATOM 4100 C C . ALA A 1 515 ? -24.971 -0.320 5.268 1.00 96.38 515 ALA A C 1
ATOM 4102 O O . ALA A 1 515 ? -24.883 0.863 5.599 1.00 96.38 515 ALA A O 1
ATOM 4103 N N . GLN A 1 516 ? -26.034 -0.788 4.608 1.00 95.75 516 GLN A N 1
ATOM 4104 C CA . GLN A 1 516 ? -27.203 0.026 4.265 1.00 95.75 516 GLN A CA 1
ATOM 4105 C C . GLN A 1 516 ? -27.928 0.525 5.508 1.00 95.75 516 GLN A C 1
ATOM 4107 O O . GLN A 1 516 ? -28.166 1.721 5.622 1.00 95.75 516 GLN A O 1
ATOM 4112 N N . GLU A 1 517 ? -28.212 -0.356 6.467 1.00 95.69 517 GLU A N 1
ATOM 4113 C CA . GLU A 1 517 ? -28.820 0.014 7.749 1.00 95.69 517 GLU A CA 1
ATOM 4114 C C . GLU A 1 517 ? -28.035 1.139 8.431 1.00 95.69 517 GLU A C 1
ATOM 4116 O O . GLU A 1 517 ? -28.614 2.150 8.820 1.00 95.69 517 GLU A O 1
ATOM 4121 N N . ALA A 1 518 ? -26.708 0.997 8.521 1.00 94.94 518 ALA A N 1
ATOM 4122 C CA . ALA A 1 518 ? -25.857 1.995 9.163 1.00 94.94 518 ALA A CA 1
ATOM 4123 C C . ALA A 1 518 ? -25.832 3.333 8.406 1.00 94.94 518 ALA A C 1
ATOM 4125 O O . ALA A 1 518 ? -25.831 4.395 9.019 1.00 94.94 518 ALA A O 1
ATOM 4126 N N . THR A 1 519 ? -25.810 3.300 7.072 1.00 96.25 519 THR A N 1
ATOM 4127 C CA . THR A 1 519 ? -25.728 4.515 6.241 1.00 96.25 519 THR A CA 1
ATOM 4128 C C . THR A 1 519 ? -27.070 5.230 6.060 1.00 96.25 519 THR A C 1
ATOM 4130 O O . THR A 1 519 ? -27.086 6.398 5.663 1.00 96.25 519 THR A O 1
ATOM 4133 N N . LEU A 1 520 ? -28.191 4.554 6.326 1.00 95.31 520 LEU A N 1
ATOM 4134 C CA . LEU A 1 520 ? -29.541 5.122 6.281 1.00 95.31 520 LEU A CA 1
ATOM 4135 C C . LEU A 1 520 ? -29.992 5.723 7.624 1.00 95.31 520 LEU A C 1
ATOM 4137 O O . LEU A 1 520 ? -30.991 6.444 7.643 1.00 95.31 520 LEU A O 1
ATOM 4141 N N . GLU A 1 521 ? -29.272 5.475 8.725 1.00 92.44 521 GLU A N 1
ATOM 4142 C CA . GLU A 1 521 ? -29.531 6.128 10.016 1.00 92.44 521 GLU A CA 1
ATOM 4143 C C . GLU A 1 521 ? -29.383 7.650 9.866 1.00 92.44 521 GLU A C 1
ATOM 4145 O O . GLU A 1 521 ? -28.363 8.150 9.393 1.00 92.44 521 GLU A O 1
ATOM 4150 N N . GLN A 1 522 ? -30.424 8.400 10.227 1.00 91.75 522 GLN A N 1
ATOM 4151 C CA . GLN A 1 522 ? -30.468 9.842 9.997 1.00 91.75 522 GLN A CA 1
ATOM 4152 C C . GLN A 1 522 ? -29.771 10.629 11.106 1.00 91.75 522 GLN A C 1
ATOM 4154 O O . GLN A 1 522 ? -29.863 10.288 12.283 1.00 91.75 522 GLN A O 1
ATOM 4159 N N . GLY A 1 523 ? -29.130 11.738 10.728 1.00 86.00 523 GLY A N 1
ATOM 4160 C CA . GLY A 1 523 ? -28.609 12.722 11.683 1.00 86.00 523 GLY A CA 1
ATOM 4161 C C . GLY A 1 523 ? -27.323 12.315 12.408 1.00 86.00 523 GLY A C 1
ATOM 4162 O O . GLY A 1 523 ? -26.951 12.985 13.368 1.00 86.00 523 GLY A O 1
ATOM 4163 N N . VAL A 1 524 ? -26.641 11.261 11.950 1.00 91.19 524 VAL A N 1
ATOM 4164 C CA . VAL A 1 524 ? -25.382 10.769 12.532 1.00 91.19 524 VAL A CA 1
ATOM 4165 C C . VAL A 1 524 ? -24.202 10.976 11.585 1.00 91.19 524 VAL A C 1
ATOM 4167 O O . VAL A 1 524 ? -24.337 10.814 10.369 1.00 91.19 524 VAL A O 1
ATOM 4170 N N . ASP A 1 525 ? -23.030 11.290 12.136 1.00 93.44 525 ASP A N 1
ATOM 4171 C CA . ASP A 1 525 ? -21.760 11.105 11.433 1.00 93.44 525 ASP A CA 1
ATOM 4172 C C . ASP A 1 525 ? -21.332 9.636 11.558 1.00 93.44 525 ASP A C 1
ATOM 4174 O O . ASP A 1 525 ? -21.136 9.137 12.673 1.00 93.44 525 ASP A O 1
ATOM 4178 N N . LEU A 1 526 ? -21.151 8.949 10.428 1.00 94.81 526 LEU A N 1
ATOM 4179 C CA . LEU A 1 526 ? -20.817 7.527 10.382 1.00 94.81 526 LEU A CA 1
ATOM 4180 C C . LEU A 1 526 ? -19.358 7.291 9.968 1.00 94.81 526 LEU A C 1
ATOM 4182 O O . LEU A 1 526 ? -18.930 7.642 8.866 1.00 94.81 526 LEU A O 1
ATOM 4186 N N . GLY A 1 527 ? -18.612 6.605 10.832 1.00 94.88 527 GLY A N 1
ATOM 4187 C CA . GLY A 1 527 ? -17.293 6.058 10.526 1.00 94.88 527 GLY A CA 1
ATOM 4188 C C . GLY A 1 527 ? -17.366 4.561 10.228 1.00 94.88 527 GLY A C 1
ATOM 4189 O O . GLY A 1 527 ? -17.821 3.779 11.058 1.00 94.88 527 GLY A O 1
ATOM 4190 N N . MET A 1 528 ? -16.890 4.130 9.065 1.00 95.19 528 MET A N 1
ATOM 4191 C CA . MET A 1 528 ? -16.884 2.726 8.657 1.00 95.19 528 MET A CA 1
ATOM 4192 C C . MET A 1 528 ? -15.453 2.202 8.531 1.00 95.19 528 MET A C 1
ATOM 4194 O O . MET A 1 528 ? -14.587 2.846 7.933 1.00 95.19 528 MET A O 1
ATOM 4198 N N . VAL A 1 529 ? -15.209 0.999 9.046 1.00 94.31 529 VAL A N 1
ATOM 4199 C CA . VAL A 1 529 ? -13.984 0.233 8.789 1.00 94.31 529 VAL A CA 1
ATOM 4200 C C . VAL A 1 529 ? -14.348 -1.125 8.228 1.00 94.31 529 VAL A C 1
ATOM 4202 O O . VAL A 1 529 ? -15.181 -1.823 8.798 1.00 94.31 529 VAL A O 1
ATOM 4205 N N . VAL A 1 530 ? -13.691 -1.530 7.142 1.00 93.88 530 VAL A N 1
ATOM 4206 C CA . VAL A 1 530 ? -13.834 -2.881 6.591 1.00 93.88 530 VAL A CA 1
ATOM 4207 C C . VAL A 1 530 ? -12.485 -3.565 6.418 1.00 93.88 530 VAL A C 1
ATOM 4209 O O . VAL A 1 530 ? -11.547 -2.988 5.870 1.00 93.88 530 VAL A O 1
ATOM 4212 N N . CYS A 1 531 ? -12.392 -4.814 6.872 1.00 91.25 531 CYS A N 1
ATOM 4213 C CA . CYS A 1 531 ? -11.188 -5.629 6.754 1.00 91.25 531 CYS A CA 1
ATOM 4214 C C . CYS A 1 531 ? -11.517 -7.104 6.509 1.00 91.25 531 CYS A C 1
ATOM 4216 O O . CYS A 1 531 ? -11.942 -7.824 7.411 1.00 91.25 531 CYS A O 1
ATOM 4218 N N . GLY A 1 532 ? -11.294 -7.600 5.291 1.00 89.94 532 GLY A N 1
ATOM 4219 C CA . GLY A 1 532 ? -11.627 -8.989 4.981 1.00 89.94 532 GLY A CA 1
ATOM 4220 C C . GLY A 1 532 ? -11.454 -9.384 3.514 1.00 89.94 532 GLY A C 1
ATOM 4221 O O . GLY A 1 532 ? -10.686 -8.757 2.781 1.00 89.94 532 GLY A O 1
ATOM 4222 N N . PRO A 1 533 ? -12.144 -10.456 3.074 1.00 87.44 533 PRO A N 1
ATOM 4223 C CA . PRO A 1 533 ? -12.138 -10.898 1.682 1.00 87.44 533 PRO A CA 1
ATOM 4224 C C . PRO A 1 533 ? -12.606 -9.803 0.714 1.00 87.44 533 PRO A C 1
ATOM 4226 O O . PRO A 1 533 ? -13.447 -8.979 1.062 1.00 87.44 533 PRO A O 1
ATOM 4229 N N . ALA A 1 534 ? -12.132 -9.851 -0.535 1.00 85.50 534 ALA A N 1
ATOM 4230 C CA . ALA A 1 534 ? -12.405 -8.813 -1.534 1.00 85.50 534 ALA A CA 1
ATOM 4231 C C . ALA A 1 534 ? -13.902 -8.539 -1.774 1.00 85.50 534 ALA A C 1
ATOM 4233 O O . ALA A 1 534 ? -14.256 -7.390 -2.003 1.00 85.50 534 ALA A O 1
ATOM 4234 N N . GLY A 1 535 ? -14.766 -9.562 -1.700 1.00 87.81 535 GLY A N 1
ATOM 4235 C CA . GLY A 1 535 ? -16.221 -9.383 -1.806 1.00 87.81 535 GLY A CA 1
ATOM 4236 C C . GLY A 1 535 ? -16.784 -8.528 -0.670 1.00 87.81 535 GLY A C 1
ATOM 4237 O O . GLY A 1 535 ? -17.376 -7.497 -0.930 1.00 87.81 535 GLY A O 1
ATOM 4238 N N . MET A 1 536 ? -16.467 -8.879 0.581 1.00 91.88 536 MET A N 1
ATOM 4239 C CA . MET A 1 536 ? -16.873 -8.112 1.768 1.00 91.88 536 MET A CA 1
ATOM 4240 C C . MET A 1 536 ? -16.379 -6.661 1.717 1.00 91.88 536 MET A C 1
ATOM 4242 O O . MET A 1 536 ? -17.128 -5.744 2.032 1.00 91.88 536 MET A O 1
ATOM 4246 N N . VAL A 1 537 ? -15.117 -6.450 1.326 1.00 91.56 537 VAL A N 1
ATOM 4247 C CA . VAL A 1 537 ? -14.553 -5.098 1.189 1.00 91.56 537 VAL A CA 1
ATOM 4248 C C . VAL A 1 537 ? -15.292 -4.312 0.107 1.00 91.56 537 VAL A C 1
ATOM 4250 O O . VAL A 1 537 ? -15.623 -3.153 0.334 1.00 91.56 537 VAL A O 1
ATOM 4253 N N . ARG A 1 538 ? -15.579 -4.943 -1.038 1.00 91.62 538 ARG A N 1
ATOM 4254 C CA . ARG A 1 538 ? -16.324 -4.324 -2.137 1.00 91.62 538 ARG A CA 1
ATOM 4255 C C . ARG A 1 538 ? -17.743 -3.953 -1.722 1.00 91.62 538 ARG A C 1
ATOM 4257 O O . ARG A 1 538 ? -18.130 -2.825 -1.963 1.00 91.62 538 ARG A O 1
ATOM 4264 N N . ASP A 1 539 ? -18.470 -4.840 -1.048 1.00 94.44 539 ASP A N 1
ATOM 4265 C CA . ASP A 1 539 ? -19.853 -4.575 -0.629 1.00 94.44 539 ASP A CA 1
ATOM 4266 C C . ASP A 1 539 ? -19.942 -3.327 0.267 1.00 94.44 539 ASP A C 1
ATOM 4268 O O . ASP A 1 539 ? -20.817 -2.482 0.085 1.00 94.44 539 ASP A O 1
ATOM 4272 N N . VAL A 1 540 ? -18.995 -3.167 1.202 1.00 95.81 540 VAL A N 1
ATOM 4273 C CA . VAL A 1 540 ? -18.922 -1.970 2.055 1.00 95.81 540 VAL A CA 1
ATOM 4274 C C . VAL A 1 540 ? -18.458 -0.737 1.272 1.00 95.81 540 VAL A C 1
ATOM 4276 O O . VAL A 1 540 ? -18.957 0.356 1.522 1.00 95.81 540 VAL A O 1
ATOM 4279 N N . GLN A 1 541 ? -17.517 -0.884 0.331 1.00 93.75 541 GLN A N 1
ATOM 4280 C CA . GLN A 1 541 ? -17.058 0.216 -0.529 1.00 93.75 541 GLN A CA 1
ATOM 4281 C C . GLN A 1 541 ? -18.172 0.744 -1.434 1.00 93.75 541 GLN A C 1
ATOM 4283 O O . GLN A 1 541 ? -18.364 1.956 -1.509 1.00 93.75 541 GLN A O 1
ATOM 4288 N N . ASP A 1 542 ? -18.913 -0.155 -2.078 1.00 93.38 542 ASP A N 1
ATOM 4289 C CA . ASP A 1 542 ? -20.030 0.174 -2.958 1.00 93.38 542 ASP A CA 1
ATOM 4290 C C . ASP A 1 542 ? -21.134 0.886 -2.167 1.00 93.38 542 ASP A C 1
ATOM 4292 O O . ASP A 1 542 ? -21.665 1.901 -2.621 1.00 93.38 542 ASP A O 1
ATOM 4296 N N . GLU A 1 543 ? -21.439 0.419 -0.950 1.00 96.12 543 GLU A N 1
ATOM 4297 C CA . GLU A 1 543 ? -22.444 1.070 -0.110 1.00 96.12 543 GLU A CA 1
ATOM 4298 C C . GLU A 1 543 ? -21.969 2.412 0.458 1.00 96.12 543 GLU A C 1
ATOM 4300 O O . GLU A 1 543 ? -22.738 3.369 0.470 1.00 96.12 543 GLU A O 1
ATOM 4305 N N . ALA A 1 544 ? -20.707 2.535 0.874 1.00 95.06 544 ALA A N 1
ATOM 4306 C CA . ALA A 1 544 ? -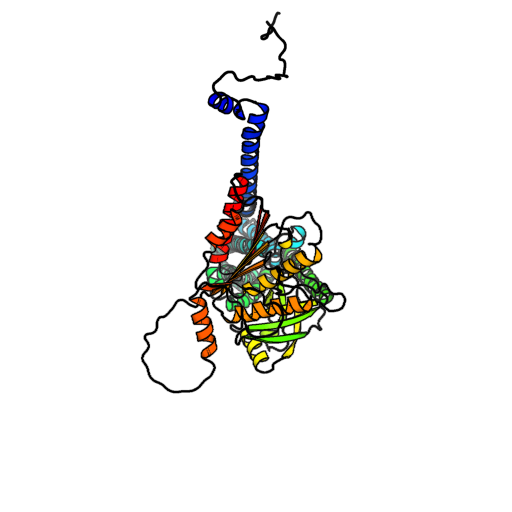20.158 3.816 1.315 1.00 95.06 544 ALA A CA 1
ATOM 4307 C C . ALA A 1 544 ? -20.167 4.849 0.177 1.00 95.06 544 ALA A C 1
ATOM 4309 O O . ALA A 1 544 ? -20.547 5.998 0.397 1.00 95.06 544 ALA A O 1
ATOM 4310 N N . ALA A 1 545 ? -19.820 4.438 -1.048 1.00 92.44 545 ALA A N 1
ATOM 4311 C CA . ALA A 1 545 ? -19.917 5.287 -2.231 1.00 92.44 545 ALA A CA 1
ATOM 4312 C C . ALA A 1 545 ? -21.376 5.677 -2.523 1.00 92.44 545 ALA A C 1
ATOM 4314 O O . ALA A 1 545 ? -21.667 6.849 -2.765 1.00 92.44 545 ALA A O 1
ATOM 4315 N N . ALA A 1 546 ? -22.315 4.728 -2.437 1.00 92.06 546 ALA A N 1
ATOM 4316 C CA . ALA A 1 546 ? -23.742 5.009 -2.588 1.00 92.06 546 ALA A CA 1
ATOM 4317 C C . ALA A 1 546 ? -24.254 5.984 -1.514 1.00 92.06 546 ALA A C 1
ATOM 4319 O O . ALA A 1 546 ? -25.022 6.893 -1.828 1.00 92.06 546 ALA A O 1
ATOM 4320 N N . ALA A 1 547 ? -23.807 5.844 -0.266 1.00 93.31 547 ALA A N 1
ATOM 4321 C CA . ALA A 1 547 ? -24.151 6.742 0.829 1.00 93.31 547 ALA A CA 1
ATOM 4322 C C . ALA A 1 547 ? -23.587 8.150 0.621 1.00 93.31 547 ALA A C 1
ATOM 4324 O O . ALA A 1 547 ? -24.310 9.127 0.792 1.00 93.31 547 ALA A O 1
ATOM 4325 N N . GLN A 1 548 ? -22.339 8.268 0.168 1.00 92.44 548 GLN A N 1
ATOM 4326 C CA . GLN A 1 548 ? -21.741 9.553 -0.194 1.00 92.44 548 GLN A CA 1
ATOM 4327 C C . GLN A 1 548 ? -22.509 10.230 -1.338 1.00 92.44 548 GLN A C 1
ATOM 4329 O O . GLN A 1 548 ? -22.785 11.424 -1.261 1.00 92.44 548 GLN A O 1
ATOM 4334 N N . LEU A 1 549 ? -22.958 9.472 -2.346 1.00 89.56 549 LEU A N 1
ATOM 4335 C CA . LEU A 1 549 ? -23.842 9.991 -3.395 1.00 89.56 549 LEU A CA 1
ATOM 4336 C C . LEU A 1 549 ? -25.210 10.432 -2.845 1.00 89.56 549 LEU A C 1
ATOM 4338 O O . LEU A 1 549 ? -25.738 11.453 -3.283 1.00 89.56 549 LEU A O 1
ATOM 4342 N N . ARG A 1 550 ? -25.789 9.703 -1.877 1.00 91.12 550 ARG A N 1
ATOM 4343 C CA . ARG A 1 550 ? -27.033 10.111 -1.195 1.00 91.12 550 ARG A CA 1
ATOM 4344 C C . ARG A 1 550 ? -26.848 11.420 -0.428 1.00 91.12 550 ARG A C 1
ATOM 4346 O O . ARG A 1 550 ? -27.692 12.300 -0.570 1.00 91.12 550 ARG A O 1
ATOM 4353 N N . ILE A 1 551 ? -25.739 11.567 0.297 1.00 89.81 551 ILE A N 1
ATOM 4354 C CA . ILE A 1 551 ? -25.370 12.797 1.016 1.00 89.81 551 ILE A CA 1
ATOM 4355 C C . ILE A 1 551 ? -25.239 13.967 0.040 1.00 89.81 551 ILE A C 1
ATOM 4357 O O . ILE A 1 551 ? -25.844 15.015 0.247 1.00 89.81 551 ILE A O 1
ATOM 4361 N N . MET A 1 552 ? -24.512 13.776 -1.065 1.00 89.25 552 MET A N 1
ATOM 4362 C CA . MET A 1 552 ? -24.363 14.797 -2.108 1.00 89.25 552 MET A CA 1
ATOM 4363 C C . MET A 1 552 ? -25.695 15.194 -2.751 1.00 89.25 552 MET A C 1
ATOM 4365 O O . MET A 1 552 ? -25.872 16.343 -3.140 1.00 89.25 552 MET A O 1
ATOM 4369 N N . ALA A 1 553 ? -26.632 14.251 -2.858 1.00 90.25 553 ALA A N 1
ATOM 4370 C CA . ALA A 1 553 ? -27.981 14.485 -3.360 1.00 90.25 553 ALA A CA 1
ATOM 4371 C C . ALA A 1 553 ? -28.962 14.986 -2.279 1.00 90.25 553 ALA A C 1
ATOM 4373 O O . ALA A 1 553 ? -30.164 15.013 -2.541 1.00 90.25 553 ALA A O 1
ATOM 4374 N N . ALA A 1 554 ? -28.479 15.326 -1.074 1.00 90.25 554 ALA A N 1
ATOM 4375 C CA . ALA A 1 554 ? -29.282 15.739 0.080 1.00 90.25 554 ALA A CA 1
ATOM 4376 C C . ALA A 1 554 ? -30.440 14.772 0.414 1.00 90.25 554 ALA A C 1
ATOM 4378 O O . ALA A 1 554 ? -31.502 15.180 0.888 1.00 90.25 554 ALA A O 1
ATOM 4379 N N . LYS A 1 555 ? -30.254 13.473 0.144 1.00 89.56 555 LYS A N 1
ATOM 4380 C CA . LYS A 1 555 ? -31.235 12.434 0.470 1.00 89.56 555 LYS A CA 1
ATOM 4381 C C . LYS A 1 555 ? -31.141 12.051 1.952 1.00 89.56 555 LYS A C 1
ATOM 4383 O O . LYS A 1 555 ? -30.061 12.158 2.532 1.00 89.56 555 LYS A O 1
ATOM 43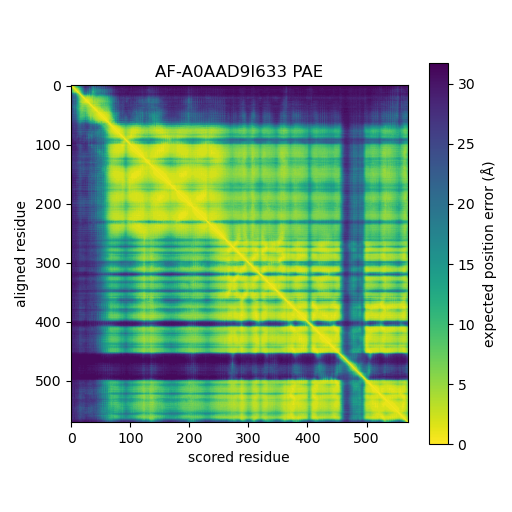88 N N . PRO A 1 556 ? -32.236 11.557 2.561 1.00 89.38 556 PRO A N 1
ATOM 4389 C CA . PRO A 1 556 ? -32.210 11.115 3.950 1.00 89.38 556 PRO A CA 1
ATOM 4390 C C . PRO A 1 556 ? -31.183 9.995 4.184 1.00 89.38 556 PRO A C 1
ATOM 4392 O O . PRO A 1 556 ? -31.072 9.071 3.375 1.00 89.38 556 PRO A O 1
ATOM 4395 N N . GLY A 1 557 ? -30.452 10.080 5.296 1.00 92.12 557 GLY A N 1
ATOM 4396 C CA . GLY A 1 557 ? -29.419 9.129 5.708 1.00 92.12 557 GLY A CA 1
ATOM 4397 C C . GLY A 1 557 ? -28.408 9.776 6.655 1.00 92.12 557 GLY A C 1
ATOM 4398 O O . GLY A 1 557 ? -28.676 10.845 7.218 1.00 92.12 557 GLY A O 1
ATOM 4399 N N . ALA A 1 558 ? -27.245 9.142 6.806 1.00 92.94 558 ALA A N 1
ATOM 4400 C CA . ALA A 1 558 ? -26.138 9.685 7.589 1.00 92.94 558 ALA A CA 1
ATOM 4401 C C . ALA A 1 558 ? -25.706 11.060 7.047 1.00 92.94 558 ALA A C 1
ATOM 4403 O O . ALA A 1 558 ? -25.744 11.293 5.840 1.00 92.94 558 ALA A O 1
ATOM 4404 N N . ARG A 1 559 ? -25.281 11.974 7.929 1.00 93.38 559 ARG A N 1
ATOM 4405 C CA . ARG A 1 559 ? -24.825 13.324 7.545 1.00 93.38 559 ARG A CA 1
ATOM 4406 C C . ARG A 1 559 ? -23.460 13.287 6.858 1.00 93.38 559 ARG A C 1
ATOM 4408 O O . ARG A 1 559 ? -23.206 14.038 5.921 1.00 93.38 559 ARG A O 1
ATOM 4415 N N . GLU A 1 560 ? -22.594 12.407 7.338 1.00 92.44 560 GLU A N 1
ATOM 4416 C CA . GLU A 1 560 ? -21.253 12.165 6.818 1.00 92.44 560 GLU A CA 1
ATOM 4417 C C . GLU A 1 560 ? -21.004 10.655 6.814 1.00 92.44 560 GLU A C 1
ATOM 4419 O O . GLU A 1 560 ? -21.397 9.961 7.752 1.00 92.44 560 GLU A O 1
ATOM 4424 N N . VAL A 1 561 ? -20.328 10.150 5.779 1.00 93.12 561 VAL A N 1
ATOM 4425 C CA . VAL A 1 561 ? -19.832 8.769 5.736 1.00 93.12 561 VAL A CA 1
ATOM 4426 C C . VAL A 1 561 ? -18.350 8.767 5.399 1.00 93.12 561 VAL A C 1
ATOM 4428 O O . VAL A 1 561 ? -17.935 9.171 4.307 1.00 93.12 561 VAL A O 1
ATOM 4431 N N . TYR A 1 562 ? -17.560 8.249 6.333 1.00 93.00 562 TYR A N 1
ATOM 4432 C CA . TYR A 1 562 ? -16.147 7.959 6.144 1.00 93.00 562 TYR A CA 1
ATOM 4433 C C . TYR A 1 562 ? -15.918 6.454 6.048 1.00 93.00 562 TYR A C 1
ATOM 4435 O O . TYR A 1 562 ? -16.485 5.692 6.826 1.00 93.00 562 TYR A O 1
ATOM 4443 N N . LEU A 1 563 ? -15.045 6.027 5.134 1.00 91.31 563 LEU A N 1
ATOM 4444 C CA . LEU A 1 563 ? -14.646 4.631 4.996 1.00 91.31 563 LEU A CA 1
ATOM 4445 C C . LEU A 1 563 ? -13.124 4.491 5.025 1.00 91.31 563 LEU A C 1
ATOM 4447 O O . LEU A 1 563 ? -12.415 5.077 4.204 1.00 91.31 563 LEU A O 1
ATOM 4451 N N . HIS A 1 564 ? -12.639 3.621 5.907 1.00 88.75 564 HIS A N 1
ATOM 4452 C CA . HIS A 1 564 ? -11.291 3.061 5.844 1.00 88.75 564 HIS A CA 1
ATOM 4453 C C . HIS A 1 564 ? -11.367 1.570 5.511 1.00 88.75 564 HIS A C 1
ATOM 4455 O O . HIS A 1 564 ? -12.028 0.792 6.198 1.00 88.75 564 HIS A O 1
ATOM 4461 N N . SER A 1 565 ? -10.697 1.156 4.439 1.00 86.62 565 SER A N 1
ATOM 4462 C CA . SER A 1 565 ? -10.715 -0.233 3.975 1.00 86.62 565 SER A CA 1
ATOM 4463 C C . SER A 1 565 ? -9.315 -0.826 3.960 1.00 86.62 565 SER A C 1
ATOM 4465 O O . SER A 1 565 ? -8.423 -0.283 3.305 1.00 86.62 565 SER A O 1
ATOM 4467 N N . GLU A 1 566 ? -9.152 -1.984 4.592 1.00 76.00 566 GLU A N 1
ATOM 4468 C CA . GLU A 1 566 ? -7.938 -2.793 4.519 1.00 76.00 566 GLU A CA 1
ATOM 4469 C C . GLU A 1 566 ? -8.228 -4.113 3.810 1.00 76.00 566 GLU A C 1
ATOM 4471 O O . GLU A 1 566 ? -9.186 -4.824 4.115 1.00 76.00 566 GLU A O 1
ATOM 4476 N N . MET A 1 567 ? -7.384 -4.460 2.840 1.00 67.00 567 MET A N 1
ATOM 4477 C CA . MET A 1 567 ? -7.478 -5.734 2.138 1.00 67.00 567 MET A CA 1
ATOM 4478 C C . MET A 1 567 ? -6.240 -6.563 2.453 1.00 67.00 567 MET A C 1
ATOM 4480 O O . MET A 1 567 ? -5.145 -6.267 1.977 1.00 67.00 567 MET A O 1
ATOM 4484 N N . PHE A 1 568 ? -6.420 -7.641 3.209 1.00 63.00 568 PHE A N 1
ATOM 4485 C CA . PHE A 1 568 ? -5.381 -8.648 3.371 1.00 63.00 568 PHE A CA 1
ATOM 4486 C C . PHE A 1 568 ? -5.624 -9.786 2.376 1.00 63.00 568 PHE A C 1
ATOM 4488 O O . PHE A 1 568 ? -6.450 -10.668 2.608 1.00 63.00 568 PHE A O 1
ATOM 4495 N N . SER A 1 569 ? -4.912 -9.777 1.245 1.00 44.47 569 SER A N 1
ATOM 4496 C CA . SER A 1 569 ? -4.784 -10.980 0.415 1.00 44.47 569 SER A CA 1
ATOM 4497 C C . SER A 1 569 ? -3.549 -11.752 0.875 1.00 44.47 569 SER A C 1
ATOM 4499 O O . SER A 1 569 ? -2.428 -11.370 0.538 1.00 44.47 569 SER A O 1
ATOM 4501 N N . TRP A 1 570 ? -3.752 -12.792 1.678 1.00 49.84 570 TRP A N 1
ATOM 4502 C CA . TRP A 1 570 ? -2.736 -13.803 1.994 1.00 49.84 570 TRP A CA 1
ATOM 4503 C C . TRP A 1 570 ? -2.879 -15.029 1.097 1.00 49.84 570 TRP A C 1
ATOM 4505 O O . TRP A 1 570 ? -4.026 -15.345 0.697 1.00 49.84 570 TRP A O 1
#

Organism: NCBI:txid1825666

Mean predicted aligned error: 13.32 Å

Secondary structure (DSSP, 8-state):
-PPPPS-SS-------------S-HHHHHHHTSGGGSHHHHIIIIIHHHHHHHHHHHHHHHHHHHHHHHHHHHHHHHHHHHHSSS-SS----SS----SS-HHHHHHHHHHHHHHHHHHHTT-SS-HHHHHH---HHHHHHHHHHHHHHHHHHHHHHHHHHHHHHHHHT-HHHHHHH-HHHHHHHHHHHHHHHHHHHTSHHHHHHTHHHHHHHHHHHHHHHHHHHHHHHTTGGGTHHHHHHHHHHHHHHHHHHHHHHHHHH-S--EEEEEEEETTEEEEEEEES----TTEEEEEEESSSGGGGG--EEEE--S-----TTS-EEEEEEEE--STHHHHHHHHHHHSTT-EEEEEEEEEEE---SS-GGGSSEEEEEEEGGGHHHHHHHHHHHHHHHHHHTT-TTS---EEEEEEEES-TTHHHHHHHHHHHHHHHHTPPP-TTTEEEEEEETT----------------TTSHHHHHHHHHTTS--PPP--S-S-S-----EEEES---HHHHHHHHHH-TT-EEEEEEESSHHHHHHHHHHHHHHHHHHHTT-SS-SEEEEEEE----

Sequence (570 aa):
MGGIPWLDQPVTLHSSRADTCKLTPEQCDYRSGHWRYWYQADRVYAFNTVCFFVAAIAVCAVAFWMASLLAAGSVFFMAMTLGPQPYYWPNTTTLSFGGSPPVATRTGWMALACLPFLVILPTRANMIAALTGTSRERLIVFHNWIAWAMFVLALIHTFPFIVYHHWKGDMAMQWQTSVEYWTGALAIVAQAYLTFMSVPWIRKRFYEFFKATHYVAALVFVVFFFLHCDFRLSSWDYFIATGVLYSLSWLYNRIRTYFEHGLNHRAWLSLVSETTVKVVVPTDTTWTPGQHIFARFLNLGLHSLAIHPFTICSVPSRTAKAPSRIVFYVKARRGFTRRLASLVASKPGASIPVLLDGPHGGIKHRQLCTYDRSLIVAGGSGAGLTLGFVMEHILGLAFWGQGASRPRRSMRVVLATRDVRLVEYYRDALTDFLEEYGFAFPVDAVDISIYLTGSSSKREKKTSSERPGLEAYSSEIELGNMVASAKPYTLSHASSPPAVPIRLFSGRPDIRLIAQEATLEQGVDLGMVVCGPAGMVRDVQDEAAAAQLRIMAAKPGAREVYLHSEMFSW

Foldseek 3Di:
DDDDPPDPDDPDPDPPPPDDDPDPPVVVVVCPDQVVDPVSCCVVPVVLVVLLVVLVCVVCVVVCVVVVVLVVVVVVLCCQLPVDDDQAPPDDPVDDPDQAGPSLVSLLVVLLLLQLLLLQLQFQQHPCCVVVVDASVVSVVVNLSSLVSSLVSLVSNPVVSVVSCVVVVCVVVCVVPPLLNVLSVQLSVLSVCLNVCPPPVNCLVCVVVSVVVNVVSVVSNLVSSCSNCVCPPNSCVSVVSSCVSNVVSVVVQVVCLCVQFNFFWKWWWADLDLFKIKTKIFGQDADAQPWWKFKQWPPLPPSSVDTDIFGFLAHADPDPPGTGIGIGIQGHDDDPSVSVSVVCVVPPGDITGMRIGDRDDDDDDDQQLPWQEEEEEEEASSLSSVNRNQLVNQVCCVVVVPDPDDRQRAYEYEYEYQDPSCVVVSQVSVVVSCVVVVHDAPVVRYAAEYENANPPDPPDDDDDDDDDDDPPPVVVVVVNVVQVDQDFDDDPDDDDGDGDGHGYHYHDDPLLVVLQVQFQDAPIAYEYEYEYAPVSLVSNVVSLVVSVVCCSSVHHGHVHYHYDYDYDSD

Radius of gyration: 32.5 Å; Cα contacts (8 Å, |Δi|>4): 768; chains: 1; bounding box: 92×112×90 Å

=== Feature glossary ===
The record interleaves many kinds of information about one protein. Here is each kind framed as the question it answers.

Q: What are the backbone torsion angles?
A: φ (phi) and ψ (psi) are the two rotatable backbone dihedrals per residue: φ is the C(i-1)–N–Cα–C torsion, ψ is the N–Cα–C–N(i+1) torsion, both in degrees on (−180°, 180°]. α-helical residues cluster near (−60°, −45°); β-strand residues near (−120°, +130°). A Ramachandran plot is simply a scatter of (φ, ψ) for every residue.

Q: What is the amino-acid chain?
A: This is the polypeptide sequence — one letter per residue, N-terminus first. Length ranges from a few dozen residues for small domains to over a thousand for large multi-domain proteins.

Q: How mobile is each atom in the crystal?
A: For experimental (PDB) structures, the B-factor (temperature factor) quantifies the positional spread of each atom in the crystal — a combination of thermal vibration and static disorder — in units of Å². High B-factors mark flexible loops or poorly resolved regions; low B-factors mark the rigid, well-ordered core.

Q: Are the domains correctly placed relative to each other?
A: Predicted Aligned Error (PAE) is an AlphaFold confidence matrix: entry (i, j) is the expected error in the position of residue j, in ångströms, when the prediction is superimposed on the true structure at residue i. Low PAE within a block of residues means that block is internally rigid and well-predicted; high PAE between two blocks means their relative placement is uncertain even if each block individually is confident.

Q: How confident is the AlphaFold model at each residue?
A: pLDDT is the predicted lDDT-Cα score: AlphaFold's confidence that the local environment of each residue (all inter-atomic distances within 15 Å) is correctly placed. It is a per-residue number between 0 and 100, with higher meaning more reliable.

Q: What family and function is it annotated with?
A: Functional annotations link the protein to curated databases. InterPro entries identify conserved domains and families by matching the sequence against member-database signatures (Pfam, PROSITE, CDD, …). Gene Ontology (GO) terms describe molecular function, biological process, and cellular component in a controlled vocabulary. CATH places the structure in a hierarchical fold classification (Class/Architecture/Topology/Homologous-superfamily). The organism is the source species.

Q: How big and how compact is the whole molecule?
A: Three whole-structure scalars: the radius of gyration (RMS distance of Cα from centroid, in Å), the count of Cα–Cα contacts (pairs closer than 8 Å and separated by more than four residues in sequence — i.e. tertiary, not local, contacts), and the bounding-box dimensions. Together they distinguish compact globular folds from extended fibres or disordered chains.

Q: What known structures does this most resemble?
A: The Foldseek neighbor list gives the closest experimentally determined structures in the PDB, ranked by structural alignment. TM-score near 1 means near-identical fold; near 0.3 means only rough topology match. This is how one finds what a novel AlphaFold prediction most resembles in the solved-structure universe.

Q: Which residues are buried vs exposed?
A: SASA measures how much of the protein is reachable by solvent. It is computed by rolling a water-sized probe over the atomic surface and summing the exposed area (Å²). Per-residue SASA distinguishes core (buried, low SASA) from surface (exposed, high SASA) residues; total SASA is a whole-molecule size measure.

Q: Which residues are in helices, strands, or loops?
A: Eight-state secondary structure (DSSP): H is the canonical α-helix, G the tighter 3₁₀-helix, I the wider π-helix; E/B are β-structure, T and S are turns and bends, and '-' is everything else. DSSP derives these from the pattern of main-chain N–H···O=C hydrogen bonds, not from the sequence.

Q: Where is each backbone atom in 3D?
A: Structure coordinates are given as an mmCIF _atom_site loop: one row per atom with element, residue name, chain id, sequence number, and x/y/z position in Å. Only the four main-chain atoms per residue are included here; side chains are omitted to keep the record compact.

Q: What if only a Cα trace is available?
A: Three-state secondary structure (P-SEA) collapses the eight DSSP classes into helix (a), strand (b), and coil (c). P-SEA assigns these from Cα geometry alone — distances and angles — without requiring backbone oxygens, so it works on any Cα trace.

Q: What do the rendered images show?
A: The six renders are orthographic views along the three Cartesian axes in both directions. Representation (cartoon, sticks, or surface) and color scheme (sequence-rainbow or by-chain) vary across proteins so the training set covers all the common visualization conventions.

Q: What does the local fold look like, residue by residue?
A: Foldseek's 3Di representation compresses backbone geometry into a per-residue letter drawn from a learned twenty-state alphabet. It captures the tertiary interaction pattern around each residue — which residues are packed against it in space, regardless of where they are in sequence.

Q: What do the diagnostic plots show?
A: The contact map is a binary N×N matrix image: pixel (i, j) is dark where Cα_i and Cα_j are within 8 Å and |i−j|>4. Because the |i−j|>4 filter removes local helical contacts, off-diagonal stripes parallel to the main diagonal indicate parallel β-sheets; stripes perpendicular to it indicate antiparallel β-sheets. The Ramachandran plot scatters every residue's (φ, ψ) pair against the sterically allowed regions. The PAE heatmap renders the predicted-aligned-error matrix.